Protein AF-0000000074164264 (afdb_homodimer)

Foldseek 3Di:
DPPPVPPVVVPVVPPVVPPLLPLAQPPQQVQQVVVQKHQDDDQQCPFPQCVVVVNDFQDWDQWAWDDDWDWDDFPAGIDIAATDDPVVSVLFFIKGFAKKAACVSPPDPPDDRIGFDWDSSIAHDVQDDAPRRTGALETATQTFFEKEKEWDDDDPVVVVVVVQVVLVQLQWFQQCLSNHDARIWIDTNRDTWGWDWADGPVDPDGRGRTKIWHDDPFKIKIKTKTDFDWRDDDPIIMTMIIMRIFIWGCFRDDPVGTNGIGGDGRVVSVSSSVNSCVNPPVPKHKHWTDGVNFGDDDPDSHHYTNVPCDDPPGTHIYIYDYPVD/DPPPVPPVVVPVVPPVVPPLLPLAPPVQQVQQVVVQKHQDDDAQCPFPQCVVVVNDFQDWDFWAWDDDWDWDDFPAGIDIAATDDPVVSVLFFIKFFAKKAACVSPPDPPDDRIGFDWFRSIAHDPQDDAPRRTGALETAGQTFFEKEKEWDDDDPVVVVVVVQVVLVQLQWFQQCLSNHDARIWMDTNRDTWGWDWADGPNDPDGRGRTKIWHDDPFKIKIKTKTDFDWRDDPPIIMTMIIIRIFIWGCFRDDPVGTNGIGGDGRVVSVSSSVNSCVNPPVPKRKHWTDGVNFGDDDPDSHHYTNVPCDDPPGTHIYIYDYPVD

Secondary structure (DSSP, 8-state):
--GGGSSSHHHHHHHHHHHHHHHHHHHHHHHHHHTT-EE----GGGSHHHHHTT--TT-EE--EE-S--EEEE-SS-EEEEEEPPHHHHHHSPPEESB-EEE-TTS--TT--SEEE-BSSSEEPPTTEEETTEEEPSSEEB-B--EEEEEES-SSHHHHHHHHHHHHHHTT-B-TTGGGS---EEEEETTEEEEBPEE--TT----SEEPEEEEEETTEEEEEEEEEEEEEEETTEEEEEEEEEEEEEEPPEE-SS-EEE--EEESHHHHHHHHHHHHHH-TT-EEEEEE--------SSTT-EE-TT--TTT--EEEEEEETT-/--SGGGSSTTTHHHHHHHHHHHHHHHHHHHHHHHTTEEE----GGGSHHHHHTT--TT-EE--EE-S--EEEE-SS-EEEEEEPPHHHHHHSPPEESB-EEE-TT---TT--SEEE-EE-SEEEPTTEEETTEEEPSSEEE-B--EEEEEES-SSHHHHHHHHHHHHHHTT-B-TTGGGS---EEEEETTEEEEBPEE--TT----SEEPEEEEEETTEEEEEEEEEEEEEEETTEEEEEEEEEEEEEEPPEE-SS-EEE--EEESHHHHHHHHHHHHHH-TT-EEEEEE--------SSTT-EE-TT--TTT--EEEEEEETT-

Nearest PDB structures (foldseek):
  2ns9-assembly1_B  TM=3.929E-01  e=4.648E-01  Aeropyrum pernix
  5ft1-assembly2_G  TM=4.055E-01  e=1.407E+00  Phikzvirus phiKZ
  2pcs-assembly1_A  TM=4.121E-01  e=3.056E+00  Geobacillus kaustophilus HTA426
  2r4l-assembly3_C  TM=2.516E-01  e=5.940E+00  Escherichia coli
  2ns9-assembly1_B  TM=3.927E-01  e=6.292E-01  Aeropyrum pernix

Radius of gyration: 27.33 Å; Cα contacts (8 Å, |Δi|>4): 1507; chains: 2; bounding box: 58×109×59 Å

pLDDT: mean 81.02, std 18.96, range [26.3, 98.81]

Structure (mmCIF, N/CA/C/O backbone):
data_AF-0000000074164264-model_v1
#
loop_
_entity.id
_entity.type
_entity.pdbx_description
1 polymer 'Uncharacterized protein'
#
loop_
_atom_site.group_PDB
_atom_site.id
_atom_site.type_symbol
_atom_site.label_atom_id
_atom_site.label_alt_id
_atom_site.label_comp_id
_atom_site.label_asym_id
_atom_site.label_entity_id
_atom_site.label_seq_id
_atom_site.pdbx_PDB_ins_code
_atom_site.Cartn_x
_atom_site.Cartn_y
_atom_site.Cartn_z
_atom_site.occupancy
_atom_site.B_iso_or_equiv
_atom_site.auth_seq_id
_atom_site.auth_comp_id
_atom_site.auth_asym_id
_atom_site.auth_atom_id
_atom_site.pdbx_PDB_model_num
ATOM 1 N N . MET A 1 1 ? 28.266 49.406 33.188 1 28.42 1 MET A N 1
ATOM 2 C CA . MET A 1 1 ? 28.625 48 33.406 1 28.42 1 MET A CA 1
ATOM 3 C C . MET A 1 1 ? 27.688 47.062 32.688 1 28.42 1 MET A C 1
ATOM 5 O O . MET A 1 1 ? 27.875 45.844 32.688 1 28.42 1 MET A O 1
ATOM 9 N N . GLN A 1 2 ? 26.438 47.5 32.281 1 30.92 2 GLN A N 1
ATOM 10 C CA . GLN A 1 2 ? 25.281 46.781 31.781 1 30.92 2 GLN A CA 1
ATOM 11 C C . GLN A 1 2 ? 25.5 46.312 30.344 1 30.92 2 GLN A C 1
ATOM 13 O O . GLN A 1 2 ? 24.812 45.406 29.859 1 30.92 2 GLN A O 1
ATOM 18 N N . VAL A 1 3 ? 26.344 46.906 29.547 1 40.59 3 VAL A N 1
ATOM 19 C CA . VAL A 1 3 ? 26.484 46.719 28.109 1 40.59 3 VAL A CA 1
ATOM 20 C C . VAL A 1 3 ? 27.234 45.406 27.812 1 40.59 3 VAL A C 1
ATOM 22 O O . VAL A 1 3 ? 27.188 44.906 26.703 1 40.59 3 VAL A O 1
ATOM 25 N N . MET A 1 4 ? 28.062 44.844 28.703 1 35.19 4 MET A N 1
ATOM 26 C CA . MET A 1 4 ? 28.906 43.719 28.312 1 35.19 4 MET A CA 1
ATOM 27 C C . MET A 1 4 ? 28.094 42.438 28.297 1 35.19 4 MET A C 1
ATOM 29 O O . MET A 1 4 ? 28.641 41.344 28.016 1 35.19 4 MET A O 1
ATOM 33 N N . LYS A 1 5 ? 26.984 42.312 29.031 1 35.38 5 LYS A N 1
ATOM 34 C CA . LYS A 1 5 ? 26.281 41.031 29.219 1 35.38 5 LYS A CA 1
ATOM 35 C C . LYS A 1 5 ? 25.594 40.594 27.938 1 35.38 5 LYS A C 1
ATOM 37 O O . LYS A 1 5 ? 25.078 39.469 27.844 1 35.38 5 LYS A O 1
ATOM 42 N N . ILE A 1 6 ? 25.328 41.375 26.891 1 37.62 6 ILE A N 1
ATOM 43 C CA . ILE A 1 6 ? 24.484 40.938 25.781 1 37.62 6 ILE A CA 1
ATOM 44 C C . ILE A 1 6 ? 25.328 40.156 24.766 1 37.62 6 ILE A C 1
ATOM 46 O O . ILE A 1 6 ? 24.797 39.406 23.938 1 37.62 6 ILE A O 1
ATOM 50 N N . ARG A 1 7 ? 26.703 40.25 24.578 1 33.34 7 ARG A N 1
ATOM 51 C CA . ARG A 1 7 ? 27.453 39.656 23.484 1 33.34 7 ARG A CA 1
ATOM 52 C C . ARG A 1 7 ? 27.688 38.188 23.703 1 33.34 7 ARG A C 1
ATOM 54 O O . ARG A 1 7 ? 28.047 37.469 22.766 1 33.34 7 ARG A O 1
ATOM 61 N N . LYS A 1 8 ? 27.859 37.719 24.875 1 34.09 8 LYS A N 1
ATOM 62 C CA . LYS A 1 8 ? 28.266 36.344 25.047 1 34.09 8 LYS A CA 1
ATOM 63 C C . LYS A 1 8 ? 27.109 35.406 24.75 1 34.09 8 LYS A C 1
ATOM 65 O O . LYS A 1 8 ? 27.281 34.156 24.797 1 34.09 8 LYS A O 1
ATOM 70 N N . LEU A 1 9 ? 25.859 35.844 24.906 1 29.52 9 LEU A N 1
ATOM 71 C CA . LEU A 1 9 ? 24.766 34.906 24.672 1 29.52 9 LEU A CA 1
ATOM 72 C C . LEU A 1 9 ? 24.641 34.562 23.203 1 29.52 9 LEU A C 1
ATOM 74 O O . LEU A 1 9 ? 24 33.562 22.844 1 29.52 9 LEU A O 1
ATOM 78 N N . SER A 1 10 ? 25.203 35.344 22.234 1 32.59 10 SER A N 1
ATOM 79 C CA . SER A 1 10 ? 25.062 35 20.828 1 32.59 10 SER A CA 1
ATOM 80 C C . SER A 1 10 ? 25.984 33.844 20.438 1 32.59 10 SER A C 1
ATOM 82 O O . SER A 1 10 ? 25.781 33.219 19.391 1 32.59 10 SER A O 1
ATOM 84 N N . LEU A 1 11 ? 27.109 33.594 21.109 1 33.81 11 LEU A N 1
ATOM 85 C CA . LEU A 1 11 ? 28.078 32.625 20.594 1 33.81 11 LEU A CA 1
ATOM 86 C C . LEU A 1 11 ? 27.641 31.203 20.891 1 33.81 11 LEU A C 1
ATOM 88 O O . LEU A 1 11 ? 27.875 30.297 20.094 1 33.81 11 LEU A O 1
ATOM 92 N N . ILE A 1 12 ? 27.047 30.938 22.062 1 31.36 12 ILE A N 1
ATOM 93 C CA . ILE A 1 12 ? 26.766 29.547 22.406 1 31.36 12 ILE A CA 1
ATOM 94 C C . ILE A 1 12 ? 25.625 29.016 21.531 1 31.36 12 ILE A C 1
ATOM 96 O O . ILE A 1 12 ? 25.453 27.812 21.391 1 31.36 12 ILE A O 1
ATOM 100 N N . MET A 1 13 ? 24.781 29.812 20.906 1 31.08 13 MET A N 1
ATOM 101 C CA . MET A 1 13 ? 23.688 29.281 20.109 1 31.08 13 MET A CA 1
ATOM 102 C C . MET A 1 13 ? 24.203 28.688 18.797 1 31.08 13 MET A C 1
ATOM 104 O O . MET A 1 13 ? 23.5 27.906 18.141 1 31.08 13 MET A O 1
ATOM 108 N N . SER A 1 14 ? 25.375 29.062 18.25 1 32.44 14 SER A N 1
ATOM 109 C CA . SER A 1 14 ? 25.828 28.594 16.938 1 32.44 14 SER A CA 1
ATOM 110 C C . SER A 1 14 ? 26.391 27.172 17.016 1 32.44 14 SER A C 1
ATOM 112 O O . SER A 1 14 ? 26.359 26.438 16.031 1 32.44 14 SER A O 1
ATOM 114 N N . VAL A 1 15 ? 26.984 26.781 18.109 1 31.06 15 VAL A N 1
ATOM 115 C CA . VAL A 1 15 ? 27.703 25.5 18.094 1 31.06 15 VAL A CA 1
ATOM 116 C C . VAL A 1 15 ? 26.703 24.344 18.188 1 31.06 15 VAL A C 1
ATOM 118 O O . VAL A 1 15 ? 26.906 23.312 17.547 1 31.06 15 VAL A O 1
ATOM 121 N N . LEU A 1 16 ? 25.641 24.375 18.906 1 30.77 16 LEU A N 1
ATOM 122 C CA . LEU A 1 16 ? 24.766 23.234 19.078 1 30.77 16 LEU A CA 1
ATOM 123 C C . LEU A 1 16 ? 23.953 22.969 17.812 1 30.77 16 LEU A C 1
ATOM 125 O O . LEU A 1 16 ? 23.438 21.875 17.609 1 30.77 16 LEU A O 1
ATOM 129 N N . LEU A 1 17 ? 23.812 23.906 16.922 1 33.22 17 LEU A N 1
ATOM 130 C CA . LEU A 1 17 ? 23.125 23.688 15.648 1 33.22 17 LEU A CA 1
ATOM 131 C C . LEU A 1 17 ? 23.953 22.781 14.734 1 33.22 17 LEU A C 1
ATOM 133 O O . LEU A 1 17 ? 23.391 22.125 13.852 1 33.22 17 LEU A O 1
ATOM 137 N N . PHE A 1 18 ? 25.281 22.641 14.969 1 33.47 18 PHE A N 1
ATOM 138 C CA . PHE A 1 18 ? 26.125 21.891 14.047 1 33.47 18 PHE A CA 1
ATOM 139 C C . PHE A 1 18 ? 25.984 20.406 14.281 1 33.47 18 PHE A C 1
ATOM 141 O O . PHE A 1 18 ? 26.047 19.609 13.336 1 33.47 18 PHE A O 1
ATOM 148 N N . ALA A 1 19 ? 25.922 19.953 15.523 1 32.38 19 ALA A N 1
ATOM 149 C CA . ALA A 1 19 ? 26.047 18.516 15.766 1 32.38 19 ALA A CA 1
ATOM 150 C C . ALA A 1 19 ? 24.781 17.781 15.328 1 32.38 19 ALA A C 1
ATOM 152 O O . ALA A 1 19 ? 24.844 16.656 14.836 1 32.38 19 ALA A O 1
ATOM 153 N N . THR A 1 20 ? 23.656 18.266 15.453 1 34.53 20 THR A N 1
ATOM 154 C CA . THR A 1 20 ? 22.422 17.531 15.164 1 34.53 20 THR A CA 1
ATOM 155 C C . THR A 1 20 ? 22.172 17.453 13.664 1 34.53 20 THR A C 1
ATOM 157 O O . THR A 1 20 ? 21.516 16.531 13.188 1 34.53 20 THR A O 1
ATOM 160 N N . ALA A 1 21 ? 22.75 18.359 12.891 1 35.53 21 ALA A N 1
ATOM 161 C CA . ALA A 1 21 ? 22.641 18.328 11.438 1 35.53 21 ALA A CA 1
ATOM 162 C C . ALA A 1 21 ? 23.391 17.125 10.859 1 35.53 21 ALA A C 1
ATOM 164 O O . ALA A 1 21 ? 22.969 16.547 9.859 1 35.53 21 ALA A O 1
ATOM 165 N N . ILE A 1 22 ? 24.422 16.609 11.578 1 36 22 ILE A N 1
ATOM 166 C CA . ILE A 1 22 ? 25.281 15.547 11.062 1 36 22 ILE A CA 1
ATOM 167 C C . ILE A 1 22 ? 24.547 14.211 11.102 1 36 22 ILE A C 1
ATOM 169 O O . ILE A 1 22 ? 24.719 13.375 10.219 1 36 22 ILE A O 1
ATOM 173 N N . TYR A 1 23 ? 23.875 14.016 12.102 1 35.16 23 TYR A N 1
ATOM 174 C CA . TYR A 1 23 ? 23.297 12.68 12.203 1 35.16 23 TYR A CA 1
ATOM 175 C C . TYR A 1 23 ? 22.344 12.398 11.047 1 35.16 23 TYR A C 1
ATOM 177 O O . TYR A 1 23 ? 22.156 11.25 10.656 1 35.16 23 TYR A O 1
ATOM 185 N N . ALA A 1 24 ? 21.625 13.367 10.727 1 38.53 24 ALA A N 1
ATOM 186 C CA . ALA A 1 24 ? 20.594 13.078 9.727 1 38.53 24 ALA A CA 1
ATOM 187 C C . ALA A 1 24 ? 21.219 12.508 8.453 1 38.53 24 ALA A C 1
ATOM 189 O O . ALA A 1 24 ? 20.688 11.555 7.875 1 38.53 24 ALA A O 1
ATOM 190 N N . ASN A 1 25 ? 22.297 13.133 7.898 1 39.12 25 ASN A N 1
ATOM 191 C CA . ASN A 1 25 ? 22.812 12.914 6.551 1 39.12 25 ASN A CA 1
ATOM 192 C C . ASN A 1 25 ? 23.688 11.672 6.477 1 39.12 25 ASN A C 1
ATOM 194 O O . ASN A 1 25 ? 23.672 10.953 5.48 1 39.12 25 ASN A O 1
ATOM 198 N N . ASN A 1 26 ? 24.547 11.523 7.418 1 38.28 26 ASN A N 1
ATOM 199 C CA . ASN A 1 26 ? 25.641 10.586 7.238 1 38.28 26 ASN A CA 1
ATOM 200 C C . ASN A 1 26 ? 25.234 9.156 7.594 1 38.28 26 ASN A C 1
ATOM 202 O O . ASN A 1 26 ? 25.891 8.195 7.191 1 38.28 26 ASN A O 1
ATOM 206 N N . HIS A 1 27 ? 24.438 9.023 8.547 1 40.69 27 HIS A N 1
ATOM 207 C CA . HIS A 1 27 ? 24.234 7.664 9.023 1 40.69 27 HIS A CA 1
ATOM 208 C C . HIS A 1 27 ? 23.688 6.77 7.922 1 40.69 27 HIS A C 1
ATOM 210 O O . HIS A 1 27 ? 24.016 5.586 7.852 1 40.69 27 HIS A O 1
ATOM 216 N N . PHE A 1 28 ? 22.922 7.387 7.07 1 47.22 28 PHE A N 1
ATOM 217 C CA . PHE A 1 28 ? 22.219 6.531 6.125 1 47.22 28 PHE A CA 1
ATOM 218 C C . PHE A 1 28 ? 22.969 6.457 4.797 1 47.22 28 PHE A C 1
ATOM 220 O O . PHE A 1 28 ? 22.859 5.469 4.07 1 47.22 28 PHE A O 1
ATOM 227 N N . GLY A 1 29 ? 23.891 7.492 4.605 1 48.53 29 GLY A N 1
ATOM 228 C CA . GLY A 1 29 ? 24.5 7.555 3.289 1 48.53 29 GLY A CA 1
ATOM 229 C C . GLY A 1 29 ? 25.344 6.336 2.963 1 48.53 29 GLY A C 1
ATOM 230 O O . GLY A 1 29 ? 25.203 5.758 1.882 1 48.53 29 GLY A O 1
ATOM 231 N N . ASN A 1 30 ? 26.203 6.102 3.877 1 50.44 30 ASN A N 1
ATOM 232 C CA . ASN A 1 30 ? 27.078 4.973 3.588 1 50.44 30 ASN A CA 1
ATOM 233 C C . ASN A 1 30 ? 26.312 3.656 3.564 1 50.44 30 ASN A C 1
ATOM 235 O O . ASN A 1 30 ? 26.609 2.775 2.756 1 50.44 30 ASN A O 1
ATOM 239 N N . ASN A 1 31 ? 25.297 3.684 4.293 1 57.06 31 ASN A N 1
ATOM 240 C CA . ASN A 1 31 ? 24.531 2.453 4.43 1 57.06 31 ASN A CA 1
ATOM 241 C C . ASN A 1 31 ? 23.547 2.2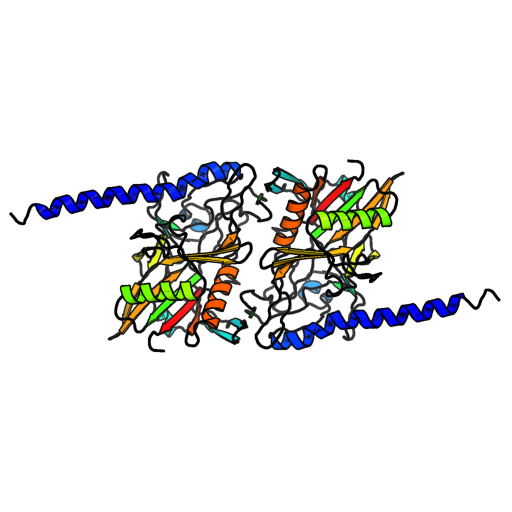81 3.277 1 57.06 31 ASN A C 1
ATOM 243 O O . ASN A 1 31 ? 23.281 1.159 2.844 1 57.06 31 ASN A O 1
ATOM 247 N N . LEU A 1 32 ? 23.422 3.34 2.572 1 65.56 32 LEU A N 1
ATOM 248 C CA . LEU A 1 32 ? 22.438 3.254 1.508 1 65.56 32 LEU A CA 1
ATOM 249 C C . LEU A 1 32 ? 23.047 2.652 0.245 1 65.56 32 LEU A C 1
ATOM 251 O O . LEU A 1 32 ? 22.375 1.908 -0.477 1 65.56 32 LEU A O 1
ATOM 255 N N . ALA A 1 33 ? 24.312 3.012 0.114 1 64.56 33 ALA A N 1
ATOM 256 C CA . ALA A 1 33 ? 24.984 2.416 -1.041 1 64.56 33 ALA A CA 1
ATOM 257 C C . ALA A 1 33 ? 25.016 0.895 -0.926 1 64.56 33 ALA A C 1
ATOM 259 O O . ALA A 1 33 ? 24.844 0.186 -1.922 1 64.56 33 ALA A O 1
ATOM 260 N N . GLY A 1 34 ? 25.219 0.534 0.271 1 67.94 34 GLY A N 1
ATOM 261 C CA . GLY A 1 34 ? 25.219 -0.899 0.518 1 67.94 34 GLY A CA 1
ATOM 262 C C . GLY A 1 34 ? 23.859 -1.537 0.28 1 67.94 34 GLY A C 1
ATOM 263 O O . GLY A 1 34 ? 23.766 -2.74 0.026 1 67.94 34 GLY A O 1
ATOM 264 N N . CYS A 1 35 ? 22.953 -0.683 0.269 1 72.75 35 CYS A N 1
ATOM 265 C CA . CYS A 1 35 ? 21.594 -1.163 0.014 1 72.75 35 CYS A CA 1
ATOM 266 C C . CYS A 1 35 ? 21.219 -0.99 -1.453 1 72.75 35 CYS A C 1
ATOM 268 O O . CYS A 1 35 ? 20.094 -1.302 -1.853 1 72.75 35 CYS A O 1
ATOM 270 N N . GLY A 1 36 ? 22.203 -0.489 -2.15 1 70.62 36 GLY A N 1
ATOM 271 C CA . GLY A 1 36 ? 21.922 -0.226 -3.555 1 70.62 36 GLY A CA 1
ATOM 272 C C . GLY A 1 36 ? 21.125 1.042 -3.781 1 70.62 36 GLY A C 1
ATOM 273 O O . GLY A 1 36 ? 20.484 1.202 -4.824 1 70.62 36 GLY A O 1
ATOM 274 N N . LEU A 1 37 ? 21.078 1.838 -2.816 1 70.94 37 LEU A N 1
ATOM 275 C CA . LEU A 1 37 ? 20.359 3.105 -2.916 1 70.94 37 LEU A CA 1
ATOM 276 C C . LEU A 1 37 ? 21.344 4.273 -3.025 1 70.94 37 LEU A C 1
ATOM 278 O O . LEU A 1 37 ? 22.5 4.168 -2.598 1 70.94 37 LEU A O 1
ATOM 282 N N . ASN A 1 38 ? 20.906 5.289 -3.824 1 67.06 38 ASN A N 1
ATOM 283 C CA . ASN A 1 38 ? 21.656 6.539 -3.9 1 67.06 38 ASN A CA 1
ATOM 284 C C . ASN A 1 38 ? 20.938 7.672 -3.178 1 67.06 38 ASN A C 1
ATOM 286 O O . ASN A 1 38 ? 19.703 7.738 -3.191 1 67.06 38 ASN A O 1
ATOM 290 N N . PHE A 1 39 ? 21.75 8.398 -2.33 1 64.75 39 PHE A N 1
ATOM 291 C CA . PHE A 1 39 ? 21.25 9.609 -1.689 1 64.75 39 PHE A CA 1
ATOM 292 C C . PHE A 1 39 ? 21.734 10.852 -2.422 1 64.75 39 PHE A C 1
ATOM 294 O O . PHE A 1 39 ? 22.938 11.094 -2.518 1 64.75 39 PHE A O 1
ATOM 301 N N . ASP A 1 40 ? 20.906 11.516 -3.15 1 64.19 40 ASP A N 1
ATOM 302 C CA . ASP A 1 40 ? 21.25 12.805 -3.744 1 64.19 40 ASP A CA 1
ATOM 303 C C . ASP A 1 40 ? 20.156 13.844 -3.486 1 64.19 40 ASP A C 1
ATOM 305 O O . ASP A 1 40 ? 19.062 13.742 -4.027 1 64.19 40 ASP A O 1
ATOM 309 N N . PRO A 1 41 ? 20.547 14.703 -2.41 1 63.38 41 PRO A N 1
ATOM 310 C CA . PRO A 1 41 ? 19.594 15.812 -2.361 1 63.38 41 PRO A CA 1
ATOM 311 C C . PRO A 1 41 ? 19.578 16.625 -3.648 1 63.38 41 PRO A C 1
ATOM 313 O O . PRO A 1 41 ? 20.641 16.922 -4.207 1 63.38 41 PRO A O 1
ATOM 316 N N . ILE A 1 42 ? 18.484 16.672 -4.324 1 63.38 42 ILE A N 1
ATOM 317 C CA . ILE A 1 42 ? 18.438 17.422 -5.57 1 63.38 42 ILE A CA 1
ATOM 318 C C . ILE A 1 42 ? 17.438 18.562 -5.445 1 63.38 42 ILE A C 1
ATOM 320 O O . ILE A 1 42 ? 16.469 18.469 -4.688 1 63.38 42 ILE A O 1
ATOM 324 N N . ASN A 1 43 ? 17.969 19.641 -6.023 1 67.44 43 ASN A N 1
ATOM 325 C CA . ASN A 1 43 ? 16.984 20.703 -6.234 1 67.44 43 ASN A CA 1
ATOM 326 C C . ASN A 1 43 ? 15.883 20.281 -7.195 1 67.44 43 ASN A C 1
ATOM 328 O O . ASN A 1 43 ? 16.109 20.188 -8.406 1 67.44 43 ASN A O 1
ATOM 332 N N . LEU A 1 44 ? 14.789 20 -6.602 1 67 44 LEU A N 1
ATOM 333 C CA . LEU A 1 44 ? 13.688 19.484 -7.406 1 67 44 LEU A CA 1
ATOM 334 C C . LEU A 1 44 ? 13.305 20.453 -8.508 1 67 44 LEU A C 1
ATOM 336 O O . LEU A 1 44 ? 12.773 20.062 -9.547 1 67 44 LEU A O 1
ATOM 340 N N . GLN A 1 45 ? 13.602 21.719 -8.219 1 65.19 45 GLN A N 1
ATOM 341 C CA . GLN A 1 45 ? 13.219 22.719 -9.219 1 65.19 45 GLN A CA 1
ATOM 342 C C . GLN A 1 45 ? 14.023 22.562 -10.5 1 65.19 45 GLN A C 1
ATOM 344 O O . GLN A 1 45 ? 13.625 23.062 -11.555 1 65.19 45 GLN A O 1
ATOM 349 N N . ASP A 1 46 ? 15.078 21.812 -10.258 1 64.44 46 ASP A N 1
ATOM 350 C CA . ASP A 1 46 ? 15.93 21.609 -11.43 1 64.44 46 ASP A CA 1
ATOM 351 C C . ASP A 1 46 ? 15.555 20.328 -12.172 1 64.44 46 ASP A C 1
ATOM 353 O O . ASP A 1 46 ? 16.125 20.016 -13.211 1 64.44 46 ASP A O 1
ATOM 357 N N . THR A 1 47 ? 14.609 19.734 -11.523 1 64.44 47 THR A N 1
ATOM 358 C CA . THR A 1 47 ? 14.188 18.516 -12.195 1 64.44 47 THR A CA 1
ATOM 359 C C . THR A 1 47 ? 13.164 18.812 -13.281 1 64.44 47 THR A C 1
ATOM 361 O O . THR A 1 47 ? 12.398 19.781 -13.172 1 64.44 47 THR A O 1
ATOM 364 N N . ALA A 1 48 ? 13.281 18.172 -14.398 1 57.28 48 ALA A N 1
ATOM 365 C CA . ALA A 1 48 ? 12.461 18.422 -15.586 1 57.28 48 ALA A CA 1
ATOM 366 C C . ALA A 1 48 ? 10.984 18.516 -15.219 1 57.28 48 ALA A C 1
ATOM 368 O O . ALA A 1 48 ? 10.258 19.375 -15.727 1 57.28 48 ALA A O 1
ATOM 369 N N . ASN A 1 49 ? 10.609 17.781 -14.305 1 60.84 49 ASN A N 1
ATOM 370 C CA . ASN A 1 49 ? 9.18 17.766 -14.016 1 60.84 49 ASN A CA 1
ATOM 371 C C . ASN A 1 49 ? 8.75 19.031 -13.273 1 60.84 49 ASN A C 1
ATOM 373 O O . ASN A 1 49 ? 7.672 19.578 -13.547 1 60.84 49 ASN A O 1
ATOM 377 N N . TRP A 1 50 ? 9.547 19.562 -12.461 1 71.38 50 TRP A N 1
ATOM 378 C CA . TRP A 1 50 ? 9.156 20.719 -11.68 1 71.38 50 TRP A CA 1
ATOM 379 C C . TRP A 1 50 ? 9.172 21.984 -12.531 1 71.38 50 TRP A C 1
ATOM 381 O O . TRP A 1 50 ? 8.25 22.797 -12.469 1 71.38 50 TRP A O 1
ATOM 391 N N . LYS A 1 51 ? 10.18 21.969 -13.344 1 67.5 51 LYS A N 1
ATOM 392 C CA . LYS A 1 51 ? 10.289 23.156 -14.18 1 67.5 51 LYS A CA 1
ATOM 393 C C . LYS A 1 51 ? 9.172 23.203 -15.219 1 67.5 51 LYS A C 1
ATOM 395 O O . LYS A 1 51 ? 8.516 24.234 -15.383 1 67.5 51 LYS A O 1
ATOM 400 N N . ASP A 1 52 ? 8.922 22.047 -15.797 1 68.75 52 ASP A N 1
ATOM 401 C CA . ASP A 1 52 ? 7.922 21.969 -16.859 1 68.75 52 ASP A CA 1
ATOM 402 C C . ASP A 1 52 ? 6.516 22.156 -16.281 1 68.75 52 ASP A C 1
ATOM 404 O O . ASP A 1 52 ? 5.629 22.672 -16.969 1 68.75 52 ASP A O 1
ATOM 408 N N . LYS A 1 53 ? 6.504 21.812 -15.086 1 69.88 53 LYS A N 1
ATOM 409 C CA . LYS A 1 53 ? 5.176 21.875 -14.484 1 69.88 53 LYS A CA 1
ATOM 410 C C . LYS A 1 53 ? 5.02 23.109 -13.609 1 69.88 53 LYS A C 1
ATOM 412 O O . LYS A 1 53 ? 3.994 23.281 -12.945 1 69.88 53 LYS A O 1
ATOM 417 N N . LEU A 1 54 ? 6.012 23.906 -13.625 1 71.06 54 LEU A N 1
ATOM 418 C CA . LEU A 1 54 ? 6.02 25.188 -12.906 1 71.06 54 LEU A CA 1
ATOM 419 C C . LEU A 1 54 ? 5.809 24.969 -11.414 1 71.06 54 LEU A C 1
ATOM 421 O O . LEU A 1 54 ? 5.098 25.75 -10.766 1 71.06 54 LEU A O 1
ATOM 425 N N . ILE A 1 55 ? 6.328 23.891 -10.992 1 76.38 55 ILE A N 1
ATOM 426 C CA . ILE A 1 55 ? 6.27 23.594 -9.562 1 76.38 55 ILE A CA 1
ATOM 427 C C . ILE A 1 55 ? 7.473 24.203 -8.859 1 76.38 55 ILE A C 1
ATOM 429 O O . ILE A 1 55 ? 8.609 24.047 -9.305 1 76.38 55 ILE A O 1
ATOM 433 N N . LYS A 1 56 ? 7.152 24.984 -7.801 1 81.81 56 LYS A N 1
ATOM 434 C CA . LYS A 1 56 ? 8.195 25.625 -7.004 1 81.81 56 LYS A CA 1
ATOM 435 C C . LYS A 1 56 ? 8.195 25.078 -5.574 1 81.81 56 LYS A C 1
ATOM 437 O O . LYS A 1 56 ? 7.164 24.641 -5.07 1 81.81 56 LYS A O 1
ATOM 442 N N . ASN A 1 57 ? 9.375 25.25 -4.973 1 83.31 57 ASN A N 1
ATOM 443 C CA . ASN A 1 57 ? 9.508 24.828 -3.582 1 83.31 57 ASN A CA 1
ATOM 444 C C . ASN A 1 57 ? 8.555 25.594 -2.666 1 83.31 57 ASN A C 1
ATOM 446 O O . ASN A 1 57 ? 7.984 25.016 -1.737 1 83.31 57 ASN A O 1
ATOM 450 N N . ASP A 1 58 ? 8.391 26.812 -2.939 1 86.06 58 ASP A N 1
ATOM 451 C CA . ASP A 1 58 ? 7.602 27.641 -2.033 1 86.06 58 ASP A CA 1
ATOM 452 C C . ASP A 1 58 ? 6.172 27.797 -2.549 1 86.06 58 ASP A C 1
ATOM 454 O O . ASP A 1 58 ? 5.465 28.719 -2.143 1 86.06 58 ASP A O 1
ATOM 458 N N . ASP A 1 59 ? 5.773 26.859 -3.465 1 91.88 59 ASP A N 1
ATOM 459 C CA . ASP A 1 59 ? 4.398 26.906 -3.949 1 91.88 59 ASP A CA 1
ATOM 460 C C . ASP A 1 59 ? 3.404 26.781 -2.795 1 91.88 59 ASP A C 1
ATOM 462 O O . ASP A 1 59 ? 3.57 25.953 -1.907 1 91.88 59 ASP A O 1
ATOM 466 N N . GLN A 1 60 ? 2.404 27.766 -2.848 1 94.81 60 GLN A N 1
ATOM 467 C CA . GLN A 1 60 ? 1.345 27.797 -1.844 1 94.81 60 GLN A CA 1
ATOM 468 C C . GLN A 1 60 ? -0.006 28.109 -2.48 1 94.81 60 GLN A C 1
ATOM 470 O O . GLN A 1 60 ? -0.066 28.656 -3.586 1 94.81 60 GLN A O 1
ATOM 475 N N . SER A 1 61 ? -0.976 27.703 -1.798 1 96.38 61 SER A N 1
ATOM 476 C CA . SER A 1 61 ? -2.33 28.062 -2.211 1 96.38 61 SER A CA 1
ATOM 477 C C . SER A 1 61 ? -3.299 28.016 -1.033 1 96.38 61 SER A C 1
ATOM 479 O O . SER A 1 61 ? -2.996 27.406 -0.001 1 96.38 61 SER A O 1
ATOM 481 N N . LYS A 1 62 ? -4.422 28.719 -1.287 1 97.62 62 LYS A N 1
ATOM 482 C CA . LYS A 1 62 ? -5.551 28.469 -0.394 1 97.62 62 LYS A CA 1
ATOM 483 C C . LYS A 1 62 ? -6.047 27.031 -0.537 1 97.62 62 LYS A C 1
ATOM 485 O O . LYS A 1 62 ? -5.934 26.438 -1.608 1 97.62 62 LYS A O 1
ATOM 490 N N . LEU A 1 63 ? -6.547 26.516 0.609 1 97.94 63 LEU A N 1
ATOM 491 C CA . LEU A 1 63 ? -7.262 25.25 0.504 1 97.94 63 LEU A CA 1
ATOM 492 C C . LEU A 1 63 ? -8.461 25.375 -0.425 1 97.94 63 LEU A C 1
ATOM 494 O O . LEU A 1 63 ? -9.219 26.359 -0.341 1 97.94 63 LEU A O 1
ATOM 498 N N . LYS A 1 64 ? -8.609 24.406 -1.271 1 96.38 64 LYS A N 1
ATOM 499 C CA . LYS A 1 64 ? -9.711 24.422 -2.232 1 96.38 64 LYS A CA 1
ATOM 500 C C . LYS A 1 64 ? -10.75 23.359 -1.883 1 96.38 64 LYS A C 1
ATOM 502 O O . LYS A 1 64 ? -10.406 22.266 -1.431 1 96.38 64 LYS A O 1
ATOM 507 N N . THR A 1 65 ? -11.984 23.734 -2.17 1 94.31 65 THR A N 1
ATOM 508 C CA . THR A 1 65 ? -13.07 22.781 -1.971 1 94.31 65 THR A CA 1
ATOM 509 C C . THR A 1 65 ? -13.008 21.656 -3 1 94.31 65 THR A C 1
ATOM 511 O O . THR A 1 65 ? -12.727 21.906 -4.176 1 94.31 65 THR A O 1
ATOM 514 N N . ILE A 1 66 ? -13.25 20.469 -2.42 1 89.44 66 ILE A N 1
ATOM 515 C CA . ILE A 1 66 ? -13.398 19.344 -3.33 1 89.44 66 ILE A CA 1
ATOM 516 C C . ILE A 1 66 ? -14.875 18.969 -3.453 1 89.44 66 ILE A C 1
ATOM 518 O O . ILE A 1 66 ? -15.727 19.547 -2.777 1 89.44 66 ILE A O 1
ATOM 522 N N . HIS A 1 67 ? -15.234 18.062 -4.305 1 78.69 67 HIS A N 1
ATOM 523 C CA . HIS A 1 67 ? -16.641 17.891 -4.629 1 78.69 67 HIS A CA 1
ATOM 524 C C . HIS A 1 67 ? -17.203 16.609 -4.043 1 78.69 67 HIS A C 1
ATOM 526 O O . HIS A 1 67 ? -18.391 16.328 -4.152 1 78.69 67 HIS A O 1
ATOM 532 N N . LYS A 1 68 ? -16.422 15.961 -3.271 1 82.06 68 LYS A N 1
ATOM 533 C CA . LYS A 1 68 ? -16.922 14.664 -2.836 1 82.06 68 LYS A CA 1
ATOM 534 C C . LYS A 1 68 ? -16.75 14.484 -1.331 1 82.06 68 LYS A C 1
ATOM 536 O O . LYS A 1 68 ? -15.773 14.945 -0.751 1 82.06 68 LYS A O 1
ATOM 541 N N . SER A 1 69 ? -17.828 13.836 -0.735 1 89.75 69 SER A N 1
ATOM 542 C CA . SER A 1 69 ? -17.719 13.398 0.652 1 89.75 69 SER A CA 1
ATOM 543 C C . SER A 1 69 ? -17.031 12.039 0.75 1 89.75 69 SER A C 1
ATOM 545 O O . SER A 1 69 ? -17.109 11.234 -0.182 1 89.75 69 SER A O 1
ATOM 547 N N . ILE A 1 70 ? -16.406 11.82 1.902 1 90.81 70 ILE A N 1
ATOM 548 C CA . ILE A 1 70 ? -15.703 10.562 2.137 1 90.81 70 ILE A CA 1
ATOM 549 C C . ILE A 1 70 ? -16.25 9.891 3.393 1 90.81 70 ILE A C 1
ATOM 551 O O . ILE A 1 70 ? -16.281 10.5 4.465 1 90.81 70 ILE A O 1
ATOM 555 N N . GLN A 1 71 ? -16.609 8.656 3.295 1 88.38 71 GLN A N 1
ATOM 556 C CA . GLN A 1 71 ? -17.188 7.934 4.43 1 88.38 71 GLN A CA 1
ATOM 557 C C . GLN A 1 71 ? -16.125 7.102 5.141 1 88.38 71 GLN A C 1
ATOM 559 O O . GLN A 1 71 ? -15.383 6.355 4.5 1 88.38 71 GLN A O 1
ATOM 564 N N . PHE A 1 72 ? -16.047 7.238 6.418 1 87.94 72 PHE A N 1
ATOM 565 C CA . PHE A 1 72 ? -15.195 6.449 7.289 1 87.94 72 PHE A CA 1
ATOM 566 C C . PHE A 1 72 ? -16.016 5.582 8.227 1 87.94 72 PHE A C 1
ATOM 568 O O . PHE A 1 72 ? -16.812 6.098 9.031 1 87.94 72 PHE A O 1
ATOM 575 N N . ASN A 1 73 ? -15.891 4.387 8.109 1 82.31 73 ASN A N 1
ATOM 576 C CA . ASN A 1 73 ? -16.422 3.461 9.102 1 82.31 73 ASN A CA 1
ATOM 577 C C . ASN A 1 73 ? -15.328 2.947 10.031 1 82.31 73 ASN A C 1
ATOM 579 O O . ASN A 1 73 ? -14.492 2.133 9.625 1 82.31 73 ASN A O 1
ATOM 583 N N . THR A 1 74 ? -15.359 3.424 11.219 1 83.94 74 THR A N 1
ATOM 584 C CA . THR A 1 74 ? -14.328 3.059 12.188 1 83.94 74 THR A CA 1
ATOM 585 C C . THR A 1 74 ? -14.883 2.094 13.227 1 83.94 74 THR A C 1
ATOM 587 O O . THR A 1 74 ? -16.062 1.718 13.172 1 83.94 74 THR A O 1
ATOM 590 N N . THR A 1 75 ? -14.078 1.642 14.156 1 76.62 75 THR A N 1
ATOM 591 C CA . THR A 1 75 ? -14.469 0.704 15.195 1 76.62 75 THR A CA 1
ATOM 592 C C . THR A 1 75 ? -15.461 1.35 16.156 1 76.62 75 THR A C 1
ATOM 594 O O . THR A 1 75 ? -16.266 0.658 16.781 1 76.62 75 THR A O 1
ATOM 597 N N . LYS A 1 76 ? -15.422 2.709 16.203 1 81.44 76 LYS A N 1
ATOM 598 C CA . LYS A 1 76 ? -16.234 3.369 17.219 1 81.44 76 LYS A CA 1
ATOM 599 C C . LYS A 1 76 ? -17.469 4.02 16.594 1 81.44 76 LYS A C 1
ATOM 601 O O . LYS A 1 76 ? -18.531 4.086 17.219 1 81.44 76 LYS A O 1
ATOM 606 N N . ARG A 1 77 ? -17.312 4.523 15.344 1 83.81 77 ARG A N 1
ATOM 607 C CA . ARG A 1 77 ? -18.453 5.18 14.727 1 83.81 77 ARG A CA 1
ATOM 608 C C . ARG A 1 77 ? -18.219 5.402 13.234 1 83.81 77 ARG A C 1
ATOM 610 O O . ARG A 1 77 ? -17.078 5.352 12.766 1 83.81 77 ARG A O 1
ATOM 617 N N . ASN A 1 78 ? -19.359 5.676 12.602 1 84.75 78 ASN A N 1
ATOM 618 C CA . ASN A 1 78 ? -19.312 6.168 11.227 1 84.75 78 ASN A CA 1
ATOM 619 C C . ASN A 1 78 ? -19.156 7.684 11.188 1 84.75 78 ASN A C 1
ATOM 621 O O . ASN A 1 78 ? -19.703 8.391 12.031 1 84.75 78 ASN A O 1
ATOM 625 N N . TYR A 1 79 ? -18.406 8.047 10.266 1 92.88 79 TYR A N 1
ATOM 626 C CA . TYR A 1 79 ? -18.156 9.477 10.109 1 92.88 79 TYR A CA 1
ATOM 627 C C . TYR A 1 79 ? -18.094 9.859 8.633 1 92.88 79 TYR A C 1
ATOM 629 O O . TYR A 1 79 ? -17.516 9.141 7.82 1 92.88 79 TYR A O 1
ATOM 637 N N . VAL A 1 80 ? -18.734 10.961 8.312 1 94.06 80 VAL A N 1
ATOM 638 C CA . VAL A 1 80 ? -18.672 11.484 6.957 1 94.06 80 VAL A CA 1
ATOM 639 C C . VAL A 1 80 ? -17.828 12.766 6.938 1 94.06 80 VAL A C 1
ATOM 641 O O . VAL A 1 80 ? -18.172 13.75 7.594 1 94.06 80 VAL A O 1
ATOM 644 N N . ILE A 1 81 ? -16.766 12.656 6.227 1 96.19 81 ILE A N 1
ATOM 645 C CA . ILE A 1 81 ? -15.961 13.844 5.984 1 96.19 81 ILE A CA 1
ATOM 646 C C . ILE A 1 81 ? -16.547 14.641 4.824 1 96.19 81 ILE A C 1
ATOM 648 O O . ILE A 1 81 ? -16.625 14.148 3.695 1 96.19 81 ILE A O 1
ATOM 652 N N . SER A 1 82 ? -16.922 15.875 5.129 1 95.62 82 SER A N 1
ATOM 653 C CA . SER A 1 82 ? -17.469 16.75 4.102 1 95.62 82 SER A CA 1
ATOM 654 C C . SER A 1 82 ? -16.375 17.641 3.498 1 95.62 82 SER A C 1
ATOM 656 O O . SER A 1 82 ? -15.367 17.922 4.145 1 95.62 82 SER A O 1
ATOM 658 N N . PRO A 1 83 ? -16.641 18.094 2.293 1 96.25 83 PRO A N 1
ATOM 659 C CA . PRO A 1 83 ? -15.695 19.062 1.726 1 96.25 83 PRO A CA 1
ATOM 660 C C . PRO A 1 83 ? -15.641 20.359 2.529 1 96.25 83 PRO A C 1
ATOM 662 O O . PRO A 1 83 ? -16.656 20.812 3.043 1 96.25 83 PRO A O 1
ATOM 665 N N . LEU A 1 84 ? -14.422 20.875 2.529 1 97.38 84 LEU A N 1
ATOM 666 C CA . LEU A 1 84 ? -14.242 22.188 3.168 1 97.38 84 LEU A CA 1
ATOM 667 C C . LEU A 1 84 ? -15.016 23.266 2.424 1 97.38 84 LEU A C 1
ATOM 669 O O . LEU A 1 84 ? -14.898 23.391 1.204 1 97.38 84 LEU A O 1
ATOM 673 N N . ASP A 1 85 ? -15.836 23.938 3.123 1 94.31 85 ASP A N 1
ATOM 674 C CA . ASP A 1 85 ? -16.594 24.969 2.439 1 94.31 85 ASP A CA 1
ATOM 675 C C . ASP A 1 85 ? -15.711 26.156 2.08 1 94.31 85 ASP A C 1
ATOM 677 O O . ASP A 1 85 ? -14.672 26.375 2.701 1 94.31 85 ASP A O 1
ATOM 681 N N . ILE A 1 86 ? -16.219 26.953 1.206 1 94.81 86 ILE A N 1
ATOM 682 C CA . ILE A 1 86 ? -15.438 28.031 0.609 1 94.81 86 ILE A CA 1
ATOM 683 C C . ILE A 1 86 ? -15.188 29.125 1.647 1 94.81 86 ILE A C 1
ATOM 685 O O . ILE A 1 86 ? -14.117 29.734 1.668 1 94.81 86 ILE A O 1
ATOM 689 N N . GLN A 1 87 ? -16.125 29.406 2.449 1 95 87 GLN A N 1
ATOM 690 C CA . GLN A 1 87 ? -15.969 30.453 3.447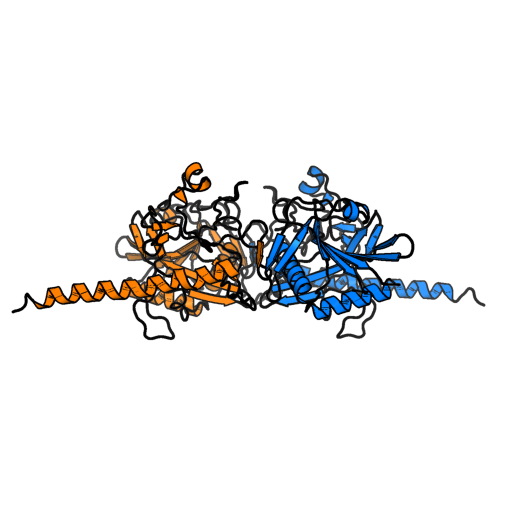 1 95 87 GLN A CA 1
ATOM 691 C C . GLN A 1 87 ? -14.875 30.109 4.453 1 95 87 GLN A C 1
ATOM 693 O O . GLN A 1 87 ? -14.023 30.953 4.773 1 95 87 GLN A O 1
ATOM 698 N N . LEU A 1 88 ? -14.906 28.922 4.898 1 94.69 88 LEU A N 1
ATOM 699 C CA . LEU A 1 88 ? -13.875 28.484 5.832 1 94.69 88 LEU A CA 1
ATOM 700 C C . LEU A 1 88 ? -12.508 28.422 5.148 1 94.69 88 LEU A C 1
ATOM 702 O O . LEU A 1 88 ? -11.5 28.812 5.734 1 94.69 88 LEU A O 1
ATOM 706 N N . ALA A 1 89 ? -12.461 27.938 3.961 1 96.69 89 ALA A N 1
ATOM 707 C CA . ALA A 1 89 ? -11.219 27.891 3.197 1 96.69 89 ALA A CA 1
ATOM 708 C C . ALA A 1 89 ? -10.609 29.281 3.061 1 96.69 89 ALA A C 1
ATOM 710 O O . ALA A 1 89 ? -9.398 29.453 3.252 1 96.69 89 ALA A O 1
ATOM 711 N N . ASP A 1 90 ? -11.438 30.219 2.809 1 95.56 90 ASP A N 1
ATOM 712 C CA . ASP A 1 90 ? -10.984 31.594 2.604 1 95.56 90 ASP A CA 1
ATOM 713 C C . ASP A 1 90 ? -10.484 32.219 3.908 1 95.56 90 ASP A C 1
ATOM 715 O O . ASP A 1 90 ? -9.609 33.094 3.893 1 95.56 90 ASP A O 1
ATOM 719 N N . SER A 1 91 ? -11.008 31.75 4.984 1 95.25 91 SER A N 1
ATOM 720 C CA . SER A 1 91 ? -10.633 32.312 6.273 1 95.25 91 SER A CA 1
ATOM 721 C C . SER A 1 91 ? -9.273 31.797 6.73 1 95.25 91 SER A C 1
ATOM 723 O O . SER A 1 91 ? -8.648 32.375 7.629 1 95.25 91 SER A O 1
ATOM 725 N N . LEU A 1 92 ? -8.797 30.766 6.16 1 97.81 92 LEU A N 1
ATOM 726 C CA . LEU A 1 92 ? -7.52 30.172 6.535 1 97.81 92 LEU A CA 1
ATOM 727 C C . LEU A 1 92 ? -6.387 30.703 5.668 1 97.81 92 LEU A C 1
ATOM 729 O O . LEU A 1 92 ? -6.629 31.266 4.594 1 97.81 92 LEU A O 1
ATOM 733 N N . PRO A 1 93 ? -5.156 30.672 6.172 1 98.19 93 PRO A N 1
ATOM 734 C CA . PRO A 1 93 ? -4.035 31.156 5.363 1 98.19 93 PRO A CA 1
ATOM 735 C C . PRO A 1 93 ? -3.762 30.266 4.148 1 98.19 93 PRO A C 1
ATOM 737 O O . PRO A 1 93 ? -4.203 29.109 4.109 1 98.19 93 PRO A O 1
ATOM 740 N N . ALA A 1 94 ? -3.074 30.875 3.201 1 98.44 94 ALA A N 1
ATOM 741 C CA . ALA A 1 94 ? -2.475 30 2.197 1 98.44 94 ALA A CA 1
ATOM 742 C C . ALA A 1 94 ? -1.491 29.031 2.838 1 98.44 94 ALA A C 1
ATOM 744 O O . ALA A 1 94 ? -0.772 29.391 3.773 1 98.44 94 ALA A O 1
ATOM 745 N N . VAL A 1 95 ? -1.487 27.797 2.33 1 98.56 95 VAL A N 1
ATOM 746 C CA . VAL A 1 95 ? -0.647 26.75 2.883 1 98.56 95 VAL A CA 1
ATOM 747 C C . VAL A 1 95 ? 0.359 26.281 1.831 1 98.56 95 VAL A C 1
ATOM 749 O O . VAL A 1 95 ? 0.015 26.141 0.656 1 98.56 95 VAL A O 1
ATOM 752 N N . GLY A 1 96 ? 1.57 26.062 2.258 1 97.94 96 GLY A N 1
ATOM 753 C CA . GLY A 1 96 ? 2.561 25.453 1.378 1 97.94 96 GLY A CA 1
ATOM 754 C C . GLY A 1 96 ? 2.178 24.062 0.917 1 97.94 96 GLY A C 1
ATOM 755 O O . GLY A 1 96 ? 1.628 23.281 1.691 1 97.94 96 GLY A O 1
ATOM 756 N N . LYS A 1 97 ? 2.547 23.75 -0.268 1 95.94 97 LYS A N 1
ATOM 757 C CA . LYS A 1 97 ? 2.17 22.484 -0.879 1 95.94 97 LYS A CA 1
ATOM 758 C C . LYS A 1 97 ? 3.055 21.344 -0.375 1 95.94 97 LYS A C 1
ATOM 760 O O . LYS A 1 97 ? 2.641 20.188 -0.37 1 95.94 97 LYS A O 1
ATOM 765 N N . TRP A 1 98 ? 4.227 21.75 0.053 1 94.75 98 TRP A N 1
ATOM 766 C CA . TRP A 1 98 ? 5.242 20.766 0.38 1 94.75 98 TRP A CA 1
ATOM 767 C C . TRP A 1 98 ? 5.789 20.984 1.786 1 94.75 98 TRP A C 1
ATOM 769 O O . TRP A 1 98 ? 5.863 22.125 2.258 1 94.75 98 TRP A O 1
ATOM 779 N N . MET A 1 99 ? 6.152 19.812 2.404 1 95.25 99 MET A N 1
ATOM 780 C CA . MET A 1 99 ? 7.07 19.938 3.531 1 95.25 99 MET A CA 1
ATOM 781 C C . MET A 1 99 ? 8.461 20.359 3.059 1 95.25 99 MET A C 1
ATOM 783 O O . MET A 1 99 ? 8.984 19.797 2.1 1 95.25 99 MET A O 1
ATOM 787 N N . MET A 1 100 ? 8.977 21.328 3.754 1 92.56 100 MET A N 1
ATOM 788 C CA . MET A 1 100 ? 10.266 21.891 3.373 1 92.56 100 MET A CA 1
ATOM 789 C C . MET A 1 100 ? 11.383 21.359 4.258 1 92.56 100 MET A C 1
ATOM 791 O O . MET A 1 100 ? 11.141 20.953 5.398 1 92.56 100 MET A O 1
ATOM 795 N N . VAL A 1 101 ? 12.547 21.359 3.637 1 88.75 101 VAL A N 1
ATOM 796 C CA . VAL A 1 101 ? 13.719 21 4.43 1 88.75 101 VAL A CA 1
ATOM 797 C C . VAL A 1 101 ? 14.836 22.016 4.18 1 88.75 101 VAL A C 1
ATOM 799 O O . VAL A 1 101 ? 15.016 22.484 3.051 1 88.75 101 VAL A O 1
ATOM 802 N N . ASN A 1 102 ? 15.398 22.312 5.328 1 83.44 102 ASN A N 1
ATOM 803 C CA . ASN A 1 102 ? 16.578 23.172 5.23 1 83.44 102 ASN A CA 1
ATOM 804 C C . ASN A 1 102 ? 17.766 22.438 4.617 1 83.44 102 ASN A C 1
ATOM 806 O O . ASN A 1 102 ? 18.016 21.281 4.953 1 83.44 102 ASN A O 1
ATOM 810 N N . THR A 1 103 ? 18.578 23.109 3.699 1 78.81 103 THR A N 1
ATOM 811 C CA . THR A 1 103 ? 19.609 22.406 2.939 1 78.81 103 THR A CA 1
ATOM 812 C C . THR A 1 103 ? 21 22.703 3.514 1 78.81 103 THR A C 1
ATOM 814 O O . THR A 1 103 ? 22.016 22.25 2.973 1 78.81 103 THR A O 1
ATOM 817 N N . SER A 1 104 ? 21.062 23.406 4.59 1 75.44 104 SER A N 1
ATOM 818 C CA . SER A 1 104 ? 22.344 23.828 5.121 1 75.44 104 SER A CA 1
ATOM 819 C C . SER A 1 104 ? 23.219 22.625 5.473 1 75.44 104 SER A C 1
ATOM 821 O O . SER A 1 104 ? 24.453 22.719 5.418 1 75.44 104 SER A O 1
ATOM 823 N N . SER A 1 105 ? 22.484 21.547 5.719 1 67.56 105 SER A N 1
ATOM 824 C CA . SER A 1 105 ? 23.25 20.375 6.125 1 67.56 105 SER A CA 1
ATOM 825 C C . SER A 1 105 ? 23.734 19.578 4.914 1 67.56 105 SER A C 1
ATOM 827 O O . SER A 1 105 ? 24.547 18.672 5.043 1 67.56 105 SER A O 1
ATOM 829 N N . TYR A 1 106 ? 23.234 20.062 3.83 1 69.25 106 TYR A N 1
ATOM 830 C CA . TYR A 1 106 ? 23.641 19.344 2.625 1 69.25 106 TYR A CA 1
ATOM 831 C C . TYR A 1 106 ? 24.875 20 1.993 1 69.25 106 TYR A C 1
ATOM 833 O O . TYR A 1 106 ? 24.969 21.219 1.923 1 69.25 106 TYR A O 1
ATOM 841 N N . ASN A 1 107 ? 25.984 19.344 2.01 1 67.5 107 ASN A N 1
ATOM 842 C CA . ASN A 1 107 ? 27.203 19.859 1.398 1 67.5 107 ASN A CA 1
ATOM 843 C C . ASN A 1 107 ? 27.125 19.844 -0.125 1 67.5 107 ASN A C 1
ATOM 845 O O . ASN A 1 107 ? 27.922 19.172 -0.788 1 67.5 107 ASN A O 1
ATOM 849 N N . LYS A 1 108 ? 26.156 20.391 -0.651 1 72 108 LYS A N 1
ATOM 850 C CA . LYS A 1 108 ? 26 20.5 -2.098 1 72 108 LYS A CA 1
ATOM 851 C C . LYS A 1 108 ? 25.922 21.969 -2.531 1 72 108 LYS A C 1
ATOM 853 O O . LYS A 1 108 ? 25.109 22.734 -1.999 1 72 108 LYS A O 1
ATOM 858 N N . PRO A 1 109 ? 26.797 22.156 -3.48 1 70.81 109 PRO A N 1
ATOM 859 C CA . PRO A 1 109 ? 26.797 23.547 -3.924 1 70.81 109 PRO A CA 1
ATOM 860 C C . PRO A 1 109 ? 25.516 23.922 -4.668 1 70.81 109 PRO A C 1
ATOM 862 O O . PRO A 1 109 ? 24.875 23.062 -5.277 1 70.81 109 PRO A O 1
ATOM 865 N N . ASN A 1 110 ? 25.016 25.109 -4.539 1 72.75 110 ASN A N 1
ATOM 866 C CA . ASN A 1 110 ? 23.969 25.766 -5.332 1 72.75 110 ASN A CA 1
ATOM 867 C C . ASN A 1 110 ? 22.578 25.281 -4.953 1 72.75 110 ASN A C 1
ATOM 869 O O . ASN A 1 110 ? 21.641 25.422 -5.727 1 72.75 110 ASN A O 1
ATOM 873 N N . LEU A 1 111 ? 22.562 24.609 -3.832 1 76.94 111 LEU A N 1
ATOM 874 C CA . LEU A 1 111 ? 21.203 24.312 -3.359 1 76.94 111 LEU A CA 1
ATOM 875 C C . LEU A 1 111 ? 20.578 25.547 -2.732 1 76.94 111 LEU A C 1
ATOM 877 O O . LEU A 1 111 ? 21.234 26.297 -2.012 1 76.94 111 LEU A O 1
ATOM 881 N N . PRO A 1 112 ? 19.281 25.719 -3.109 1 79.25 112 PRO A N 1
ATOM 882 C CA . PRO A 1 112 ? 18.594 26.75 -2.334 1 79.25 112 PRO A CA 1
ATOM 883 C C . PRO A 1 112 ? 18.578 26.453 -0.835 1 79.25 112 PRO A C 1
ATOM 885 O O . PRO A 1 112 ? 18.797 25.312 -0.426 1 79.25 112 PRO A O 1
ATOM 888 N N . GLN A 1 113 ? 18.328 27.484 -0.062 1 80.5 113 GLN A N 1
ATOM 889 C CA . GLN A 1 113 ? 18.344 27.344 1.391 1 80.5 113 GLN A CA 1
ATOM 890 C C . GLN A 1 113 ? 17.281 26.359 1.86 1 80.5 113 GLN A C 1
ATOM 892 O O . GLN A 1 113 ? 17.469 25.672 2.863 1 80.5 113 GLN A O 1
ATOM 897 N N . GLU A 1 114 ? 16.156 26.406 1.146 1 85.69 114 GLU A N 1
ATOM 898 C CA . GLU A 1 114 ? 15.07 25.469 1.436 1 85.69 114 GLU A CA 1
ATOM 899 C C . GLU A 1 114 ? 14.578 24.797 0.162 1 85.69 114 GLU A C 1
ATOM 901 O O . GLU A 1 114 ? 14.414 25.438 -0.871 1 85.69 114 GLU A O 1
ATOM 906 N N . ILE A 1 115 ? 14.375 23.516 0.34 1 85.12 115 ILE A N 1
ATOM 907 C CA . ILE A 1 115 ? 13.797 22.75 -0.763 1 85.12 115 ILE A CA 1
ATOM 908 C C . ILE A 1 115 ? 12.672 21.844 -0.24 1 85.12 115 ILE A C 1
ATOM 910 O O . ILE A 1 115 ? 12.562 21.625 0.968 1 85.12 115 ILE A O 1
ATOM 914 N N . ALA A 1 116 ? 11.844 21.406 -1.206 1 88.25 116 ALA A N 1
ATOM 915 C CA . ALA A 1 116 ? 10.844 20.422 -0.816 1 88.25 116 ALA A CA 1
ATOM 916 C C . ALA A 1 116 ? 11.508 19.125 -0.336 1 88.25 116 ALA A C 1
ATOM 918 O O . ALA A 1 116 ? 12.445 18.641 -0.963 1 88.25 116 ALA A O 1
ATOM 919 N N . ALA A 1 117 ? 11.047 18.688 0.759 1 87.38 117 ALA A N 1
ATOM 920 C CA . ALA A 1 117 ? 11.57 17.438 1.304 1 87.38 117 ALA A CA 1
ATOM 921 C C . ALA A 1 117 ? 11.148 16.25 0.448 1 87.38 117 ALA A C 1
ATOM 923 O O . ALA A 1 117 ? 10.062 16.234 -0.127 1 87.38 117 ALA A O 1
ATOM 924 N N . THR A 1 118 ? 12 15.289 0.396 1 84.31 118 THR A N 1
ATOM 925 C CA . THR A 1 118 ? 11.719 14.031 -0.288 1 84.31 118 THR A CA 1
ATOM 926 C C . THR A 1 118 ? 12.047 12.844 0.613 1 84.31 118 THR A C 1
ATOM 928 O O . THR A 1 118 ? 12.922 12.93 1.474 1 84.31 118 THR A O 1
ATOM 931 N N . TRP A 1 119 ? 11.117 11.906 0.475 1 77.69 119 TRP A N 1
ATOM 932 C CA . TRP A 1 119 ? 11.523 10.656 1.113 1 77.69 119 TRP A CA 1
ATOM 933 C C . TRP A 1 119 ? 12.953 10.297 0.747 1 77.69 119 TRP A C 1
ATOM 935 O O . TRP A 1 119 ? 13.414 10.586 -0.36 1 77.69 119 TRP A O 1
ATOM 945 N N . VAL A 1 120 ? 13.805 9.891 1.831 1 57.75 120 VAL A N 1
ATOM 946 C CA . VAL A 1 120 ? 15.25 9.766 2.041 1 57.75 120 VAL A CA 1
ATOM 947 C C . VAL A 1 120 ? 15.984 9.953 0.716 1 57.75 120 VAL A C 1
ATOM 949 O O . VAL A 1 120 ? 17.203 9.766 0.638 1 57.75 120 VAL A O 1
ATOM 952 N N . TYR A 1 121 ? 15.359 10.781 0.009 1 57.12 121 TYR A N 1
ATOM 953 C CA . TYR A 1 121 ? 16.047 11.109 -1.238 1 57.12 121 TYR A CA 1
ATOM 954 C C . TYR A 1 121 ? 16.703 9.875 -1.84 1 57.12 121 TYR A C 1
ATOM 956 O O . TYR A 1 121 ? 17.719 9.977 -2.533 1 57.12 121 TYR A O 1
ATOM 964 N N . TRP A 1 122 ? 16.25 8.789 -1.406 1 61.03 122 TRP A N 1
ATOM 965 C CA . TRP A 1 122 ? 16.844 7.562 -1.936 1 61.03 122 TRP A CA 1
ATOM 966 C C . TRP A 1 122 ? 16.031 7.023 -3.105 1 61.03 122 TRP A C 1
ATOM 968 O O . TRP A 1 122 ? 14.789 7.094 -3.098 1 61.03 122 TRP A O 1
ATOM 978 N N . ARG A 1 123 ? 16.781 6.871 -4.035 1 65.81 123 ARG A N 1
ATOM 979 C CA . ARG A 1 123 ? 16.203 6.246 -5.219 1 65.81 123 ARG A CA 1
ATOM 980 C C . ARG A 1 123 ? 16.891 4.922 -5.531 1 65.81 123 ARG A C 1
ATOM 982 O O . ARG A 1 123 ? 18.109 4.801 -5.383 1 65.81 123 ARG A O 1
ATOM 989 N N . GLY A 1 124 ? 15.992 4.051 -5.68 1 64.94 124 GLY A N 1
ATOM 990 C CA . GLY A 1 124 ? 16.516 2.816 -6.238 1 64.94 124 GLY A CA 1
ATOM 991 C C . GLY A 1 124 ? 16.641 2.848 -7.75 1 64.94 124 GLY A C 1
ATOM 992 O O . GLY A 1 124 ? 16.156 3.781 -8.398 1 64.94 124 GLY A O 1
ATOM 993 N N . ALA A 1 125 ? 17.469 2.02 -8.102 1 65.88 125 ALA A N 1
ATOM 994 C CA . ALA A 1 125 ? 17.438 1.805 -9.547 1 65.88 125 ALA A CA 1
ATOM 995 C C . ALA A 1 125 ? 16.031 1.441 -10.008 1 65.88 125 ALA A C 1
ATOM 997 O O . ALA A 1 125 ? 15.148 1.161 -9.195 1 65.88 125 ALA A O 1
ATOM 998 N N . LYS A 1 126 ? 15.703 1.702 -11.258 1 64 126 LYS A N 1
ATOM 999 C CA . LYS A 1 126 ? 14.438 1.228 -11.805 1 64 126 LYS A CA 1
ATOM 1000 C C . LYS A 1 126 ? 14.227 -0.253 -11.5 1 64 126 LYS A C 1
ATOM 1002 O O . LYS A 1 126 ? 15.156 -1.053 -11.609 1 64 126 LYS A O 1
ATOM 1007 N N . ASP A 1 127 ? 13.055 -0.57 -11.062 1 71.56 127 ASP A N 1
ATOM 1008 C CA . ASP A 1 127 ? 12.719 -1.959 -10.758 1 71.56 127 ASP A CA 1
ATOM 1009 C C . ASP A 1 127 ? 13.617 -2.508 -9.648 1 71.56 127 ASP A C 1
ATOM 1011 O O . ASP A 1 127 ? 14.219 -3.57 -9.805 1 71.56 127 ASP A O 1
ATOM 1015 N N . PHE A 1 128 ? 13.656 -1.787 -8.617 1 79.38 128 PHE A N 1
ATOM 1016 C CA . PHE A 1 128 ? 14.484 -2.119 -7.465 1 79.38 128 PHE A CA 1
ATOM 1017 C C . PHE A 1 128 ? 13.617 -2.402 -6.242 1 79.38 128 PHE A C 1
ATOM 1019 O O . PHE A 1 128 ? 12.719 -1.621 -5.918 1 79.38 128 PHE A O 1
ATOM 1026 N N . VAL A 1 129 ? 13.812 -3.615 -5.594 1 81 129 VAL A N 1
ATOM 1027 C CA . VAL A 1 129 ? 13.039 -4.039 -4.434 1 81 129 VAL A CA 1
ATOM 1028 C C . VAL A 1 129 ? 13.977 -4.359 -3.273 1 81 129 VAL A C 1
ATOM 1030 O O . VAL A 1 129 ? 14.984 -5.047 -3.453 1 81 129 VAL A O 1
ATOM 1033 N N . ILE A 1 130 ? 13.602 -3.814 -2.117 1 79.81 130 ILE A N 1
ATOM 1034 C CA . ILE A 1 130 ? 14.344 -4.145 -0.904 1 79.81 130 ILE A CA 1
ATOM 1035 C C . ILE A 1 130 ? 13.422 -4.844 0.092 1 79.81 130 ILE A C 1
ATOM 1037 O O . ILE A 1 130 ? 12.422 -4.266 0.531 1 79.81 130 ILE A O 1
ATOM 1041 N N . ASN A 1 131 ? 13.758 -6.035 0.405 1 77.31 131 ASN A N 1
ATOM 1042 C CA . ASN A 1 131 ? 13.016 -6.836 1.371 1 77.31 131 ASN A CA 1
ATOM 1043 C C . ASN A 1 131 ? 11.516 -6.773 1.111 1 77.31 131 ASN A C 1
ATOM 1045 O O . ASN A 1 131 ? 10.727 -6.516 2.027 1 77.31 131 ASN A O 1
ATOM 1049 N N . GLY A 1 132 ? 11.172 -6.855 -0.151 1 77.38 132 GLY A N 1
ATOM 1050 C CA . GLY A 1 132 ? 9.773 -6.953 -0.543 1 77.38 132 GLY A CA 1
ATOM 1051 C C . GLY A 1 132 ? 9.117 -5.602 -0.732 1 77.38 132 GLY A C 1
ATOM 1052 O O . GLY A 1 132 ? 7.945 -5.523 -1.113 1 77.38 132 GLY A O 1
ATOM 1053 N N . VAL A 1 133 ? 9.836 -4.574 -0.477 1 76.69 133 VAL A N 1
ATOM 1054 C CA . VAL A 1 133 ? 9.289 -3.234 -0.683 1 76.69 133 VAL A CA 1
ATOM 1055 C C . VAL A 1 133 ? 9.867 -2.635 -1.963 1 76.69 133 VAL A C 1
ATOM 1057 O O . VAL A 1 133 ? 11.078 -2.461 -2.084 1 76.69 133 VAL A O 1
ATOM 1060 N N . ALA A 1 134 ? 8.93 -2.371 -2.893 1 76.62 134 ALA A N 1
ATOM 1061 C CA . ALA A 1 134 ? 9.367 -1.709 -4.117 1 76.62 134 ALA A CA 1
ATOM 1062 C C . ALA A 1 134 ? 9.867 -0.295 -3.834 1 76.62 134 ALA A C 1
ATOM 1064 O O . ALA A 1 134 ? 9.242 0.445 -3.066 1 76.62 134 ALA A O 1
ATOM 1065 N N . GLN A 1 135 ? 11.031 0.057 -4.43 1 75.75 135 GLN A N 1
ATOM 1066 C CA . GLN A 1 135 ? 11.602 1.383 -4.215 1 75.75 135 GLN A CA 1
ATOM 1067 C C . GLN A 1 135 ? 11.312 2.303 -5.398 1 75.75 135 GLN A C 1
ATOM 1069 O O . GLN A 1 135 ? 11.352 1.87 -6.555 1 75.75 135 GLN A O 1
ATOM 1074 N N . PRO A 1 136 ? 11.008 3.541 -5.012 1 69.94 136 PRO A N 1
ATOM 1075 C CA . PRO A 1 136 ? 10.727 4.473 -6.105 1 69.94 136 PRO A CA 1
ATOM 1076 C C . PRO A 1 136 ? 11.953 4.77 -6.961 1 69.94 136 PRO A C 1
ATOM 1078 O O . PRO A 1 136 ? 13.07 4.84 -6.438 1 69.94 136 PRO A O 1
ATOM 1081 N N . GLN A 1 137 ? 11.688 4.871 -8.25 1 69.81 137 GLN A N 1
ATOM 1082 C CA . GLN A 1 137 ? 12.734 5.27 -9.188 1 69.81 137 GLN A CA 1
ATOM 1083 C C . GLN A 1 137 ? 12.945 6.781 -9.164 1 69.81 137 GLN A C 1
ATOM 1085 O O . GLN A 1 137 ? 13.992 7.273 -9.586 1 69.81 137 GLN A O 1
ATOM 1090 N N . SER A 1 138 ? 11.828 7.379 -8.734 1 71.94 138 SER A N 1
ATOM 1091 C CA . SER A 1 138 ? 11.82 8.836 -8.656 1 71.94 138 SER A CA 1
ATOM 1092 C C . SER A 1 138 ? 11.766 9.312 -7.211 1 71.94 138 SER A C 1
ATOM 1094 O O . SER A 1 138 ? 11.383 8.562 -6.312 1 71.94 138 SER A O 1
ATOM 1096 N N . TYR A 1 139 ? 12.18 10.539 -7.062 1 77.19 139 TYR A N 1
ATOM 1097 C CA . TYR A 1 139 ? 12.055 11.148 -5.742 1 77.19 139 TYR A CA 1
ATOM 1098 C C . TYR A 1 139 ? 10.594 11.289 -5.344 1 77.19 139 TYR A C 1
ATOM 1100 O O . TYR A 1 139 ? 9.758 11.68 -6.16 1 77.19 139 TYR A O 1
ATOM 1108 N N . THR A 1 140 ? 10.414 10.891 -4.133 1 84.56 140 THR A N 1
ATOM 1109 C CA . THR A 1 140 ? 9.055 11.039 -3.621 1 84.56 140 THR A CA 1
ATOM 1110 C C . THR A 1 140 ? 8.945 12.281 -2.74 1 84.56 140 THR A C 1
ATOM 1112 O O . THR A 1 140 ? 9.359 12.266 -1.578 1 84.56 140 THR A O 1
ATOM 1115 N N . VAL A 1 141 ? 8.344 13.305 -3.33 1 88.25 141 VAL A N 1
ATOM 1116 C CA . VAL A 1 141 ? 8.164 14.57 -2.625 1 88.25 141 VAL A CA 1
ATOM 1117 C C . VAL A 1 141 ? 7.102 14.414 -1.538 1 88.25 141 VAL A C 1
ATOM 1119 O O . VAL A 1 141 ? 6.07 13.773 -1.758 1 88.25 141 VAL A O 1
ATOM 1122 N N . GLU A 1 142 ? 7.379 15.047 -0.431 1 92.56 142 GLU A N 1
ATOM 1123 C CA . GLU A 1 142 ? 6.477 14.93 0.708 1 92.56 142 GLU A CA 1
ATOM 1124 C C . GLU A 1 142 ? 5.426 16.031 0.703 1 92.56 142 GLU A C 1
ATOM 1126 O O . GLU A 1 142 ? 5.711 17.172 1.104 1 92.56 142 GLU A O 1
ATOM 1131 N N . PRO A 1 143 ? 4.199 15.688 0.315 1 95.75 143 PRO A N 1
ATOM 1132 C CA . PRO A 1 143 ? 3.139 16.703 0.284 1 95.75 143 PRO A CA 1
ATOM 1133 C C . PRO A 1 143 ? 2.561 16.984 1.667 1 95.75 143 PRO A C 1
ATOM 1135 O O . PRO A 1 143 ? 2.535 16.109 2.527 1 95.75 143 PRO A O 1
ATOM 1138 N N . ILE A 1 144 ? 2.129 18.219 1.833 1 97.94 144 ILE A N 1
ATOM 1139 C CA . ILE A 1 144 ? 1.251 18.469 2.973 1 97.94 144 ILE A CA 1
ATOM 1140 C C . ILE A 1 144 ? -0.074 17.734 2.77 1 97.94 144 ILE A C 1
ATOM 1142 O O . ILE A 1 144 ? -0.729 17.906 1.738 1 97.94 144 ILE A O 1
ATOM 1146 N N . ASN A 1 145 ? -0.408 16.906 3.775 1 98.12 145 ASN A N 1
ATOM 1147 C CA . ASN A 1 145 ? -1.629 16.141 3.557 1 98.12 145 ASN A CA 1
ATOM 1148 C C . ASN A 1 145 ? -2.562 16.203 4.762 1 98.12 145 ASN A C 1
ATOM 1150 O O . ASN A 1 145 ? -3.627 15.586 4.766 1 98.12 145 ASN A O 1
ATOM 1154 N N . ALA A 1 146 ? -2.281 17.062 5.75 1 98.62 146 ALA A N 1
ATOM 1155 C CA . ALA A 1 146 ? -3.203 17.328 6.852 1 98.62 146 ALA A CA 1
ATOM 1156 C C . ALA A 1 146 ? -2.959 18.703 7.449 1 98.62 146 ALA A C 1
ATOM 1158 O O . ALA A 1 146 ? -1.818 19.172 7.516 1 98.62 146 ALA A O 1
ATOM 1159 N N . VAL A 1 147 ? -4.02 19.328 7.938 1 98.75 147 VAL A N 1
ATOM 1160 C CA . VAL A 1 147 ? -3.994 20.625 8.609 1 98.75 147 VAL A CA 1
ATOM 1161 C C . VAL A 1 147 ? -4.832 20.562 9.891 1 98.75 147 VAL A C 1
ATOM 1163 O O . VAL A 1 147 ? -5.949 20.031 9.875 1 98.75 147 VAL A O 1
ATOM 1166 N N . PHE A 1 148 ? -4.316 21.062 10.961 1 98.69 148 PHE A N 1
ATOM 1167 C CA . PHE A 1 148 ? -5.047 21.203 12.219 1 98.69 148 PHE A CA 1
ATOM 1168 C C . PHE A 1 148 ? -5.348 22.672 12.508 1 98.69 148 PHE A C 1
ATOM 1170 O O . PHE A 1 148 ? -4.457 23.531 12.414 1 98.69 148 PHE A O 1
ATOM 1177 N N . VAL A 1 149 ? -6.527 22.938 12.812 1 98.44 149 VAL A N 1
ATOM 1178 C CA . VAL A 1 149 ? -6.977 24.25 13.258 1 98.44 149 VAL A CA 1
ATOM 1179 C C . VAL A 1 149 ? -7.484 24.156 14.695 1 98.44 149 VAL A C 1
ATOM 1181 O O . VAL A 1 149 ? -8.547 23.594 14.953 1 98.44 149 VAL A O 1
ATOM 1184 N N . LEU A 1 150 ? -6.754 24.781 15.586 1 98.06 150 LEU A N 1
ATOM 1185 C CA . LEU A 1 150 ? -7.117 24.766 17 1 98.06 150 LEU A CA 1
ATOM 1186 C C . LEU A 1 150 ? -7.754 26.094 17.422 1 98.06 150 LEU A C 1
ATOM 1188 O O . LEU A 1 150 ? -7.184 27.156 17.203 1 98.06 150 LEU A O 1
ATOM 1192 N N . GLU A 1 151 ? -8.875 25.922 18.062 1 96.56 151 GLU A N 1
ATOM 1193 C CA . GLU A 1 151 ? -9.633 27.078 18.531 1 96.56 151 GLU A CA 1
ATOM 1194 C C . GLU A 1 151 ? -9.836 27.016 20.047 1 96.56 151 GLU A C 1
ATOM 1196 O O . GLU A 1 151 ? -9.891 25.938 20.625 1 96.56 151 GLU A O 1
ATOM 1201 N N . GLY A 1 152 ? -9.969 28.188 20.672 1 95 152 GLY A N 1
ATOM 1202 C CA . GLY A 1 152 ? -10.273 28.25 22.094 1 95 152 GLY A CA 1
ATOM 1203 C C . GLY A 1 152 ? -9.039 28.266 22.969 1 95 152 GLY A C 1
ATOM 1204 O O . GLY A 1 152 ? -9.141 28.203 24.188 1 95 152 GLY A O 1
ATOM 1205 N N . PHE A 1 153 ? -7.945 28.328 22.344 1 95.94 153 PHE A N 1
ATOM 1206 C CA . PHE A 1 153 ? -6.691 28.391 23.078 1 95.94 153 PHE A CA 1
ATOM 1207 C C . PHE A 1 153 ? -6.203 29.844 23.188 1 95.94 153 PHE A C 1
ATOM 1209 O O . PHE A 1 153 ? -6.461 30.641 22.297 1 95.94 153 PHE A O 1
ATOM 1216 N N . LEU A 1 154 ? -5.43 30.125 24.219 1 93.94 154 LEU A N 1
ATOM 1217 C CA . LEU A 1 154 ? -4.992 31.5 24.453 1 93.94 154 LEU A CA 1
ATOM 1218 C C . LEU A 1 154 ? -3.578 31.719 23.922 1 93.94 154 LEU A C 1
ATOM 1220 O O . LEU A 1 154 ? -3.238 32.812 23.469 1 93.94 154 LEU A O 1
ATOM 1224 N N . THR A 1 155 ? -2.754 30.688 24.047 1 96.06 155 THR A N 1
ATOM 1225 C CA . THR A 1 155 ? -1.358 30.844 23.656 1 96.06 155 THR A CA 1
ATOM 1226 C C . THR A 1 155 ? -0.913 29.688 22.766 1 96.06 155 THR A C 1
ATOM 1228 O O . THR A 1 155 ? -1.5 28.609 22.797 1 96.06 155 THR A O 1
ATOM 1231 N N . ALA A 1 156 ? 0.122 29.969 22 1 97.12 156 ALA A N 1
ATOM 1232 C CA . ALA A 1 156 ? 0.726 28.922 21.172 1 97.12 156 ALA A CA 1
ATOM 1233 C C . ALA A 1 156 ? 1.237 27.766 22.031 1 97.12 156 ALA A C 1
ATOM 1235 O O . ALA A 1 156 ? 1.146 26.609 21.625 1 97.12 156 ALA A O 1
ATOM 1236 N N . LYS A 1 157 ? 1.78 28.094 23.188 1 96.56 157 LYS A N 1
ATOM 1237 C CA . LYS A 1 157 ? 2.295 27.062 24.078 1 96.56 157 LYS A CA 1
ATOM 1238 C C . LYS A 1 157 ? 1.193 26.094 24.484 1 96.56 157 LYS A C 1
ATOM 1240 O O . LYS A 1 157 ? 1.399 24.875 24.484 1 96.56 157 LYS A O 1
ATOM 1245 N N . GLU A 1 158 ? 0.046 26.656 24.828 1 96.81 158 GLU A N 1
ATOM 1246 C CA . GLU A 1 158 ? -1.095 25.812 25.188 1 96.81 158 GLU A CA 1
ATOM 1247 C C . GLU A 1 158 ? -1.539 24.938 24.016 1 96.81 158 GLU A C 1
ATOM 1249 O O . GLU A 1 158 ? -1.817 23.75 24.203 1 96.81 158 GLU A O 1
ATOM 1254 N N . ALA A 1 159 ? -1.615 25.531 22.875 1 97.81 159 ALA A N 1
ATOM 1255 C CA . ALA A 1 159 ? -2.033 24.812 21.672 1 97.81 159 ALA A CA 1
ATOM 1256 C C . ALA A 1 159 ? -1.042 23.703 21.328 1 97.81 159 ALA A C 1
ATOM 1258 O O . ALA A 1 159 ? -1.442 22.578 21.016 1 97.81 159 ALA A O 1
ATOM 1259 N N . ASN A 1 160 ? 0.257 24 21.391 1 97.38 160 ASN A N 1
ATOM 1260 C CA . ASN A 1 160 ? 1.302 23.016 21.172 1 97.38 160 ASN A CA 1
ATOM 1261 C C . ASN A 1 160 ? 1.147 21.812 22.109 1 97.38 160 ASN A C 1
ATOM 1263 O O . ASN A 1 160 ? 1.178 20.672 21.672 1 97.38 160 ASN A O 1
ATOM 1267 N N . ASN A 1 161 ? 1.011 22.109 23.359 1 95.88 161 ASN A N 1
ATOM 1268 C CA . ASN A 1 161 ? 0.895 21.047 24.359 1 95.88 161 ASN A CA 1
ATOM 1269 C C . ASN A 1 161 ? -0.34 20.188 24.109 1 95.88 161 ASN A C 1
ATOM 1271 O O . ASN A 1 161 ? -0.297 18.969 24.297 1 95.88 161 ASN A O 1
ATOM 1275 N N . TYR A 1 162 ? -1.347 20.844 23.75 1 96.88 162 TYR A N 1
ATOM 1276 C CA . TYR A 1 162 ? -2.566 20.094 23.453 1 96.88 162 TYR A CA 1
ATOM 1277 C C . TYR A 1 162 ? -2.34 19.094 22.328 1 96.88 162 TYR A C 1
ATOM 1279 O O . TYR A 1 162 ? -2.717 17.922 22.453 1 96.88 162 TYR A O 1
ATOM 1287 N N . LEU A 1 163 ? -1.753 19.516 21.219 1 97.31 163 LEU A N 1
ATOM 1288 C CA . LEU A 1 163 ? -1.549 18.641 20.078 1 97.31 163 LEU A CA 1
ATOM 1289 C C . LEU A 1 163 ? -0.582 17.516 20.422 1 97.31 163 LEU A C 1
ATOM 1291 O O . LEU A 1 163 ? -0.783 16.359 20.016 1 97.31 163 LEU A O 1
ATOM 1295 N N . ILE A 1 164 ? 0.441 17.844 21.172 1 96.38 164 ILE A N 1
ATOM 1296 C CA . ILE A 1 164 ? 1.395 16.828 21.594 1 96.38 164 ILE A CA 1
ATOM 1297 C C . ILE A 1 164 ? 0.675 15.742 22.391 1 96.38 164 ILE A C 1
ATOM 1299 O O . ILE A 1 164 ? 0.854 14.547 22.141 1 96.38 164 ILE A O 1
ATOM 1303 N N . ASN A 1 165 ? -0.158 16.141 23.281 1 95.56 165 ASN A N 1
ATOM 1304 C CA . ASN A 1 165 ? -0.916 15.203 24.109 1 95.56 165 ASN A CA 1
ATOM 1305 C C . ASN A 1 165 ? -1.939 14.438 23.266 1 95.56 165 ASN A C 1
ATOM 1307 O O . ASN A 1 165 ? -2.164 13.242 23.5 1 95.56 165 ASN A O 1
ATOM 1311 N N . LEU A 1 166 ? -2.555 15.164 22.438 1 96.38 166 LEU A N 1
ATOM 1312 C CA . LEU A 1 166 ? -3.523 14.508 21.562 1 96.38 166 LEU A CA 1
ATOM 1313 C C . LEU A 1 166 ? -2.865 13.383 20.766 1 96.38 166 LEU A C 1
ATOM 1315 O O . LEU A 1 166 ? -3.406 12.273 20.688 1 96.38 166 LEU A O 1
ATOM 1319 N N . PHE A 1 167 ? -1.729 13.641 20.141 1 97.38 167 PHE A N 1
ATOM 1320 C CA . PHE A 1 167 ? -1.058 12.633 19.344 1 97.38 167 PHE A CA 1
ATOM 1321 C C . PHE A 1 167 ? -0.661 11.43 20.188 1 97.38 167 PHE A C 1
ATOM 1323 O O . PHE A 1 167 ? -0.747 10.289 19.734 1 97.38 167 PHE A O 1
ATOM 1330 N N . ALA A 1 168 ? -0.291 11.711 21.406 1 95.44 168 ALA A N 1
ATOM 1331 C CA . ALA A 1 168 ? -0.03 10.609 22.328 1 95.44 168 ALA A CA 1
ATOM 1332 C C . ALA A 1 168 ? -1.284 9.766 22.547 1 95.44 168 ALA A C 1
ATOM 1334 O O . ALA A 1 168 ? -1.222 8.531 22.531 1 95.44 168 ALA A O 1
ATOM 1335 N N . GLN A 1 169 ? -2.373 10.445 22.703 1 95.31 169 GLN A N 1
ATOM 1336 C CA . GLN A 1 169 ? -3.646 9.758 22.891 1 95.31 169 GLN A CA 1
ATOM 1337 C C . GLN A 1 169 ? -4.027 8.945 21.656 1 95.31 169 GLN A C 1
ATOM 1339 O O . GLN A 1 169 ? -4.672 7.902 21.766 1 95.31 169 GLN A O 1
ATOM 1344 N N . LEU A 1 170 ? -3.643 9.445 20.547 1 96 170 LEU A N 1
ATOM 1345 C CA . LEU A 1 170 ? -3.947 8.773 19.297 1 96 170 LEU A CA 1
ATOM 1346 C C . LEU A 1 170 ? -2.986 7.613 19.047 1 96 170 LEU A C 1
ATOM 1348 O O . LEU A 1 170 ? -3.115 6.891 18.047 1 96 170 LEU A O 1
ATOM 1352 N N . GLY A 1 171 ? -1.998 7.473 19.875 1 94.31 171 GLY A N 1
ATOM 1353 C CA . GLY A 1 171 ? -1.073 6.352 19.781 1 94.31 171 GLY A CA 1
ATOM 1354 C C . GLY A 1 171 ? 0.246 6.715 19.125 1 94.31 171 GLY A C 1
ATOM 1355 O O . GLY A 1 171 ? 1.074 5.844 18.859 1 94.31 171 GLY A O 1
ATOM 1356 N N . TYR A 1 172 ? 0.466 7.969 18.812 1 96.31 172 TYR A N 1
ATOM 1357 C CA . TYR A 1 172 ? 1.735 8.414 18.25 1 96.31 172 TYR A CA 1
ATOM 1358 C C . TYR A 1 172 ? 2.709 8.82 19.344 1 96.31 172 TYR A C 1
ATOM 1360 O O . TYR A 1 172 ? 2.373 9.633 20.219 1 96.31 172 TYR A O 1
ATOM 1368 N N . SER A 1 173 ? 3.863 8.25 19.234 1 95.69 173 SER A N 1
ATOM 1369 C CA . SER A 1 173 ? 4.906 8.555 20.203 1 95.69 173 SER A CA 1
ATOM 1370 C C . SER A 1 173 ? 5.953 9.492 19.609 1 95.69 173 SER A C 1
ATOM 1372 O O . SER A 1 173 ? 6.207 9.469 18.406 1 95.69 173 SER A O 1
ATOM 1374 N N . ASN A 1 174 ? 6.547 10.336 20.484 1 95.81 174 ASN A N 1
ATOM 1375 C CA . ASN A 1 174 ? 7.645 11.195 20.062 1 95.81 174 ASN A CA 1
ATOM 1376 C C . ASN A 1 174 ? 8.961 10.789 20.703 1 95.81 174 ASN A C 1
ATOM 1378 O O . ASN A 1 174 ? 9.945 11.531 20.656 1 95.81 174 ASN A O 1
ATOM 1382 N N . THR A 1 175 ? 9.047 9.609 21.234 1 91.75 175 THR A N 1
ATOM 1383 C CA . THR A 1 175 ? 10.188 9.117 22 1 91.75 175 THR A CA 1
ATOM 1384 C C . THR A 1 175 ? 11.43 9.008 21.125 1 91.75 175 THR A C 1
ATOM 1386 O O . THR A 1 175 ? 12.547 9.219 21.594 1 91.75 175 THR A O 1
ATOM 1389 N N . ASP A 1 176 ? 11.227 8.75 19.891 1 88.5 176 ASP A N 1
ATOM 1390 C CA . ASP A 1 176 ? 12.367 8.477 19.016 1 88.5 176 ASP A CA 1
ATOM 1391 C C . ASP A 1 176 ? 12.742 9.719 18.203 1 88.5 176 ASP A C 1
ATOM 1393 O O . ASP A 1 176 ? 13.461 9.617 17.203 1 88.5 176 ASP A O 1
ATOM 1397 N N . SER A 1 177 ? 12.305 10.852 18.625 1 91.81 177 SER A N 1
ATOM 1398 C CA . SER A 1 177 ? 12.531 12.086 17.891 1 91.81 177 SER A CA 1
ATOM 1399 C C . SER A 1 177 ? 14.023 12.367 17.719 1 91.81 177 SER A C 1
ATOM 1401 O O . SER A 1 177 ? 14.438 12.898 16.688 1 91.81 177 SER A O 1
ATOM 1403 N N . ILE A 1 178 ? 14.805 11.938 18.625 1 85.44 178 ILE A N 1
ATOM 1404 C CA . ILE A 1 178 ? 16.234 12.242 18.578 1 85.44 178 ILE A CA 1
ATOM 1405 C C . ILE A 1 178 ? 16.906 11.438 17.469 1 85.44 178 ILE A C 1
ATOM 1407 O O . ILE A 1 178 ? 17.969 11.805 16.984 1 85.44 178 ILE A O 1
ATOM 1411 N N . ASN A 1 179 ? 16.25 10.398 17.062 1 79.62 179 ASN A N 1
ATOM 1412 C CA . ASN A 1 179 ? 16.812 9.523 16.047 1 79.62 179 ASN A CA 1
ATOM 1413 C C . ASN A 1 179 ? 16.234 9.828 14.664 1 79.62 179 ASN A C 1
ATOM 1415 O O . ASN A 1 179 ? 16.406 9.055 13.727 1 79.62 179 ASN A O 1
ATOM 1419 N N . HIS A 1 180 ? 15.539 10.922 14.531 1 85.12 180 HIS A N 1
ATOM 1420 C CA . HIS A 1 180 ? 14.93 11.312 13.266 1 85.12 180 HIS A CA 1
ATOM 1421 C C . HIS A 1 180 ? 15.508 12.633 12.758 1 85.12 180 HIS A C 1
ATOM 1423 O O . HIS A 1 180 ? 15.992 13.445 13.555 1 85.12 180 HIS A O 1
ATOM 1429 N N . SER A 1 181 ? 15.445 12.758 11.43 1 80.62 181 SER A N 1
ATOM 1430 C CA . SER A 1 181 ? 15.852 14.039 10.844 1 80.62 181 SER A CA 1
ATOM 1431 C C . SER A 1 181 ? 14.898 15.156 11.258 1 80.62 181 SER A C 1
ATOM 1433 O O . SER A 1 181 ? 13.711 14.922 11.477 1 80.62 181 SER A O 1
ATOM 1435 N N . GLY A 1 182 ? 15.523 16.359 11.422 1 85.12 182 GLY A N 1
ATOM 1436 C CA . GLY A 1 182 ? 14.789 17.578 11.758 1 85.12 182 GLY A CA 1
ATOM 1437 C C . GLY A 1 182 ? 15.047 18.719 10.789 1 85.12 182 GLY A C 1
ATOM 1438 O O . GLY A 1 182 ? 15.57 18.5 9.695 1 85.12 182 GLY A O 1
ATOM 1439 N N . GLY A 1 183 ? 14.492 19.891 11.195 1 88.25 183 GLY A N 1
ATOM 1440 C CA . GLY A 1 183 ? 14.734 21.078 10.391 1 88.25 183 GLY A CA 1
ATOM 1441 C C . GLY A 1 183 ? 13.734 21.266 9.273 1 88.25 183 GLY A C 1
ATOM 1442 O O . GLY A 1 183 ? 14.031 21.906 8.258 1 88.25 183 GLY A O 1
ATOM 1443 N N . TYR A 1 184 ? 12.602 20.703 9.445 1 94.06 184 TYR A N 1
ATOM 1444 C CA . TYR A 1 184 ? 11.555 20.812 8.438 1 94.06 184 TYR A CA 1
ATOM 1445 C C . TYR A 1 184 ? 10.688 22.031 8.688 1 94.06 184 TYR A C 1
ATOM 1447 O O . TYR A 1 184 ? 10.828 22.703 9.719 1 94.06 184 TYR A O 1
ATOM 1455 N N . GLY A 1 185 ? 9.898 22.359 7.668 1 95.81 185 GLY A N 1
ATOM 1456 C CA . GLY A 1 185 ? 9 23.5 7.781 1 95.81 185 GLY A CA 1
ATOM 1457 C C . GLY A 1 185 ? 7.887 23.484 6.746 1 95.81 185 GLY A C 1
ATOM 1458 O O . GLY A 1 185 ? 7.809 22.562 5.922 1 95.81 185 GLY A O 1
ATOM 1459 N N . VAL A 1 186 ? 7.055 24.484 6.895 1 97.94 186 VAL A N 1
ATOM 1460 C CA . VAL A 1 186 ? 5.965 24.672 5.945 1 97.94 186 VAL A CA 1
ATOM 1461 C C . VAL A 1 186 ? 5.707 26.172 5.746 1 97.94 186 VAL A C 1
ATOM 1463 O O . VAL A 1 186 ? 5.879 26.969 6.672 1 97.94 186 VAL A O 1
ATOM 1466 N N . TYR A 1 187 ? 5.285 26.531 4.57 1 97.38 187 TYR A N 1
ATOM 1467 C CA . TYR A 1 187 ? 4.91 27.906 4.309 1 97.38 187 TYR A CA 1
ATOM 1468 C C . TYR A 1 187 ? 3.455 28.156 4.684 1 97.38 187 TYR A C 1
ATOM 1470 O O . TYR A 1 187 ? 2.578 27.359 4.363 1 97.38 187 TYR A O 1
ATOM 1478 N N . PHE A 1 188 ? 3.232 29.234 5.449 1 98.25 188 PHE A N 1
ATOM 1479 C CA . PHE A 1 188 ? 1.93 29.875 5.605 1 98.25 188 PHE A CA 1
ATOM 1480 C C . PHE A 1 188 ? 1.987 31.344 5.18 1 98.25 188 PHE A C 1
ATOM 1482 O O . PHE A 1 188 ? 2.785 32.125 5.711 1 98.25 188 PHE A O 1
ATOM 1489 N N . ASP A 1 189 ? 1.128 31.703 4.234 1 97.69 189 ASP A N 1
ATOM 1490 C CA . ASP A 1 189 ? 1.037 33.094 3.758 1 97.69 189 ASP A CA 1
ATOM 1491 C C . ASP A 1 189 ? 2.424 33.656 3.514 1 97.69 189 ASP A C 1
ATOM 1493 O O . ASP A 1 189 ? 2.73 34.781 3.986 1 97.69 189 ASP A O 1
ATOM 1497 N N . GLY A 1 190 ? 3.258 32.906 2.939 1 96.19 190 GLY A N 1
ATOM 1498 C CA . GLY A 1 190 ? 4.527 33.406 2.441 1 96.19 190 GLY A CA 1
ATOM 1499 C C . GLY A 1 190 ? 5.645 33.312 3.461 1 96.19 190 GLY A C 1
ATOM 1500 O O . GLY A 1 190 ? 6.797 33.625 3.16 1 96.19 190 GLY A O 1
ATOM 1501 N N . LYS A 1 191 ? 5.359 32.875 4.605 1 96.81 191 LYS A N 1
ATOM 1502 C CA . LYS A 1 191 ? 6.375 32.75 5.652 1 96.81 191 LYS A CA 1
ATOM 1503 C C . LYS A 1 191 ? 6.594 31.281 6.027 1 96.81 191 LYS A C 1
ATOM 1505 O O . LYS A 1 191 ? 5.637 30.5 6.125 1 96.81 191 LYS A O 1
ATOM 1510 N N . LEU A 1 192 ? 7.875 30.906 6.219 1 96.62 192 LEU A N 1
ATOM 1511 C CA . LEU A 1 192 ? 8.227 29.547 6.602 1 96.62 192 LEU A CA 1
ATOM 1512 C C . LEU A 1 192 ? 8.102 29.359 8.109 1 96.62 192 LEU A C 1
ATOM 1514 O O . LEU A 1 192 ? 8.688 30.109 8.891 1 96.62 192 LEU A O 1
ATOM 1518 N N . TYR A 1 193 ? 7.277 28.406 8.508 1 97.69 193 TYR A N 1
ATOM 1519 C CA . TYR A 1 193 ? 7.121 28.031 9.906 1 97.69 193 TYR A CA 1
ATOM 1520 C C . TYR A 1 193 ? 7.832 26.719 10.195 1 97.69 193 TYR A C 1
ATOM 1522 O O . TYR A 1 193 ? 7.738 25.766 9.414 1 97.69 193 TYR A O 1
ATOM 1530 N N . PRO A 1 194 ? 8.469 26.625 11.273 1 96.44 194 PRO A N 1
ATOM 1531 C CA . PRO A 1 194 ? 9.336 25.469 11.539 1 96.44 194 PRO A CA 1
ATOM 1532 C C . PRO A 1 194 ? 8.57 24.281 12.125 1 96.44 194 PRO A C 1
ATOM 1534 O O . PRO A 1 194 ? 7.449 24.453 12.617 1 96.44 194 PRO A O 1
ATOM 1537 N N . GLN A 1 195 ? 9.242 23.188 12.047 1 97.31 195 GLN A N 1
ATOM 1538 C CA . GLN A 1 195 ? 8.883 22 12.82 1 97.31 195 GLN A CA 1
ATOM 1539 C C . GLN A 1 195 ? 8.852 22.312 14.312 1 97.31 195 GLN A C 1
ATOM 1541 O O . GLN A 1 195 ? 9.711 23.031 14.82 1 97.31 195 GLN A O 1
ATOM 1546 N N . LEU A 1 196 ? 7.852 21.734 14.961 1 97.25 196 LEU A N 1
ATOM 1547 C CA . LEU A 1 196 ? 7.719 21.969 16.391 1 97.25 196 LEU A CA 1
ATOM 1548 C C . LEU A 1 196 ? 8.898 21.359 17.156 1 97.25 196 LEU A C 1
ATOM 1550 O O . LEU A 1 196 ? 9.297 20.219 16.891 1 97.25 196 LEU A O 1
ATOM 1554 N N . LEU A 1 197 ? 9.391 22.172 18.062 1 95 197 LEU A N 1
ATOM 1555 C CA . LEU A 1 197 ? 10.43 21.719 18.969 1 95 197 LEU A CA 1
ATOM 1556 C C . LEU A 1 197 ? 9.852 21.438 20.359 1 95 197 LEU A C 1
ATOM 1558 O O . LEU A 1 197 ? 8.859 22.047 20.75 1 95 197 LEU A O 1
ATOM 1562 N N . GLY A 1 198 ? 10.477 20.453 21 1 93.75 198 GLY A N 1
ATOM 1563 C CA . GLY A 1 198 ? 10.047 20.125 22.344 1 93.75 198 GLY A CA 1
ATOM 1564 C C . GLY A 1 198 ? 10.945 19.125 23.031 1 93.75 198 GLY A C 1
ATOM 1565 O O . GLY A 1 198 ? 12.133 19.016 22.703 1 93.75 198 GLY A O 1
ATOM 1566 N N . THR A 1 199 ? 10.406 18.641 24.125 1 92.19 199 THR A N 1
ATOM 1567 C CA . THR A 1 199 ? 11.086 17.594 24.875 1 92.19 199 THR A CA 1
ATOM 1568 C C . THR A 1 199 ? 10.422 16.25 24.625 1 92.19 199 THR A C 1
ATOM 1570 O O . THR A 1 199 ? 9.289 16.016 25.062 1 92.19 199 THR A O 1
ATOM 1573 N N . PRO A 1 200 ? 11.172 15.359 24.016 1 92.19 200 PRO A N 1
ATOM 1574 C CA . PRO A 1 200 ? 10.602 14.016 23.844 1 92.19 200 PRO A CA 1
ATOM 1575 C C . PRO A 1 200 ? 10.25 13.359 25.188 1 92.19 200 PRO A C 1
ATOM 1577 O O . PRO A 1 200 ? 10.922 13.594 26.188 1 92.19 200 PRO A O 1
ATOM 1580 N N . THR A 1 201 ? 9.25 12.539 25.25 1 87.69 201 THR A N 1
ATOM 1581 C CA . THR A 1 201 ? 8.695 11.969 26.469 1 87.69 201 THR A CA 1
ATOM 1582 C C . THR A 1 201 ? 9.734 11.117 27.188 1 87.69 201 THR A C 1
ATOM 1584 O O . THR A 1 201 ? 9.719 11 28.422 1 87.69 201 THR A O 1
ATOM 1587 N N . ASN A 1 202 ? 10.727 10.578 26.625 1 85.38 202 ASN A N 1
ATOM 1588 C CA . ASN A 1 202 ? 11.641 9.648 27.266 1 85.38 202 ASN A CA 1
ATOM 1589 C C . ASN A 1 202 ? 13 10.289 27.516 1 85.38 202 ASN A C 1
ATOM 1591 O O . ASN A 1 202 ? 13.961 9.594 27.875 1 85.38 202 ASN A O 1
ATOM 1595 N N . THR A 1 203 ? 13.055 11.516 27.344 1 87.5 203 THR A N 1
ATOM 1596 C CA . THR A 1 203 ? 14.336 12.18 27.531 1 87.5 203 THR A CA 1
ATOM 1597 C C . THR A 1 203 ? 14.148 13.523 28.234 1 87.5 203 THR A C 1
ATOM 1599 O O . THR A 1 203 ? 13.016 13.977 28.422 1 87.5 203 THR A O 1
ATOM 1602 N N . ASN A 1 204 ? 15.336 14.141 28.625 1 88.25 204 ASN A N 1
ATOM 1603 C CA . ASN A 1 204 ? 15.328 15.492 29.172 1 88.25 204 ASN A CA 1
ATOM 1604 C C . ASN A 1 204 ? 15.898 16.5 28.172 1 88.25 204 ASN A C 1
ATOM 1606 O O . ASN A 1 204 ? 16.125 17.672 28.516 1 88.25 204 ASN A O 1
ATOM 1610 N N . ASP A 1 205 ? 16.016 15.984 27.016 1 89.44 205 ASP A N 1
ATOM 1611 C CA . ASP A 1 205 ? 16.531 16.891 26 1 89.44 205 ASP A CA 1
ATOM 1612 C C . ASP A 1 205 ? 15.492 17.922 25.578 1 89.44 205 ASP A C 1
ATOM 1614 O O . ASP A 1 205 ? 14.352 17.562 25.281 1 89.44 205 ASP A O 1
ATOM 1618 N N . VAL A 1 206 ? 15.969 19.156 25.609 1 89.31 206 VAL A N 1
ATOM 1619 C CA . VAL A 1 206 ? 15.047 20.219 25.266 1 89.31 206 VAL A CA 1
ATOM 1620 C C . VAL A 1 206 ? 15.32 20.719 23.844 1 89.31 206 VAL A C 1
ATOM 1622 O O . VAL A 1 206 ? 16.406 20.469 23.297 1 89.31 206 VAL A O 1
ATOM 1625 N N . ASN A 1 207 ? 14.336 21.281 23.234 1 91.69 207 ASN A N 1
ATOM 1626 C CA . ASN A 1 207 ? 14.445 21.891 21.922 1 91.69 207 ASN A CA 1
ATOM 1627 C C . ASN A 1 207 ? 14.797 20.859 20.844 1 91.69 207 ASN A C 1
ATOM 1629 O O . ASN A 1 207 ? 15.633 21.125 19.984 1 91.69 207 ASN A O 1
ATOM 1633 N N . VAL A 1 208 ? 14.227 19.688 20.984 1 92.62 208 VAL A N 1
ATOM 1634 C CA . VAL A 1 208 ? 14.359 18.625 19.984 1 92.62 208 VAL A CA 1
ATOM 1635 C C . VAL A 1 208 ? 13.242 18.75 18.953 1 92.62 208 VAL A C 1
ATOM 1637 O O . VAL A 1 208 ? 12.094 19 19.297 1 92.62 208 VAL A O 1
ATOM 1640 N N . ALA A 1 209 ? 13.633 18.625 17.672 1 93.56 209 ALA A N 1
ATOM 1641 C CA . ALA A 1 209 ? 12.602 18.547 16.625 1 93.56 209 ALA A CA 1
ATOM 1642 C C . ALA A 1 209 ? 11.734 17.312 16.812 1 93.56 209 ALA A C 1
ATOM 1644 O O . ALA A 1 209 ? 12.219 16.188 16.688 1 93.56 209 ALA A O 1
ATOM 1645 N N . LEU A 1 210 ? 10.484 17.531 16.984 1 95.62 210 LEU A N 1
ATOM 1646 C CA . LEU A 1 210 ? 9.617 16.422 17.359 1 95.62 210 LEU A CA 1
ATOM 1647 C C . LEU A 1 210 ? 9.148 15.664 16.109 1 95.62 210 LEU A C 1
ATOM 1649 O O . LEU A 1 210 ? 8.664 16.281 15.156 1 95.62 210 LEU A O 1
ATOM 1653 N N . THR A 1 211 ? 9.375 14.398 16.141 1 95.56 211 THR A N 1
ATOM 1654 C CA . THR A 1 211 ? 8.773 13.445 15.219 1 95.56 211 THR A CA 1
ATOM 1655 C C . THR A 1 211 ? 7.785 12.539 15.938 1 95.56 211 THR A C 1
ATOM 1657 O O . THR A 1 211 ? 8.07 12.055 17.031 1 95.56 211 THR A O 1
ATOM 1660 N N . PHE A 1 212 ? 6.637 12.406 15.312 1 97.12 212 PHE A N 1
ATOM 1661 C CA . PHE A 1 212 ? 5.621 11.523 15.883 1 97.12 212 PHE A CA 1
ATOM 1662 C C . PHE A 1 212 ? 5.516 10.234 15.07 1 97.12 212 PHE A C 1
ATOM 1664 O O . PHE A 1 212 ? 5.438 10.273 13.836 1 97.12 212 PHE A O 1
ATOM 1671 N N . GLU A 1 213 ? 5.531 9.172 15.812 1 94.94 213 GLU A N 1
ATOM 1672 C CA . GLU A 1 213 ? 5.539 7.875 15.148 1 94.94 213 GLU A CA 1
ATOM 1673 C C . GLU A 1 213 ? 4.578 6.902 15.828 1 94.94 213 GLU A C 1
ATOM 1675 O O . GLU A 1 213 ? 4.438 6.914 17.047 1 94.94 213 GLU A O 1
ATOM 1680 N N . LYS A 1 214 ? 3.953 6.148 15.023 1 92.44 214 LYS A N 1
ATOM 1681 C CA . LYS A 1 214 ? 3.094 5.051 15.461 1 92.44 214 LYS A CA 1
ATOM 1682 C C . LYS A 1 214 ? 3.48 3.744 14.766 1 92.44 214 LYS A C 1
ATOM 1684 O O . LYS A 1 214 ? 3.365 3.623 13.547 1 92.44 214 LYS A O 1
ATOM 1689 N N . ASP A 1 215 ? 3.936 2.859 15.656 1 82.56 215 ASP A N 1
ATOM 1690 C CA . ASP A 1 215 ? 4.262 1.535 15.141 1 82.56 215 ASP A CA 1
ATOM 1691 C C . ASP A 1 215 ? 3.004 0.685 14.977 1 82.56 215 ASP A C 1
ATOM 1693 O O . ASP A 1 215 ? 2.191 0.585 15.898 1 82.56 215 ASP A O 1
ATOM 1697 N N . ILE A 1 216 ? 2.867 0.293 13.812 1 73.5 216 ILE A N 1
ATOM 1698 C CA . ILE A 1 216 ? 1.742 -0.577 13.484 1 73.5 216 ILE A CA 1
ATOM 1699 C C . ILE A 1 216 ? 2.254 -1.862 12.844 1 73.5 216 ILE A C 1
ATOM 1701 O O . ILE A 1 216 ? 2.529 -1.894 11.641 1 73.5 216 ILE A O 1
ATOM 1705 N N . ALA A 1 217 ? 2.379 -2.836 13.625 1 62.47 217 ALA A N 1
ATOM 1706 C CA . ALA A 1 217 ? 2.832 -4.133 13.133 1 62.47 217 ALA A CA 1
ATOM 1707 C C . ALA A 1 217 ? 4.117 -3.994 12.32 1 62.47 217 ALA A C 1
ATOM 1709 O O . ALA A 1 217 ? 5.164 -3.621 12.859 1 62.47 217 ALA A O 1
ATOM 1710 N N . ASP A 1 218 ? 4.062 -4.105 10.812 1 61.66 218 ASP A N 1
ATOM 1711 C CA . ASP A 1 218 ? 5.246 -4.164 9.961 1 61.66 218 ASP A CA 1
ATOM 1712 C C . ASP A 1 218 ? 5.508 -2.818 9.289 1 61.66 218 ASP A C 1
ATOM 1714 O O . ASP A 1 218 ? 6.254 -2.738 8.312 1 61.66 218 ASP A O 1
ATOM 1718 N N . PHE A 1 219 ? 4.781 -1.886 9.773 1 77.19 219 PHE A N 1
ATOM 1719 C CA . PHE A 1 219 ? 5.051 -0.546 9.266 1 77.19 219 PHE A CA 1
ATOM 1720 C C . PHE A 1 219 ? 4.895 0.494 10.367 1 77.19 219 PHE A C 1
ATOM 1722 O O . PHE A 1 219 ? 4.488 0.168 11.484 1 77.19 219 PHE A O 1
ATOM 1729 N N . ALA A 1 220 ? 5.363 1.6 10.055 1 86.94 220 ALA A N 1
ATOM 1730 C CA . ALA A 1 220 ? 5.18 2.736 10.953 1 86.94 220 ALA A CA 1
ATOM 1731 C C . ALA A 1 220 ? 4.641 3.949 10.203 1 86.94 220 ALA A C 1
ATOM 1733 O O . ALA A 1 220 ? 5.016 4.191 9.055 1 86.94 220 ALA A O 1
ATOM 1734 N N . ASP A 1 221 ? 3.701 4.582 10.844 1 92.62 221 ASP A N 1
ATOM 1735 C CA . ASP A 1 221 ? 3.305 5.91 10.383 1 92.62 221 ASP A CA 1
ATOM 1736 C C . ASP A 1 221 ? 4.066 7 11.133 1 92.62 221 ASP A C 1
ATOM 1738 O O . ASP A 1 221 ? 4.27 6.906 12.344 1 92.62 221 ASP A O 1
ATOM 1742 N N . HIS A 1 222 ? 4.566 7.98 10.398 1 94.75 222 HIS A N 1
ATOM 1743 C CA . HIS A 1 222 ? 5.297 9.039 11.086 1 94.75 222 HIS A CA 1
ATOM 1744 C C . HIS A 1 222 ? 5.051 10.391 10.438 1 94.75 222 HIS A C 1
ATOM 1746 O O . HIS A 1 222 ? 4.676 10.469 9.258 1 94.75 222 HIS A O 1
ATOM 1752 N N . PHE A 1 223 ? 5.195 11.406 11.164 1 96.94 223 PHE A N 1
ATOM 1753 C CA . PHE A 1 223 ? 5.039 12.75 10.625 1 96.94 223 PHE A CA 1
ATOM 1754 C C . PHE A 1 223 ? 5.746 13.773 11.516 1 96.94 223 PHE A C 1
ATOM 1756 O O . PHE A 1 223 ? 6.16 13.453 12.625 1 96.94 223 PHE A O 1
ATOM 1763 N N . ARG A 1 224 ? 5.941 14.938 10.922 1 95.5 224 ARG A N 1
ATOM 1764 C CA . ARG A 1 224 ? 6.352 16.156 11.617 1 95.5 224 ARG A CA 1
ATOM 1765 C C . ARG A 1 224 ? 5.199 17.141 11.703 1 95.5 224 ARG A C 1
ATOM 1767 O O . ARG A 1 224 ? 4.359 17.219 10.805 1 95.5 224 ARG A O 1
ATOM 1774 N N . LEU A 1 225 ? 5.258 17.812 12.773 1 97.25 225 LEU A N 1
ATOM 1775 C CA . LEU A 1 225 ? 4.293 18.891 12.977 1 97.25 225 LEU A CA 1
ATOM 1776 C C . LEU A 1 225 ? 4.938 20.25 12.758 1 97.25 225 LEU A C 1
ATOM 1778 O O . LEU A 1 225 ? 5.922 20.594 13.414 1 97.25 225 LEU A O 1
ATOM 1782 N N . MET A 1 226 ? 4.336 21.047 11.836 1 98.25 226 MET A N 1
ATOM 1783 C CA . MET A 1 226 ? 4.871 22.375 11.539 1 98.25 226 MET A CA 1
ATOM 1784 C C . MET A 1 226 ? 3.867 23.453 11.922 1 98.25 226 MET A C 1
ATOM 1786 O O . MET A 1 226 ? 2.662 23.297 11.727 1 98.25 226 MET A O 1
ATOM 1790 N N . GLY A 1 227 ? 4.316 24.609 12.336 1 98 227 GLY A N 1
ATOM 1791 C CA . GLY A 1 227 ? 3.463 25.672 12.836 1 98 227 GLY A CA 1
ATOM 1792 C C . GLY A 1 227 ? 3.768 26.062 14.273 1 98 227 GLY A C 1
ATOM 1793 O O . GLY A 1 227 ? 4.836 25.734 14.797 1 98 227 GLY A O 1
ATOM 1794 N N . PRO A 1 228 ? 2.939 26.938 14.891 1 98.38 228 PRO A N 1
ATOM 1795 C CA . PRO A 1 228 ? 1.637 27.344 14.367 1 98.38 228 PRO A CA 1
ATOM 1796 C C . PRO A 1 228 ? 1.691 28.672 13.617 1 98.38 228 PRO A C 1
ATOM 1798 O O . PRO A 1 228 ? 2.512 29.547 13.945 1 98.38 228 PRO A O 1
ATOM 1801 N N . TYR A 1 229 ? 0.859 28.797 12.648 1 98.56 229 TYR A N 1
ATOM 1802 C CA . TYR A 1 229 ? 0.368 30.078 12.188 1 98.56 229 TYR A CA 1
ATOM 1803 C C . TYR A 1 229 ? -0.761 30.594 13.078 1 98.56 229 TYR A C 1
ATOM 1805 O O . TYR A 1 229 ? -1.732 29.875 13.328 1 98.56 229 TYR A O 1
ATOM 1813 N N . ILE A 1 230 ? -0.647 31.844 13.562 1 98.06 230 ILE A N 1
ATOM 1814 C CA . ILE A 1 230 ? -1.67 32.406 14.445 1 98.06 230 ILE A CA 1
ATOM 1815 C C . ILE A 1 230 ? -2.58 33.344 13.664 1 98.06 230 ILE A C 1
ATOM 1817 O O . ILE A 1 230 ? -2.129 34.375 13.156 1 98.06 230 ILE A O 1
ATOM 1821 N N . LEU A 1 231 ? -3.803 32.938 13.586 1 97.25 231 LEU A N 1
ATOM 1822 C CA . LEU A 1 231 ? -4.828 33.75 12.938 1 97.25 231 LEU A CA 1
ATOM 1823 C C . LEU A 1 231 ? -5.66 34.5 13.969 1 97.25 231 LEU A C 1
ATOM 1825 O O . LEU A 1 231 ? -6.316 33.875 14.812 1 97.25 231 LEU A O 1
ATOM 1829 N N . HIS A 1 232 ? -5.613 35.781 13.836 1 94.38 232 HIS A N 1
ATOM 1830 C CA . HIS A 1 232 ? -6.414 36.625 14.711 1 94.38 232 HIS A CA 1
ATOM 1831 C C . HIS A 1 232 ? -7.75 36.969 14.07 1 94.38 232 HIS A C 1
ATOM 1833 O O . HIS A 1 232 ? -7.789 37.5 12.945 1 94.38 232 HIS A O 1
ATOM 1839 N N . GLN A 1 233 ? -8.773 36.531 14.703 1 88.38 233 GLN A N 1
ATOM 1840 C CA . GLN A 1 233 ? -10.117 36.875 14.242 1 88.38 233 GLN A CA 1
ATOM 1841 C C . GLN A 1 233 ? -10.961 37.438 15.375 1 88.38 233 GLN A C 1
ATOM 1843 O O . GLN A 1 233 ? -11.391 36.688 16.266 1 88.38 233 GLN A O 1
ATOM 1848 N N . ASN A 1 234 ? -11.242 38.719 15.18 1 83 234 ASN A N 1
ATOM 1849 C CA . ASN A 1 234 ? -11.922 39.469 16.234 1 83 234 ASN A CA 1
ATOM 1850 C C . ASN A 1 234 ? -11.242 39.281 17.594 1 83 234 ASN A C 1
ATOM 1852 O O . ASN A 1 234 ? -10.039 39.5 17.719 1 83 234 ASN A O 1
ATOM 1856 N N . ASP A 1 235 ? -11.906 38.562 18.594 1 86.38 235 ASP A N 1
ATOM 1857 C CA . ASP A 1 235 ? -11.344 38.406 19.938 1 86.38 235 ASP A CA 1
ATOM 1858 C C . ASP A 1 235 ? -10.898 36.969 20.188 1 86.38 235 ASP A C 1
ATOM 1860 O O . ASP A 1 235 ? -10.711 36.562 21.328 1 86.38 235 ASP A O 1
ATOM 1864 N N . THR A 1 236 ? -10.758 36.344 19.031 1 90.62 236 THR A N 1
ATOM 1865 C CA . THR A 1 236 ? -10.32 34.969 19.203 1 90.62 236 THR A CA 1
ATOM 1866 C C . THR A 1 236 ? -9.102 34.656 18.344 1 90.62 236 THR A C 1
ATOM 1868 O O . THR A 1 236 ? -8.758 35.438 17.453 1 90.62 236 THR A O 1
ATOM 1871 N N . LYS A 1 237 ? -8.352 33.625 18.797 1 95.44 237 LYS A N 1
ATOM 1872 C CA . LYS A 1 237 ? -7.184 33.156 18.062 1 95.44 237 LYS A CA 1
ATOM 1873 C C . LYS A 1 237 ? -7.391 31.719 17.578 1 95.44 237 LYS A C 1
ATOM 1875 O O . LYS A 1 237 ? -8.047 30.922 18.234 1 95.44 237 LYS A O 1
ATOM 1880 N N . LYS A 1 238 ? -6.887 31.547 16.359 1 97.38 238 LYS A N 1
ATOM 1881 C CA . LYS A 1 238 ? -6.742 30.172 15.859 1 97.38 238 LYS A CA 1
ATOM 1882 C C . LYS A 1 238 ? -5.273 29.828 15.656 1 97.38 238 LYS A C 1
ATOM 1884 O O . LYS A 1 238 ? -4.48 30.656 15.211 1 97.38 238 LYS A O 1
ATOM 1889 N N . PHE A 1 239 ? -4.934 28.672 16.047 1 98.5 239 PHE A N 1
ATOM 1890 C CA . PHE A 1 239 ? -3.594 28.141 15.828 1 98.5 239 PHE A CA 1
ATOM 1891 C C . PHE A 1 239 ? -3.605 27.062 14.75 1 98.5 239 PHE A C 1
ATOM 1893 O O . PHE A 1 239 ? -4.238 26.016 14.922 1 98.5 239 PHE A O 1
ATOM 1900 N N . ILE A 1 240 ? -2.9 27.312 13.641 1 98.81 240 ILE A N 1
ATOM 1901 C CA . ILE A 1 240 ? -2.975 26.453 12.461 1 98.81 240 ILE A CA 1
ATOM 1902 C C . ILE A 1 240 ? -1.651 25.719 12.273 1 98.81 240 ILE A C 1
ATOM 1904 O O . ILE A 1 240 ? -0.582 26.328 12.305 1 98.81 240 ILE A O 1
ATOM 1908 N N . TYR A 1 241 ? -1.733 24.391 12.148 1 98.81 241 TYR A N 1
ATOM 1909 C CA . TYR A 1 241 ? -0.589 23.516 11.945 1 98.81 241 TYR A CA 1
ATOM 1910 C C . TYR A 1 241 ? -0.735 22.703 10.656 1 98.81 241 TYR A C 1
ATOM 1912 O O . TYR A 1 241 ? -1.852 22.469 10.195 1 98.81 241 TYR A O 1
ATOM 1920 N N . ALA A 1 242 ? 0.383 22.328 10.078 1 98.69 242 ALA A N 1
ATOM 1921 C CA . ALA A 1 242 ? 0.378 21.453 8.914 1 98.69 242 ALA A CA 1
ATOM 1922 C C . ALA A 1 242 ? 1.272 20.234 9.141 1 98.69 242 ALA A C 1
ATOM 1924 O O . ALA A 1 242 ? 2.252 20.312 9.891 1 98.69 242 ALA A O 1
ATOM 1925 N N . ILE A 1 243 ? 0.896 19.094 8.484 1 97.69 243 ILE A N 1
ATOM 1926 C CA . ILE A 1 243 ? 1.637 17.844 8.625 1 97.69 243 ILE A CA 1
ATOM 1927 C C . ILE A 1 243 ? 1.807 17.188 7.254 1 97.69 243 ILE A C 1
ATOM 1929 O O . ILE A 1 243 ? 0.985 17.391 6.355 1 97.69 243 ILE A O 1
ATOM 1933 N N . SER A 1 244 ? 2.914 16.578 7.074 1 97 244 SER A N 1
ATOM 1934 C CA . SER A 1 244 ? 3.104 15.539 6.062 1 97 244 SER A CA 1
ATOM 1935 C C . SER A 1 244 ? 3.264 14.164 6.699 1 97 244 SER A C 1
ATOM 1937 O O . SER A 1 244 ? 4.312 13.852 7.27 1 97 244 SER A O 1
ATOM 1939 N N . ILE A 1 245 ? 2.225 13.359 6.598 1 97.31 245 ILE A N 1
ATOM 1940 C CA . ILE A 1 245 ? 2.277 12.047 7.23 1 97.31 245 ILE A CA 1
ATOM 1941 C C . ILE A 1 245 ? 2.486 10.969 6.168 1 97.31 245 ILE A C 1
ATOM 1943 O O . ILE A 1 245 ? 1.93 11.055 5.07 1 97.31 245 ILE A O 1
ATOM 1947 N N . SER A 1 246 ? 3.34 10.008 6.48 1 94.38 246 SER A N 1
ATOM 1948 C CA . SER A 1 246 ? 3.633 8.906 5.57 1 94.38 246 SER A CA 1
ATOM 1949 C C . SER A 1 246 ? 3.822 7.598 6.332 1 94.38 246 SER A C 1
ATOM 1951 O O . SER A 1 246 ? 4.172 7.609 7.516 1 94.38 246 SER A O 1
ATOM 1953 N N . ARG A 1 247 ? 3.482 6.531 5.633 1 91.75 247 ARG A N 1
ATOM 1954 C CA . ARG A 1 247 ? 3.758 5.18 6.109 1 91.75 247 ARG A CA 1
ATOM 1955 C C . ARG A 1 247 ? 5.105 4.684 5.598 1 91.75 247 ARG A C 1
ATOM 1957 O O . ARG A 1 247 ? 5.441 4.875 4.426 1 91.75 247 ARG A O 1
ATOM 1964 N N . GLU A 1 248 ? 5.922 4.035 6.516 1 86.81 248 GLU A N 1
ATOM 1965 C CA . GLU A 1 248 ? 7.234 3.508 6.152 1 86.81 248 GLU A CA 1
ATOM 1966 C C . GLU A 1 248 ? 7.387 2.057 6.598 1 86.81 248 GLU A C 1
ATOM 1968 O O . GLU A 1 248 ? 6.691 1.605 7.512 1 86.81 248 GLU A O 1
ATOM 1973 N N . SER A 1 249 ? 8.266 1.417 5.957 1 79.38 249 SER A N 1
ATOM 1974 C CA . SER A 1 249 ? 8.617 0.057 6.359 1 79.38 249 SER A CA 1
ATOM 1975 C C . SER A 1 249 ? 9.352 0.047 7.695 1 79.38 249 SER A C 1
ATOM 1977 O O . SER A 1 249 ? 9.859 1.078 8.141 1 79.38 249 SER A O 1
ATOM 1979 N N . LEU A 1 250 ? 9.281 -1.153 8.273 1 72.69 250 LEU A N 1
ATOM 1980 C CA . LEU A 1 250 ? 10.203 -1.318 9.391 1 72.69 250 LEU A CA 1
ATOM 1981 C C . LEU A 1 250 ? 11.648 -1.256 8.906 1 72.69 250 LEU A C 1
ATOM 1983 O O . LEU A 1 250 ? 11.914 -1.326 7.699 1 72.69 250 LEU A O 1
ATOM 1987 N N . TRP A 1 251 ? 12.445 -1.033 9.898 1 71.12 251 TRP A N 1
ATOM 1988 C CA . TRP A 1 251 ? 13.875 -0.964 9.586 1 71.12 251 TRP A CA 1
ATOM 1989 C C . TRP A 1 251 ? 14.336 -2.234 8.883 1 71.12 251 TRP A C 1
ATOM 1991 O O . TRP A 1 251 ? 14.062 -3.344 9.344 1 71.12 251 TRP A O 1
ATOM 2001 N N . PHE A 1 252 ? 14.891 -2.004 7.68 1 66.62 252 PHE A N 1
ATOM 2002 C CA . PHE A 1 252 ? 15.414 -3.098 6.871 1 66.62 252 PHE A CA 1
ATOM 2003 C C . PHE A 1 252 ? 16.891 -3.334 7.168 1 66.62 252 PHE A C 1
ATOM 2005 O O . PHE A 1 252 ? 17.703 -2.4 7.125 1 66.62 252 PHE A O 1
ATOM 2012 N N . LYS A 1 253 ? 17.141 -4.461 7.879 1 59.94 253 LYS A N 1
ATOM 2013 C CA . LYS A 1 253 ? 18.531 -4.84 8.125 1 59.94 253 LYS A CA 1
ATOM 2014 C C . LYS A 1 253 ? 18.984 -5.934 7.156 1 59.94 253 LYS A C 1
ATOM 2016 O O . LYS A 1 253 ? 18.344 -6.98 7.047 1 59.94 253 LYS A O 1
ATOM 2021 N N . SER A 1 254 ? 19.625 -5.547 6.145 1 52.53 254 SER A N 1
ATOM 2022 C CA . SER A 1 254 ? 20.328 -6.613 5.434 1 52.53 254 SER A CA 1
ATOM 2023 C C . SER A 1 254 ? 21.5 -7.145 6.238 1 52.53 254 SER A C 1
ATOM 2025 O O . SER A 1 254 ? 21.906 -6.543 7.238 1 52.53 254 SER A O 1
ATOM 2027 N N . SER A 1 255 ? 21.922 -8.453 6.102 1 53.97 255 SER A N 1
ATOM 2028 C CA . SER A 1 255 ? 23.062 -9.055 6.793 1 53.97 255 SER A CA 1
ATOM 2029 C C . SER A 1 255 ? 24.234 -8.086 6.867 1 53.97 255 SER A C 1
ATOM 2031 O O . SER A 1 255 ? 25.062 -8.18 7.777 1 53.97 255 SER A O 1
ATOM 2033 N N . LYS A 1 256 ? 24.391 -7.133 5.949 1 54.5 256 LYS A N 1
ATOM 2034 C CA . LYS A 1 256 ? 25.625 -6.359 5.891 1 54.5 256 LYS A CA 1
ATOM 2035 C C . LYS A 1 256 ? 25.344 -4.867 6.062 1 54.5 256 LYS A C 1
ATOM 2037 O O . LYS A 1 256 ? 26.25 -4.094 6.371 1 54.5 256 LYS A O 1
ATOM 2042 N N . VAL A 1 257 ? 24.031 -4.52 5.812 1 59.16 257 VAL A N 1
ATOM 2043 C CA . VAL A 1 257 ? 23.875 -3.07 5.77 1 59.16 257 VAL A CA 1
ATOM 2044 C C . VAL A 1 257 ? 22.484 -2.697 6.277 1 59.16 257 VAL A C 1
ATOM 2046 O O . VAL A 1 257 ? 21.5 -3.408 6.02 1 59.16 257 VAL A O 1
ATOM 2049 N N . ASN A 1 258 ? 22.438 -1.775 7.164 1 66.94 258 ASN A N 1
ATOM 2050 C CA . ASN A 1 258 ? 21.188 -1.148 7.602 1 66.94 258 ASN A CA 1
ATOM 2051 C C . ASN A 1 258 ? 20.625 -0.206 6.539 1 66.94 258 ASN A C 1
ATOM 2053 O O . ASN A 1 258 ? 21.281 0.769 6.164 1 66.94 258 ASN A O 1
ATOM 2057 N N . CYS A 1 259 ? 19.438 -0.589 6.012 1 70.69 259 CYS A N 1
ATOM 2058 C CA . CYS A 1 259 ? 18.891 0.186 4.898 1 70.69 259 CYS A CA 1
ATOM 2059 C C . CYS A 1 259 ? 17.828 1.161 5.383 1 70.69 259 CYS A C 1
ATOM 2061 O O . CYS A 1 259 ? 17.219 1.863 4.574 1 70.69 259 CYS A O 1
ATOM 2063 N N . GLY A 1 260 ? 17.594 1.198 6.559 1 76.56 260 GLY A N 1
ATOM 2064 C CA . GLY A 1 260 ? 16.656 2.16 7.105 1 76.56 260 GLY A CA 1
ATOM 2065 C C . GLY A 1 260 ? 15.211 1.844 6.762 1 76.56 260 GLY A C 1
ATOM 2066 O O . GLY A 1 260 ? 14.859 0.68 6.57 1 76.56 260 GLY A O 1
ATOM 2067 N N . ASN A 1 261 ? 14.383 2.898 6.801 1 80.75 261 ASN A N 1
ATOM 2068 C CA . ASN A 1 261 ? 12.969 2.764 6.461 1 80.75 261 ASN A CA 1
ATOM 2069 C C . ASN A 1 261 ? 12.703 3.137 5.004 1 80.75 261 ASN A C 1
ATOM 2071 O O . ASN A 1 261 ? 13.352 4.027 4.461 1 80.75 261 ASN A O 1
ATOM 2075 N N . LEU A 1 262 ? 11.82 2.473 4.457 1 81 262 LEU A N 1
ATOM 2076 C CA . LEU A 1 262 ? 11.438 2.742 3.072 1 81 262 LEU A CA 1
ATOM 2077 C C . LEU A 1 262 ? 10.008 3.268 2.994 1 81 262 LEU A C 1
ATOM 2079 O O . LEU A 1 262 ? 9.164 2.889 3.803 1 81 262 LEU A O 1
ATOM 2083 N N . TYR A 1 263 ? 9.828 4.082 1.937 1 83.69 263 TYR A N 1
ATOM 2084 C CA . TYR A 1 263 ? 8.5 4.641 1.706 1 83.69 263 TYR A CA 1
ATOM 2085 C C . TYR A 1 263 ? 7.5 3.551 1.339 1 83.69 263 TYR A C 1
ATOM 2087 O O . TYR A 1 263 ? 7.816 2.646 0.562 1 83.69 263 TYR A O 1
ATOM 2095 N N . ILE A 1 264 ? 6.215 3.752 1.929 1 82.81 264 ILE A N 1
ATOM 2096 C CA . ILE A 1 264 ? 5.148 2.82 1.58 1 82.81 264 ILE A CA 1
ATOM 2097 C C . ILE A 1 264 ? 3.943 3.592 1.047 1 82.81 264 ILE A C 1
ATOM 2099 O O . ILE A 1 264 ? 3.441 3.297 -0.04 1 82.81 264 ILE A O 1
ATOM 2103 N N . SER A 1 265 ? 3.428 4.66 1.801 1 87.44 265 SER A N 1
ATOM 2104 C CA . SER A 1 265 ? 2.17 5.277 1.39 1 87.44 265 SER A CA 1
ATOM 2105 C C . SER A 1 265 ? 1.917 6.574 2.146 1 87.44 265 SER A C 1
ATOM 2107 O O . SER A 1 265 ? 2.131 6.645 3.359 1 87.44 265 SER A O 1
ATOM 2109 N N . PHE A 1 266 ? 1.418 7.566 1.472 1 92.69 266 PHE A N 1
ATOM 2110 C CA . PHE A 1 266 ? 0.882 8.758 2.117 1 92.69 266 PHE A CA 1
ATOM 2111 C C . PHE A 1 266 ? -0.577 8.555 2.51 1 92.69 266 PHE A C 1
ATOM 2113 O O . PHE A 1 266 ? -0.981 8.898 3.621 1 92.69 266 PHE A O 1
ATOM 2120 N N . ARG A 1 267 ? -1.29 7.949 1.685 1 90.38 267 ARG A N 1
ATOM 2121 C CA . ARG A 1 267 ? -2.736 7.828 1.828 1 90.38 267 ARG A CA 1
ATOM 2122 C C . ARG A 1 267 ? -3.096 6.914 2.996 1 90.38 267 ARG A C 1
ATOM 2124 O O . ARG A 1 267 ? -4.008 7.215 3.768 1 90.38 267 ARG A O 1
ATOM 2131 N N . GLN A 1 268 ? -2.438 5.844 3.08 1 87.12 268 GLN A N 1
ATOM 2132 C CA . GLN A 1 268 ? -2.742 4.918 4.164 1 87.12 268 GLN A CA 1
ATOM 2133 C C . GLN A 1 268 ? -2.428 5.539 5.523 1 87.12 268 GLN A C 1
ATOM 2135 O O . GLN A 1 268 ? -3.168 5.34 6.488 1 87.12 268 GLN A O 1
ATOM 2140 N N . ALA A 1 269 ? -1.366 6.246 5.559 1 93.94 269 ALA A N 1
ATOM 2141 C CA . ALA A 1 269 ? -1.007 6.914 6.805 1 93.94 269 ALA A CA 1
ATOM 2142 C C . ALA A 1 269 ? -2.039 7.977 7.176 1 93.94 269 ALA A C 1
ATOM 2144 O O . ALA A 1 269 ? -2.445 8.078 8.336 1 93.94 269 ALA A O 1
ATOM 2145 N N . GLU A 1 270 ? -2.424 8.727 6.215 1 96.38 270 GLU A N 1
ATOM 2146 C CA . GLU A 1 270 ? -3.449 9.75 6.426 1 96.38 270 GLU A CA 1
ATOM 2147 C C . GLU A 1 270 ? -4.754 9.125 6.918 1 96.38 270 GLU A C 1
ATOM 2149 O O . GLU A 1 270 ? -5.363 9.617 7.867 1 96.38 270 GLU A O 1
ATOM 2154 N N . ASN A 1 271 ? -5.195 8.07 6.309 1 92.44 271 ASN A N 1
ATOM 2155 C CA . ASN A 1 271 ? -6.422 7.387 6.703 1 92.44 271 ASN A CA 1
ATOM 2156 C C . ASN A 1 271 ? -6.34 6.863 8.133 1 92.44 271 ASN A C 1
ATOM 2158 O O . ASN A 1 271 ? -7.328 6.891 8.867 1 92.44 271 ASN A O 1
ATOM 2162 N N . THR A 1 272 ? -5.207 6.398 8.484 1 91.88 272 THR A N 1
ATOM 2163 C CA . THR A 1 272 ? -5.016 5.918 9.844 1 91.88 272 THR A CA 1
ATOM 2164 C C . THR A 1 272 ? -5.16 7.059 10.844 1 91.88 272 THR A C 1
ATOM 2166 O O . THR A 1 272 ? -5.812 6.906 11.883 1 91.88 272 THR A O 1
ATOM 2169 N N . LEU A 1 273 ? -4.562 8.164 10.508 1 96.56 273 LEU A N 1
ATOM 2170 C CA . LEU A 1 273 ? -4.684 9.336 11.367 1 96.56 273 LEU A CA 1
ATOM 2171 C C . LEU A 1 273 ? -6.145 9.758 11.508 1 96.56 273 LEU A C 1
ATOM 2173 O O . LEU A 1 273 ? -6.633 9.969 12.617 1 96.56 273 LEU A O 1
ATOM 2177 N N . ILE A 1 274 ? -6.824 9.852 10.414 1 96.75 274 ILE A N 1
ATOM 2178 C CA . ILE A 1 274 ? -8.227 10.242 10.398 1 96.75 274 ILE A CA 1
ATOM 2179 C C . ILE A 1 274 ? -9.039 9.281 11.258 1 96.75 274 ILE A C 1
ATOM 2181 O O . ILE A 1 274 ? -9.836 9.703 12.102 1 96.75 274 ILE A O 1
ATOM 2185 N N . THR A 1 275 ? -8.82 8.055 11.078 1 92.69 275 THR A N 1
ATOM 2186 C CA . THR A 1 275 ? -9.547 7.031 11.82 1 92.69 275 THR A CA 1
ATOM 2187 C C . THR A 1 275 ? -9.305 7.176 13.32 1 92.69 275 THR A C 1
ATOM 2189 O O . THR A 1 275 ? -10.242 7.098 14.117 1 92.69 275 THR A O 1
ATOM 2192 N N . SER A 1 276 ? -8.078 7.387 13.672 1 94.38 276 SER A N 1
ATOM 2193 C CA . SER A 1 276 ? -7.73 7.551 15.078 1 94.38 276 SER A CA 1
ATOM 2194 C C . SER A 1 276 ? -8.406 8.781 15.672 1 94.38 276 SER A C 1
ATOM 2196 O O . SER A 1 276 ? -8.914 8.734 16.797 1 94.38 276 SER A O 1
ATOM 2198 N N . VAL A 1 277 ? -8.43 9.844 14.938 1 96.88 277 VAL A N 1
ATOM 2199 C CA . VAL A 1 277 ? -9.039 11.078 15.414 1 96.88 277 VAL A CA 1
ATOM 2200 C C . VAL A 1 277 ? -10.539 10.883 15.586 1 96.88 277 VAL A C 1
ATOM 2202 O O . VAL A 1 277 ? -11.117 11.281 16.609 1 96.88 277 VAL A O 1
ATOM 2205 N N . ILE A 1 278 ? -11.148 10.281 14.625 1 94.88 278 ILE A N 1
ATOM 2206 C CA . ILE A 1 278 ? -12.586 10.016 14.695 1 94.88 278 ILE A CA 1
ATOM 2207 C C . ILE A 1 278 ? -12.898 9.203 15.953 1 94.88 278 ILE A C 1
ATOM 2209 O O . ILE A 1 278 ? -13.867 9.484 16.656 1 94.88 278 ILE A O 1
ATOM 2213 N N . ASN A 1 279 ? -12.117 8.281 16.25 1 91.56 279 ASN A N 1
ATOM 2214 C CA . ASN A 1 279 ? -12.367 7.387 17.359 1 91.56 279 ASN A CA 1
ATOM 2215 C C . ASN A 1 279 ? -12.148 8.094 18.703 1 91.56 279 ASN A C 1
ATOM 2217 O O . ASN A 1 279 ? -12.859 7.816 19.672 1 91.56 279 ASN A O 1
ATOM 2221 N N . GLU A 1 280 ? -11.234 9.031 18.766 1 94.31 280 GLU A N 1
ATOM 2222 C CA . GLU A 1 280 ? -10.797 9.539 20.062 1 94.31 280 GLU A CA 1
ATOM 2223 C C . GLU A 1 280 ? -11.398 10.906 20.359 1 94.31 280 GLU A C 1
ATOM 2225 O O . GLU A 1 280 ? -11.477 11.328 21.516 1 94.31 280 GLU A O 1
ATOM 2230 N N . LEU A 1 281 ? -11.773 11.664 19.297 1 95.31 281 LEU A N 1
ATOM 2231 C CA . LEU A 1 281 ? -12.297 13.008 19.484 1 95.31 281 LEU A CA 1
ATOM 2232 C C . LEU A 1 281 ? -13.742 13.102 19.016 1 95.31 281 LEU A C 1
ATOM 2234 O O . LEU A 1 281 ? -14 13.453 17.859 1 95.31 281 LEU A O 1
ATOM 2238 N N . PRO A 1 282 ? -14.641 13.031 19.875 1 91.69 282 PRO A N 1
ATOM 2239 C CA . PRO A 1 282 ? -16.062 12.984 19.484 1 91.69 282 PRO A CA 1
ATOM 2240 C C . PRO A 1 282 ? -16.547 14.297 18.875 1 91.69 282 PRO A C 1
ATOM 2242 O O . PRO A 1 282 ? -17.469 14.289 18.047 1 91.69 282 PRO A O 1
ATOM 2245 N N . THR A 1 283 ? -15.938 15.414 19.188 1 93.62 283 THR A N 1
ATOM 2246 C CA . THR A 1 283 ? -16.484 16.688 18.766 1 93.62 283 THR A CA 1
ATOM 2247 C C . THR A 1 283 ? -15.672 17.266 17.609 1 93.62 283 THR A C 1
ATOM 2249 O O . THR A 1 283 ? -15.922 18.391 17.172 1 93.62 283 THR A O 1
ATOM 2252 N N . VAL A 1 284 ? -14.719 16.562 17.141 1 95.94 284 VAL A N 1
ATOM 2253 C CA . VAL A 1 284 ? -13.867 17.062 16.062 1 95.94 284 VAL A CA 1
ATOM 2254 C C . VAL A 1 284 ? -14.695 17.25 14.797 1 95.94 284 VAL A C 1
ATOM 2256 O O . VAL A 1 284 ? -15.617 16.484 14.523 1 95.94 284 VAL A O 1
ATOM 2259 N N . LYS A 1 285 ? -14.367 18.312 14.078 1 97.25 285 LYS A N 1
ATOM 2260 C CA . LYS A 1 285 ? -14.844 18.438 12.703 1 97.25 285 LYS A CA 1
ATOM 2261 C C . LYS A 1 285 ? -13.727 18.188 11.703 1 97.25 285 LYS A C 1
ATOM 2263 O O . LYS A 1 285 ? -12.648 18.781 11.805 1 97.25 285 LYS A O 1
ATOM 2268 N N . ILE A 1 286 ? -14.031 17.281 10.797 1 98 286 ILE A N 1
ATOM 2269 C CA . ILE A 1 286 ? -13.039 16.938 9.789 1 98 286 ILE A CA 1
ATOM 2270 C C . ILE A 1 286 ? -13.578 17.281 8.398 1 98 286 ILE A C 1
ATOM 2272 O O . ILE A 1 286 ? -14.711 16.938 8.062 1 98 286 ILE A O 1
ATOM 2276 N N . TYR A 1 287 ? -12.734 18 7.637 1 98.06 287 TYR A N 1
ATOM 2277 C CA . TYR A 1 287 ? -13.07 18.344 6.262 1 98.06 287 TYR A CA 1
ATOM 2278 C C . TYR A 1 287 ? -12.016 17.828 5.293 1 98.06 287 TYR A C 1
ATOM 2280 O O . TYR A 1 287 ? -10.875 17.578 5.684 1 98.06 287 TYR A O 1
ATOM 2288 N N . SER A 1 288 ? -12.43 17.594 4.051 1 96.88 288 SER A N 1
ATOM 2289 C CA . SER A 1 288 ? -11.5 17.312 2.959 1 96.88 288 SER A CA 1
ATOM 2290 C C . SER A 1 288 ? -11.289 18.547 2.09 1 96.88 288 SER A C 1
ATOM 2292 O O . SER A 1 288 ? -12.227 19.312 1.847 1 96.88 288 SER A O 1
ATOM 2294 N N . ALA A 1 289 ? -10.094 18.766 1.683 1 97.62 289 ALA A N 1
ATOM 2295 C CA . ALA A 1 289 ? -9.727 19.875 0.808 1 97.62 289 ALA A CA 1
ATOM 2296 C C . ALA A 1 289 ? -8.609 19.469 -0.149 1 97.62 289 ALA A C 1
ATOM 2298 O O . ALA A 1 289 ? -8.156 18.328 -0.139 1 97.62 289 ALA A O 1
ATOM 2299 N N . SER A 1 290 ? -8.281 20.422 -1.059 1 96.12 290 SER A N 1
ATOM 2300 C CA . SER A 1 290 ? -7.18 20.203 -1.986 1 96.12 290 SER A CA 1
ATOM 2301 C C . SER A 1 290 ? -6.203 21.375 -1.982 1 96.12 290 SER A C 1
ATOM 2303 O O . SER A 1 290 ? -6.609 22.516 -1.809 1 96.12 290 SER A O 1
ATOM 2305 N N . LEU A 1 291 ? -4.938 21.016 -2.146 1 96.62 291 LEU A N 1
ATOM 2306 C CA . LEU A 1 291 ? -3.908 22 -2.422 1 96.62 291 LEU A CA 1
ATOM 2307 C C . LEU A 1 291 ? -3.346 21.828 -3.828 1 96.62 291 LEU A C 1
ATOM 2309 O O . LEU A 1 291 ? -2.375 22.5 -4.199 1 96.62 291 LEU A O 1
ATOM 2313 N N . ASP A 1 292 ? -3.914 20.922 -4.535 1 92.38 292 ASP A N 1
ATOM 2314 C CA . ASP A 1 292 ? -3.369 20.547 -5.836 1 92.38 292 ASP A CA 1
ATOM 2315 C C . ASP A 1 292 ? -1.879 20.234 -5.738 1 92.38 292 ASP A C 1
ATOM 2317 O O . ASP A 1 292 ? -1.086 20.688 -6.562 1 92.38 292 ASP A O 1
ATOM 2321 N N . ASN A 1 293 ? -1.526 19.578 -4.73 1 93.38 293 ASN A N 1
ATOM 2322 C CA . ASN A 1 293 ? -0.118 19.312 -4.461 1 93.38 293 ASN A CA 1
ATOM 2323 C C . ASN A 1 293 ? 0.241 17.859 -4.762 1 93.38 293 ASN A C 1
ATOM 2325 O O . ASN A 1 293 ? 0.638 17.109 -3.861 1 93.38 293 ASN A O 1
ATOM 2329 N N . TYR A 1 294 ? 0.179 17.531 -6.023 1 89 294 TYR A N 1
ATOM 2330 C CA . TYR A 1 294 ? 0.57 16.234 -6.535 1 89 294 TYR A CA 1
ATOM 2331 C C . TYR A 1 294 ? 1.514 16.359 -7.723 1 89 294 TYR A C 1
ATOM 2333 O O . TYR A 1 294 ? 1.47 17.359 -8.445 1 89 294 TYR A O 1
ATOM 2341 N N . ILE A 1 295 ? 2.426 15.344 -7.695 1 83 295 ILE A N 1
ATOM 2342 C CA . ILE A 1 295 ? 3.326 15.234 -8.836 1 83 295 ILE A CA 1
ATOM 2343 C C . ILE A 1 295 ? 3.203 13.844 -9.453 1 83 295 ILE A C 1
ATOM 2345 O O . ILE A 1 295 ? 3.438 12.836 -8.781 1 83 295 ILE A O 1
ATOM 2349 N N . GLU A 1 296 ? 2.77 13.781 -10.68 1 74.62 296 GLU A N 1
ATOM 2350 C CA . GLU A 1 296 ? 2.619 12.516 -11.375 1 74.62 296 GLU A CA 1
ATOM 2351 C C . GLU A 1 296 ? 3.91 12.117 -12.086 1 74.62 296 GLU A C 1
ATOM 2353 O O . GLU A 1 296 ? 4.621 12.977 -12.617 1 74.62 296 GLU A O 1
ATOM 2358 N N . ALA A 1 297 ? 4.086 10.734 -11.992 1 65.44 297 ALA A N 1
ATOM 2359 C CA . ALA A 1 297 ? 5.297 10.227 -12.633 1 65.44 297 ALA A CA 1
ATOM 2360 C C . ALA A 1 297 ? 5.254 10.438 -14.141 1 65.44 297 ALA A C 1
ATOM 2362 O O . ALA A 1 297 ? 4.176 10.422 -14.75 1 65.44 297 ALA A O 1
ATOM 2363 N N . ASP A 1 298 ? 6.355 10.867 -14.625 1 62.34 298 ASP A N 1
ATOM 2364 C CA . ASP A 1 298 ? 6.523 10.859 -16.078 1 62.34 298 ASP A CA 1
ATOM 2365 C C . ASP A 1 298 ? 7.473 9.742 -16.516 1 62.34 298 ASP A C 1
ATOM 2367 O O . ASP A 1 298 ? 8.031 9.031 -15.672 1 62.34 298 ASP A O 1
ATOM 2371 N N . SER A 1 299 ? 7.332 9.344 -17.75 1 55.28 299 SER A N 1
ATOM 2372 C CA . SER A 1 299 ? 8.117 8.242 -18.312 1 55.28 299 SER A CA 1
ATOM 2373 C C . SER A 1 299 ? 9.609 8.453 -18.062 1 55.28 299 SER A C 1
ATOM 2375 O O . SER A 1 299 ? 10.398 7.52 -18.219 1 55.28 299 SER A O 1
ATOM 2377 N N . ASN A 1 300 ? 9.891 9.625 -17.516 1 57.12 300 ASN A N 1
ATOM 2378 C CA . ASN A 1 300 ? 11.32 9.875 -17.344 1 57.12 300 ASN A CA 1
ATOM 2379 C C . ASN A 1 300 ? 11.773 9.586 -15.914 1 57.12 300 ASN A C 1
ATOM 2381 O O . ASN A 1 300 ? 11.047 9.875 -14.961 1 57.12 300 ASN A O 1
ATOM 2385 N N . PHE A 1 301 ? 12.82 8.789 -15.594 1 55.22 301 PHE A N 1
ATOM 2386 C CA . PHE A 1 301 ? 13.375 8.328 -14.328 1 55.22 301 PHE A CA 1
ATOM 2387 C C . PHE A 1 301 ? 13.727 9.508 -13.43 1 55.22 301 PHE A C 1
ATOM 2389 O O . PHE A 1 301 ? 13.641 9.406 -12.203 1 55.22 301 PHE A O 1
ATOM 2396 N N . ASP A 1 302 ? 14.125 10.523 -13.961 1 56.28 302 ASP A N 1
ATOM 2397 C CA . ASP A 1 302 ? 14.625 11.617 -13.141 1 56.28 302 ASP A CA 1
ATOM 2398 C C . ASP A 1 302 ? 13.5 12.578 -12.766 1 56.28 302 ASP A C 1
ATOM 2400 O O . ASP A 1 302 ? 13.727 13.781 -12.609 1 56.28 302 ASP A O 1
ATOM 2404 N N . THR A 1 303 ? 12.453 11.773 -12.539 1 67.44 303 THR A N 1
ATOM 2405 C CA . THR A 1 303 ? 11.328 12.633 -12.195 1 67.44 303 THR A CA 1
ATOM 2406 C C . THR A 1 303 ? 10.891 12.406 -10.75 1 67.44 303 THR A C 1
ATOM 2408 O O . THR A 1 303 ? 11.523 11.633 -10.016 1 67.44 303 THR A O 1
ATOM 2411 N N . SER A 1 304 ? 10.266 13.43 -10.211 1 72.56 304 SER A N 1
ATOM 2412 C CA . SER A 1 304 ? 9.656 13.375 -8.883 1 72.56 304 SER A CA 1
ATOM 2413 C C . SER A 1 304 ? 8.188 12.992 -8.961 1 72.56 304 SER A C 1
ATOM 2415 O O . SER A 1 304 ? 7.535 13.211 -9.984 1 72.56 304 SER A O 1
ATOM 2417 N N . THR A 1 305 ? 7.789 12.336 -7.887 1 81.19 305 THR A N 1
ATOM 2418 C CA . THR A 1 305 ? 6.371 12.047 -7.711 1 81.19 305 THR A CA 1
ATOM 2419 C C . THR A 1 305 ? 5.934 12.328 -6.277 1 81.19 305 THR A C 1
ATOM 2421 O O . THR A 1 305 ? 6.754 12.695 -5.434 1 81.19 305 THR A O 1
ATOM 2424 N N . THR A 1 306 ? 4.656 12.227 -6.121 1 88.19 306 THR A N 1
ATOM 2425 C CA . THR A 1 306 ? 4.125 12.266 -4.762 1 88.19 306 THR A CA 1
ATOM 2426 C C . THR A 1 306 ? 3.543 10.914 -4.371 1 88.19 306 THR A C 1
ATOM 2428 O O . THR A 1 306 ? 2.549 10.844 -3.645 1 88.19 306 THR A O 1
ATOM 2431 N N . GLY A 1 307 ? 4.215 9.883 -4.926 1 81.69 307 GLY A N 1
ATOM 2432 C CA . GLY A 1 307 ? 3.777 8.547 -4.566 1 81.69 307 GLY A CA 1
ATOM 2433 C C . GLY A 1 307 ? 2.305 8.305 -4.836 1 81.69 307 GLY A C 1
ATOM 2434 O O . GLY A 1 307 ? 1.824 8.555 -5.945 1 81.69 307 GLY A O 1
ATOM 2435 N N . ASP A 1 308 ? 1.521 7.914 -3.812 1 80.25 308 ASP A N 1
ATOM 2436 C CA . ASP A 1 308 ? 0.106 7.613 -4 1 80.25 308 ASP A CA 1
ATOM 2437 C C . ASP A 1 308 ? -0.765 8.82 -3.666 1 80.25 308 ASP A C 1
ATOM 2439 O O . ASP A 1 308 ? -1.992 8.719 -3.625 1 80.25 308 ASP A O 1
ATOM 2443 N N . HIS A 1 309 ? -0.087 9.898 -3.336 1 90.56 309 HIS A N 1
ATOM 2444 C CA . HIS A 1 309 ? -0.796 11.172 -3.283 1 90.56 309 HIS A CA 1
ATOM 2445 C C . HIS A 1 309 ? -0.98 11.758 -4.68 1 90.56 309 HIS A C 1
ATOM 2447 O O . HIS A 1 309 ? -0.144 12.531 -5.145 1 90.56 309 HIS A O 1
ATOM 2453 N N . THR A 1 310 ? -2.131 11.445 -5.242 1 84.31 310 THR A N 1
ATOM 2454 C CA . THR A 1 310 ? -2.357 11.742 -6.648 1 84.31 310 THR A CA 1
ATOM 2455 C C . THR A 1 310 ? -3.566 12.656 -6.82 1 84.31 310 THR A C 1
ATOM 2457 O O . THR A 1 310 ? -4.312 12.898 -5.867 1 84.31 310 THR A O 1
ATOM 2460 N N . ARG A 1 311 ? -3.693 13.047 -7.977 1 80.5 311 ARG A N 1
ATOM 2461 C CA . ARG A 1 311 ? -4.785 13.953 -8.32 1 80.5 311 ARG A CA 1
ATOM 2462 C C . ARG A 1 311 ? -6.137 13.32 -8.008 1 80.5 311 ARG A C 1
ATOM 2464 O O . ARG A 1 311 ? -7.031 14 -7.488 1 80.5 311 ARG A O 1
ATOM 2471 N N . ASP A 1 312 ? -6.266 12.055 -8.227 1 71.44 312 ASP A N 1
ATOM 2472 C CA . ASP A 1 312 ? -7.582 11.43 -8.219 1 71.44 312 ASP A CA 1
ATOM 2473 C C . ASP A 1 312 ? -7.898 10.844 -6.848 1 71.44 312 ASP A C 1
ATOM 2475 O O . ASP A 1 312 ? -9.062 10.594 -6.523 1 71.44 312 ASP A O 1
ATOM 2479 N N . SER A 1 313 ? -6.914 10.664 -6.07 1 71.19 313 SER A N 1
ATOM 2480 C CA . SER A 1 313 ? -7.184 9.859 -4.887 1 71.19 313 SER A CA 1
ATOM 2481 C C . SER A 1 313 ? -6.789 10.594 -3.611 1 71.19 313 SER A C 1
ATOM 2483 O O . SER A 1 313 ? -6.992 10.094 -2.508 1 71.19 313 SER A O 1
ATOM 2485 N N . SER A 1 314 ? -6.297 11.781 -3.758 1 82.12 314 SER A N 1
ATOM 2486 C CA . SER A 1 314 ? -5.734 12.367 -2.547 1 82.12 314 SER A CA 1
ATOM 2487 C C . SER A 1 314 ? -6.469 13.648 -2.158 1 82.12 314 SER A C 1
ATOM 2489 O O . SER A 1 314 ? -7.145 14.258 -2.99 1 82.12 314 SER A O 1
ATOM 2491 N N . PHE A 1 315 ? -6.461 13.914 -0.923 1 91.31 315 PHE A N 1
ATOM 2492 C CA . PHE A 1 315 ? -6.988 15.133 -0.323 1 91.31 315 PHE A CA 1
ATOM 2493 C C . PHE A 1 315 ? -6.176 15.531 0.901 1 91.31 315 PHE A C 1
ATOM 2495 O O . PHE A 1 315 ? -5.285 14.797 1.329 1 91.31 315 PHE A O 1
ATOM 2502 N N . VAL A 1 316 ? -6.402 16.75 1.296 1 97.44 316 VAL A N 1
ATOM 2503 C CA . VAL A 1 316 ? -5.871 17.25 2.559 1 97.44 316 VAL A CA 1
ATOM 2504 C C . VAL A 1 316 ? -6.957 17.203 3.633 1 97.44 316 VAL A C 1
ATOM 2506 O O . VAL A 1 316 ? -8.055 17.734 3.439 1 97.44 316 VAL A O 1
ATOM 2509 N N . SER A 1 317 ? -6.652 16.547 4.699 1 97.88 317 SER A N 1
ATOM 2510 C CA . SER A 1 317 ? -7.586 16.531 5.816 1 97.88 317 SER A CA 1
ATOM 2511 C C . SER A 1 317 ? -7.43 17.781 6.676 1 97.88 317 SER A C 1
ATOM 2513 O O . SER A 1 317 ? -6.312 18.141 7.055 1 97.88 317 SER A O 1
ATOM 2515 N N . VAL A 1 318 ? -8.555 18.391 6.941 1 98.62 318 VAL A N 1
ATOM 2516 C CA . VAL A 1 318 ? -8.57 19.547 7.82 1 98.62 318 VAL A CA 1
ATOM 2517 C C . VAL A 1 318 ? -9.32 19.219 9.102 1 98.62 318 VAL A C 1
ATOM 2519 O O . VAL A 1 318 ? -10.531 18.969 9.078 1 98.62 318 VAL A O 1
ATOM 2522 N N . PHE A 1 319 ? -8.594 19.266 10.188 1 98.5 319 PHE A N 1
ATOM 2523 C CA . PHE A 1 319 ? -9.164 18.969 11.5 1 98.5 319 PHE A CA 1
ATOM 2524 C C . PHE A 1 319 ? -9.422 20.25 12.281 1 98.5 319 PHE A C 1
ATOM 2526 O O . PHE A 1 319 ? -8.492 21.016 12.547 1 98.5 319 PHE A O 1
ATOM 2533 N N . ILE A 1 320 ? -10.633 20.484 12.648 1 98.06 320 ILE A N 1
ATOM 2534 C CA . ILE A 1 320 ? -10.977 21.609 13.508 1 98.06 320 ILE A CA 1
ATOM 2535 C C . ILE A 1 320 ? -11.266 21.109 14.922 1 98.06 320 ILE A C 1
ATOM 2537 O O . ILE A 1 320 ? -12.195 20.312 15.125 1 98.06 320 ILE A O 1
ATOM 2541 N N . VAL A 1 321 ? -10.445 21.578 15.789 1 96.81 321 VAL A N 1
ATOM 2542 C CA . VAL A 1 321 ? -10.586 21.172 17.188 1 96.81 321 VAL A CA 1
ATOM 2543 C C . VAL A 1 321 ? -10.852 22.406 18.047 1 96.81 321 VAL A C 1
ATOM 2545 O O . VAL A 1 321 ? -10.094 23.375 18 1 96.81 321 VAL A O 1
ATOM 2548 N N . ASN A 1 322 ? -11.891 22.328 18.781 1 93.62 322 ASN A N 1
ATOM 2549 C CA . ASN A 1 322 ? -12.227 23.391 19.719 1 93.62 322 ASN A CA 1
ATOM 2550 C C . ASN A 1 322 ? -12.07 22.922 21.172 1 93.62 322 ASN A C 1
ATOM 2552 O O . ASN A 1 322 ? -12.711 21.953 21.578 1 93.62 322 ASN A O 1
ATOM 2556 N N . LYS A 1 323 ? -11.266 23.656 21.859 1 86.75 323 LYS A N 1
ATOM 2557 C CA . LYS A 1 323 ? -10.969 23.297 23.234 1 86.75 323 LYS A CA 1
ATOM 2558 C C . LYS A 1 323 ? -12.25 23.219 24.078 1 86.75 323 LYS A C 1
ATOM 2560 O O . LYS A 1 323 ? -12.344 22.422 25 1 86.75 323 LYS A O 1
ATOM 2565 N N . ASN A 1 324 ? -13.195 24.047 23.828 1 77.31 324 ASN A N 1
ATOM 2566 C CA . ASN A 1 324 ? -14.391 24.219 24.656 1 77.31 324 ASN A CA 1
ATOM 2567 C C . ASN A 1 324 ? -15.477 23.219 24.266 1 77.31 324 ASN A C 1
ATOM 2569 O O . ASN A 1 324 ? -16.562 23.203 24.859 1 77.31 324 ASN A O 1
ATOM 2573 N N . ASN A 1 325 ? -15.258 22.406 23.375 1 71.69 325 ASN A N 1
ATOM 2574 C CA . ASN A 1 325 ? -16.25 21.406 23 1 71.69 325 ASN A CA 1
ATOM 2575 C C . ASN A 1 325 ? -15.867 20.016 23.516 1 71.69 325 ASN A C 1
ATOM 2577 O O . ASN A 1 325 ? -14.688 19.688 23.578 1 71.69 325 ASN A O 1
ATOM 2581 N N . MET B 1 1 ? -23.047 -61.438 -9.781 1 27.98 1 MET B N 1
ATOM 2582 C CA . MET B 1 1 ? -23.188 -60.781 -8.484 1 27.98 1 MET B CA 1
ATOM 2583 C C . MET B 1 1 ? -22.469 -59.438 -8.469 1 27.98 1 MET B C 1
ATOM 2585 O O . MET B 1 1 ? -22.594 -58.656 -7.516 1 27.98 1 MET B O 1
ATOM 2589 N N . GLN B 1 2 ? -21.375 -59.281 -9.328 1 27.8 2 GLN B N 1
ATOM 2590 C CA . GLN B 1 2 ? -20.344 -58.25 -9.359 1 27.8 2 GLN B CA 1
ATOM 2591 C C . GLN B 1 2 ? -20.891 -56.938 -9.891 1 27.8 2 GLN B C 1
ATOM 2593 O O . GLN B 1 2 ? -20.266 -55.875 -9.727 1 27.8 2 GLN B O 1
ATOM 2598 N N . VAL B 1 3 ? -22 -56.844 -10.594 1 33.19 3 VAL B N 1
ATOM 2599 C CA . VAL B 1 3 ? -22.5 -55.719 -11.359 1 33.19 3 VAL B CA 1
ATOM 2600 C C . VAL B 1 3 ? -23.172 -54.719 -10.43 1 33.19 3 VAL B C 1
ATOM 2602 O O . VAL B 1 3 ? -23.297 -53.531 -10.758 1 33.19 3 VAL B O 1
ATOM 2605 N N . MET B 1 4 ? -23.734 -55.062 -9.25 1 26.3 4 MET B N 1
ATOM 2606 C CA . MET B 1 4 ? -24.609 -54.188 -8.492 1 26.3 4 MET B CA 1
ATOM 2607 C C . MET B 1 4 ? -23.812 -53.125 -7.723 1 26.3 4 MET B C 1
ATOM 2609 O O . MET B 1 4 ? -24.391 -52.219 -7.113 1 26.3 4 MET B O 1
ATOM 2613 N N . LYS B 1 5 ? -22.5 -53.5 -7.262 1 28.97 5 LYS B N 1
ATOM 2614 C CA . LYS B 1 5 ? -21.844 -52.594 -6.312 1 28.97 5 LYS B CA 1
ATOM 2615 C C . LYS B 1 5 ? -21.391 -51.312 -6.988 1 28.97 5 LYS B C 1
ATOM 2617 O O . LYS B 1 5 ? -20.766 -50.469 -6.359 1 28.97 5 LYS B O 1
ATOM 2622 N N . ILE B 1 6 ? -21.469 -51.156 -8.273 1 29.97 6 ILE B N 1
ATOM 2623 C CA . ILE B 1 6 ? -20.906 -49.969 -8.914 1 29.97 6 ILE B CA 1
ATOM 2624 C C . ILE B 1 6 ? -21.859 -48.812 -8.75 1 29.97 6 ILE B C 1
ATOM 2626 O O . ILE B 1 6 ? -21.453 -47.656 -8.867 1 29.97 6 ILE B O 1
ATOM 2630 N N . ARG B 1 7 ? -23.25 -48.875 -8.602 1 31.59 7 ARG B N 1
ATOM 2631 C CA . ARG B 1 7 ? -24.203 -47.781 -8.719 1 31.59 7 ARG B CA 1
ATOM 2632 C C . ARG B 1 7 ? -24.234 -46.969 -7.434 1 31.59 7 ARG B C 1
ATOM 2634 O O . ARG B 1 7 ? -24.781 -45.844 -7.414 1 31.59 7 ARG B O 1
ATOM 2641 N N . LYS B 1 8 ? -24.078 -47.531 -6.289 1 33.88 8 LYS B N 1
ATOM 2642 C CA . LYS B 1 8 ? -24.297 -46.781 -5.062 1 33.88 8 LYS B CA 1
ATOM 2643 C C . LYS B 1 8 ? -23.172 -45.781 -4.82 1 33.88 8 LYS B C 1
ATOM 2645 O O . LYS B 1 8 ? -23.203 -45 -3.857 1 33.88 8 LYS B O 1
ATOM 2650 N N . LEU B 1 9 ? -21.969 -45.969 -5.367 1 29.88 9 LEU B N 1
ATOM 2651 C CA . LEU B 1 9 ? -20.859 -45.062 -5.094 1 29.88 9 LEU B CA 1
ATOM 2652 C C . LEU B 1 9 ? -21.078 -43.719 -5.789 1 29.88 9 LEU B C 1
ATOM 2654 O O . LEU B 1 9 ? -20.422 -42.75 -5.473 1 29.88 9 LEU B O 1
ATOM 2658 N N . SER B 1 10 ? -21.953 -43.594 -6.816 1 31.67 10 SER B N 1
ATOM 2659 C CA . SER B 1 10 ? -22.125 -42.312 -7.5 1 31.67 10 SER B CA 1
ATOM 2660 C C . SER B 1 10 ? -22.969 -41.344 -6.668 1 31.67 10 SER B C 1
ATOM 2662 O O . SER B 1 10 ? -22.969 -40.125 -6.93 1 31.67 10 SER B O 1
ATOM 2664 N N . LEU B 1 11 ? -23.859 -41.781 -5.77 1 32.69 11 LEU B N 1
ATOM 2665 C CA . LEU B 1 11 ? -24.812 -40.875 -5.148 1 32.69 11 LEU B CA 1
ATOM 2666 C C . LEU B 1 11 ? -24.156 -40.094 -4.02 1 32.69 11 LEU B C 1
ATOM 2668 O O . LEU B 1 11 ? -24.5 -38.906 -3.781 1 32.69 11 LEU B O 1
ATOM 2672 N N . ILE B 1 12 ? -23.234 -40.656 -3.221 1 30.73 12 ILE B N 1
ATOM 2673 C CA . ILE B 1 12 ? -22.734 -39.969 -2.041 1 30.73 12 ILE B CA 1
ATOM 2674 C C . ILE B 1 12 ? -21.797 -38.812 -2.465 1 30.73 12 ILE B C 1
ATOM 2676 O O . ILE B 1 12 ? -21.5 -37.938 -1.673 1 30.73 12 ILE B O 1
ATOM 2680 N N . MET B 1 13 ? -21.234 -38.75 -3.67 1 30.5 13 MET B N 1
ATOM 2681 C CA . MET B 1 13 ? -20.297 -37.688 -4.023 1 30.5 13 MET B CA 1
ATOM 2682 C C . MET B 1 13 ? -21.031 -36.375 -4.238 1 30.5 13 MET B C 1
ATOM 2684 O O . MET B 1 13 ? -20.406 -35.312 -4.262 1 30.5 13 MET B O 1
ATOM 2688 N N . SER B 1 14 ? -22.359 -36.281 -4.574 1 31.81 14 SER B N 1
ATOM 2689 C CA . SER B 1 14 ? -23.031 -35.031 -4.898 1 31.81 14 SER B CA 1
ATOM 2690 C C . SER B 1 14 ? -23.344 -34.25 -3.639 1 31.81 14 SER B C 1
ATOM 2692 O O . SER B 1 14 ? -23.5 -33.031 -3.693 1 31.81 14 SER B O 1
ATOM 2694 N N . VAL B 1 15 ? -23.578 -34.875 -2.498 1 30.11 15 VAL B N 1
ATOM 2695 C CA . VAL B 1 15 ? -24.109 -34.125 -1.37 1 30.11 15 VAL B CA 1
ATOM 2696 C C . VAL B 1 15 ? -23 -33.281 -0.721 1 30.11 15 VAL B C 1
ATOM 2698 O O . VAL B 1 15 ? -23.234 -32.156 -0.266 1 30.11 15 VAL B O 1
ATOM 2701 N N . LEU B 1 16 ? -21.781 -33.719 -0.628 1 30.2 16 LEU B N 1
ATOM 2702 C CA . LEU B 1 16 ? -20.766 -32.969 0.114 1 30.2 16 LEU B CA 1
ATOM 2703 C C . LEU B 1 16 ? -20.328 -31.734 -0.651 1 30.2 16 LEU B C 1
ATOM 2705 O O . LEU B 1 16 ? -19.734 -30.812 -0.071 1 30.2 16 LEU B O 1
ATOM 2709 N N . LEU B 1 17 ? -20.562 -31.609 -1.937 1 32.5 17 LEU B N 1
ATOM 2710 C CA . LEU B 1 17 ? -20.219 -30.422 -2.707 1 32.5 17 LEU B CA 1
ATOM 2711 C C . LEU B 1 17 ? -21.109 -29.25 -2.307 1 32.5 17 LEU B C 1
ATOM 2713 O O . LEU B 1 17 ? -20.75 -28.094 -2.529 1 32.5 17 LEU B O 1
ATOM 2717 N N . PHE B 1 18 ? -22.281 -29.516 -1.689 1 32.88 18 PHE B N 1
ATOM 2718 C CA . PHE B 1 18 ? -23.234 -28.438 -1.437 1 32.88 18 PHE B CA 1
ATOM 2719 C C . PHE B 1 18 ? -22.828 -27.625 -0.214 1 32.88 18 PHE B C 1
ATOM 2721 O O . PHE B 1 18 ? -23.078 -26.422 -0.154 1 32.88 18 PHE B O 1
ATOM 2728 N N . ALA B 1 19 ? -22.344 -28.25 0.848 1 31.86 19 ALA B N 1
ATOM 2729 C CA . ALA B 1 19 ? -22.203 -27.531 2.109 1 31.86 19 ALA B CA 1
ATOM 2730 C C . ALA B 1 19 ? -21.047 -26.531 2.053 1 31.86 19 ALA B C 1
ATOM 2732 O O . ALA B 1 19 ? -21.094 -25.469 2.664 1 31.86 19 ALA B O 1
ATOM 2733 N N . THR B 1 20 ? -20 -26.781 1.414 1 34.25 20 THR B N 1
ATOM 2734 C CA . THR B 1 20 ? -18.812 -25.922 1.474 1 34.25 20 THR B CA 1
ATOM 2735 C C . THR B 1 20 ? -19.016 -24.688 0.605 1 34.25 20 THR B C 1
ATOM 2737 O O . THR B 1 20 ? -18.391 -23.656 0.848 1 34.25 20 THR B O 1
ATOM 2740 N N . ALA B 1 21 ? -19.875 -24.734 -0.383 1 35.25 21 ALA B N 1
ATOM 2741 C CA . ALA B 1 21 ? -20.156 -23.578 -1.226 1 35.25 21 ALA B CA 1
ATOM 2742 C C . ALA B 1 21 ? -20.875 -22.484 -0.436 1 35.25 21 ALA B C 1
ATOM 2744 O O . ALA B 1 21 ? -20.672 -21.297 -0.673 1 35.25 21 ALA B O 1
ATOM 2745 N N . ILE B 1 22 ? -21.578 -22.844 0.671 1 35.78 22 ILE B N 1
ATOM 2746 C CA . ILE B 1 22 ? -22.438 -21.906 1.398 1 35.78 22 ILE B CA 1
ATOM 2747 C C . ILE B 1 22 ? -21.578 -20.984 2.258 1 35.78 22 ILE B C 1
ATOM 2749 O O . ILE B 1 22 ? -21.922 -19.812 2.449 1 35.78 22 ILE B O 1
ATOM 2753 N N . TYR B 1 23 ? -20.609 -21.5 2.783 1 35.19 23 TYR B N 1
ATOM 2754 C CA . TYR B 1 23 ? -19.891 -20.641 3.719 1 35.19 23 TYR B CA 1
ATOM 2755 C C . TYR B 1 23 ? -19.297 -19.438 3.004 1 35.19 23 TYR B C 1
ATOM 2757 O O . TYR B 1 23 ? -19.047 -18.391 3.625 1 35.19 23 TYR B O 1
ATOM 2765 N N . ALA B 1 24 ? -18.844 -19.656 1.852 1 38.31 24 ALA B N 1
ATOM 2766 C CA . ALA B 1 24 ? -18.141 -18.531 1.222 1 38.31 24 ALA B CA 1
ATOM 2767 C C . ALA B 1 24 ? -19.047 -17.312 1.135 1 38.31 24 ALA B C 1
ATOM 2769 O O . ALA B 1 24 ? -18.594 -16.188 1.378 1 38.31 24 ALA B O 1
ATOM 2770 N N . ASN B 1 25 ? -20.312 -17.438 0.66 1 38.62 25 ASN B N 1
ATOM 2771 C CA . ASN B 1 25 ? -21.172 -16.359 0.204 1 38.62 25 ASN B CA 1
ATOM 2772 C C . ASN B 1 25 ? -21.891 -15.688 1.371 1 38.62 25 ASN B C 1
ATOM 2774 O O . ASN B 1 25 ? -22.078 -14.469 1.358 1 38.62 25 ASN B O 1
ATOM 2778 N N . ASN B 1 26 ? -22.375 -16.453 2.244 1 37.97 26 ASN B N 1
ATOM 2779 C CA . ASN B 1 26 ? -23.359 -15.906 3.168 1 37.97 26 ASN B CA 1
ATOM 2780 C C . ASN B 1 26 ? -22.703 -15.219 4.355 1 37.97 26 ASN B C 1
ATOM 2782 O O . ASN B 1 26 ? -23.312 -14.406 5.039 1 37.97 26 ASN B O 1
ATOM 2786 N N . HIS B 1 27 ? -21.641 -15.75 4.785 1 41.06 27 HIS B N 1
ATOM 2787 C CA . HIS B 1 27 ? -21.125 -15.219 6.043 1 41.06 27 HIS B CA 1
ATOM 2788 C C . HIS B 1 27 ? -20.797 -13.734 5.922 1 41.06 27 HIS B C 1
ATOM 2790 O O . HIS B 1 27 ? -20.938 -12.984 6.891 1 41.06 27 HIS B O 1
ATOM 2796 N N . PHE B 1 28 ? -20.469 -13.352 4.723 1 47.72 28 PHE B N 1
ATOM 2797 C CA . PHE B 1 28 ? -19.953 -11.992 4.609 1 47.72 28 PHE B CA 1
ATOM 2798 C C . PHE B 1 28 ? -21.047 -11.039 4.125 1 47.72 28 PHE B C 1
ATOM 2800 O O . PHE B 1 28 ? -21.016 -9.844 4.434 1 47.72 28 PHE B O 1
ATOM 2807 N N . GLY B 1 29 ? -22.141 -11.672 3.475 1 49.22 29 GLY B N 1
ATOM 2808 C CA . GLY B 1 29 ? -23.094 -10.789 2.818 1 49.22 29 GLY B CA 1
ATOM 2809 C C . GLY B 1 29 ? -23.797 -9.852 3.779 1 49.22 29 GLY B C 1
ATOM 2810 O O . GLY B 1 29 ? -23.875 -8.641 3.541 1 49.22 29 GLY B O 1
ATOM 2811 N N . ASN B 1 30 ? -24.344 -10.469 4.762 1 51.91 30 ASN B N 1
ATOM 2812 C CA . ASN B 1 30 ? -25.062 -9.617 5.699 1 51.91 30 ASN B CA 1
ATOM 2813 C C . ASN B 1 30 ? -24.125 -8.68 6.453 1 51.91 30 ASN B C 1
ATOM 2815 O O . ASN B 1 30 ? -24.469 -7.527 6.723 1 51.91 30 ASN B O 1
ATOM 2819 N N . ASN B 1 31 ? -22.984 -9.148 6.594 1 58.28 31 ASN B N 1
ATOM 2820 C CA . ASN B 1 31 ? -22.016 -8.398 7.367 1 58.28 31 ASN B CA 1
ATOM 2821 C C . ASN B 1 31 ? -21.375 -7.289 6.539 1 58.28 31 ASN B C 1
ATOM 2823 O O . ASN B 1 31 ? -21.078 -6.211 7.055 1 58.28 31 ASN B O 1
ATOM 2827 N N . LEU B 1 32 ? -21.609 -7.422 5.281 1 65.94 32 LEU B N 1
ATOM 2828 C CA . LEU B 1 32 ? -20.938 -6.445 4.43 1 65.94 32 LEU B CA 1
ATOM 2829 C C . LEU B 1 32 ? -21.781 -5.18 4.293 1 65.94 32 LEU B C 1
ATOM 2831 O O . LEU B 1 32 ? -21.234 -4.074 4.238 1 65.94 32 LEU B O 1
ATOM 2835 N N . ALA B 1 33 ? -23.094 -5.488 4.297 1 64.69 33 ALA B N 1
ATOM 2836 C CA . ALA B 1 33 ? -23.953 -4.316 4.238 1 64.69 33 ALA B CA 1
ATOM 2837 C C . ALA B 1 33 ? -23.766 -3.428 5.465 1 64.69 33 ALA B C 1
ATOM 2839 O O . ALA B 1 33 ? -23.781 -2.199 5.359 1 64.69 33 ALA B O 1
ATOM 2840 N N . GLY B 1 34 ? -23.578 -4.121 6.52 1 68.06 34 GLY B N 1
ATOM 2841 C CA . GLY B 1 34 ? -23.312 -3.387 7.742 1 68.06 34 GLY B CA 1
ATOM 2842 C C . GLY B 1 34 ? -22 -2.631 7.699 1 68.06 34 GLY B C 1
ATOM 2843 O O . GLY B 1 34 ? -21.812 -1.646 8.422 1 68.06 34 GLY B O 1
ATOM 2844 N N . CYS B 1 35 ? -21.25 -3.057 6.785 1 72.69 35 CYS B N 1
ATOM 2845 C CA . CYS B 1 35 ? -19.953 -2.398 6.621 1 72.69 35 CYS B CA 1
ATOM 2846 C C . CYS B 1 35 ? -20.016 -1.356 5.512 1 72.69 35 CYS B C 1
ATOM 2848 O O . CYS B 1 35 ? -19 -0.729 5.191 1 72.69 35 CYS B O 1
ATOM 2850 N N . GLY B 1 36 ? -21.188 -1.236 4.992 1 70.69 36 GLY B N 1
ATOM 2851 C CA . GLY B 1 36 ? -21.312 -0.31 3.881 1 70.69 36 GLY B CA 1
ATOM 2852 C C . GLY B 1 36 ? -20.766 -0.861 2.578 1 70.69 36 GLY B C 1
ATOM 2853 O O . GLY B 1 36 ? -20.406 -0.1 1.677 1 70.69 36 GLY B O 1
ATOM 2854 N N . LEU B 1 37 ? -20.641 -2.109 2.547 1 71.62 37 LEU B N 1
ATOM 2855 C CA . LEU B 1 37 ? -20.141 -2.779 1.354 1 71.62 37 LEU B CA 1
ATOM 2856 C C . LEU B 1 37 ? -21.234 -3.596 0.685 1 71.62 37 LEU B C 1
ATOM 2858 O O . LEU B 1 37 ? -22.188 -4.016 1.343 1 71.62 37 LEU B O 1
ATOM 2862 N N . ASN B 1 38 ? -21.156 -3.6 -0.667 1 67.62 38 ASN B N 1
ATOM 2863 C CA . ASN B 1 38 ? -22.062 -4.445 -1.439 1 67.62 38 ASN B CA 1
ATOM 2864 C C . ASN B 1 38 ? -21.328 -5.613 -2.086 1 67.62 38 ASN B C 1
ATOM 2866 O O . ASN B 1 38 ? -20.188 -5.465 -2.52 1 67.62 38 ASN B O 1
ATOM 2870 N N . PHE B 1 39 ? -21.953 -6.824 -1.911 1 66.44 39 PHE B N 1
ATOM 2871 C CA . PHE B 1 39 ? -21.438 -8.008 -2.588 1 66.44 39 PHE B CA 1
ATOM 2872 C C . PHE B 1 39 ? -22.281 -8.344 -3.811 1 66.44 39 PHE B C 1
ATOM 2874 O O . PHE B 1 39 ? -23.469 -8.625 -3.688 1 66.44 39 PHE B O 1
ATOM 2881 N N . ASP B 1 40 ? -21.797 -8.102 -4.98 1 66.19 40 ASP B N 1
ATOM 2882 C CA . ASP B 1 40 ? -22.469 -8.516 -6.207 1 66.19 40 ASP B CA 1
ATOM 2883 C C . ASP B 1 40 ? -21.484 -9.148 -7.188 1 66.19 40 ASP B C 1
ATOM 2885 O O . ASP B 1 40 ? -20.609 -8.469 -7.746 1 66.19 40 ASP B O 1
ATOM 2889 N N . PRO B 1 41 ? -21.625 -10.562 -7.164 1 67.31 41 PRO B N 1
ATOM 2890 C CA . PRO B 1 41 ? -20.844 -11.102 -8.273 1 67.31 41 PRO B CA 1
ATOM 2891 C C . PRO B 1 41 ? -21.312 -10.602 -9.633 1 67.31 41 PRO B C 1
ATOM 2893 O O . PRO B 1 41 ? -22.516 -10.492 -9.875 1 67.31 41 PRO B O 1
ATOM 2896 N N . ILE B 1 42 ? -20.453 -9.992 -10.375 1 66.19 42 ILE B N 1
ATOM 2897 C CA . ILE B 1 42 ? -20.844 -9.492 -11.68 1 66.19 42 ILE B CA 1
ATOM 2898 C C . ILE B 1 42 ? -20.016 -10.164 -12.766 1 66.19 42 ILE B C 1
ATOM 2900 O O . ILE B 1 42 ? -18.859 -10.531 -12.531 1 66.19 42 ILE B O 1
ATOM 2904 N N . ASN B 1 43 ? -20.812 -10.469 -13.797 1 70.25 43 ASN B N 1
ATOM 2905 C CA . ASN B 1 43 ? -20.078 -10.844 -15.008 1 70.25 43 ASN B CA 1
ATOM 2906 C C . ASN B 1 43 ? -19.266 -9.688 -15.555 1 70.25 43 ASN B C 1
ATOM 2908 O O . ASN B 1 43 ? -19.812 -8.742 -16.125 1 70.25 43 ASN B O 1
ATOM 2912 N N . LEU B 1 44 ? -18.016 -9.805 -15.336 1 68.31 44 LEU B N 1
ATOM 2913 C CA . LEU B 1 44 ? -17.141 -8.703 -15.719 1 68.31 44 LEU B CA 1
ATOM 2914 C C . LEU B 1 44 ? -17.219 -8.453 -17.219 1 68.31 44 LEU B C 1
ATOM 2916 O O . LEU B 1 44 ? -16.953 -7.336 -17.672 1 68.31 44 LEU B O 1
ATOM 2920 N N . GLN B 1 45 ? -17.578 -9.516 -17.922 1 67.88 45 GLN B N 1
ATOM 2921 C CA . GLN B 1 45 ? -17.656 -9.344 -19.359 1 67.88 45 GLN B CA 1
ATOM 2922 C C . GLN B 1 45 ? -18.766 -8.367 -19.75 1 67.88 45 GLN B C 1
ATOM 2924 O O . GLN B 1 45 ? -18.75 -7.809 -20.844 1 67.88 45 GLN B O 1
ATOM 2929 N N . ASP B 1 46 ? -19.609 -8.234 -18.75 1 66.88 46 ASP B N 1
ATOM 2930 C CA . ASP B 1 46 ? -20.719 -7.328 -19.016 1 66.88 46 ASP B CA 1
ATOM 2931 C C . ASP B 1 46 ? -20.391 -5.91 -18.547 1 66.88 46 ASP B C 1
ATOM 2933 O O . ASP B 1 46 ? -21.172 -4.984 -18.766 1 66.88 46 ASP B O 1
ATOM 2937 N N . THR B 1 47 ? -19.266 -5.91 -17.953 1 65.12 47 THR B N 1
ATOM 2938 C CA . THR B 1 47 ? -18.891 -4.578 -17.5 1 65.12 47 THR B CA 1
ATOM 2939 C C . THR B 1 47 ? -18.234 -3.789 -18.625 1 65.12 47 THR B C 1
ATOM 2941 O O . THR B 1 47 ? -17.578 -4.367 -19.5 1 65.12 47 THR B O 1
ATOM 2944 N N . ALA B 1 48 ? -18.531 -2.566 -18.703 1 59.12 48 ALA B N 1
ATOM 2945 C CA . ALA B 1 48 ? -18.125 -1.685 -19.797 1 59.12 48 ALA B CA 1
ATOM 2946 C C . ALA B 1 48 ? -16.625 -1.809 -20.062 1 59.12 48 ALA B C 1
ATOM 2948 O O . ALA B 1 48 ? -16.203 -1.86 -21.234 1 59.12 48 ALA B O 1
ATOM 2949 N N . ASN B 1 49 ? -15.922 -2.012 -19.078 1 62.22 49 ASN B N 1
ATOM 2950 C CA . ASN B 1 49 ? -14.477 -2.014 -19.312 1 62.22 49 ASN B CA 1
ATOM 2951 C C . ASN B 1 49 ? -14.016 -3.311 -19.969 1 62.22 49 ASN B C 1
ATOM 2953 O O . ASN B 1 49 ? -13.164 -3.293 -20.859 1 62.22 49 ASN B O 1
ATOM 2957 N N . TRP B 1 50 ? -14.625 -4.395 -19.609 1 72 50 TRP B N 1
ATOM 2958 C CA . TRP B 1 50 ? -14.164 -5.668 -20.156 1 72 50 TRP B CA 1
ATOM 2959 C C . TRP B 1 50 ? -14.609 -5.836 -21.609 1 72 50 TRP B C 1
ATOM 2961 O O . TRP B 1 50 ? -13.844 -6.309 -22.453 1 72 50 TRP B O 1
ATOM 2971 N N . LYS B 1 51 ? -15.766 -5.367 -21.766 1 68.69 51 LYS B N 1
ATOM 2972 C CA . LYS B 1 51 ? -16.297 -5.504 -23.125 1 68.69 51 LYS B CA 1
ATOM 2973 C C . LYS B 1 51 ? -15.555 -4.59 -24.094 1 68.69 51 LYS B C 1
ATOM 2975 O O . LYS B 1 51 ? -15.133 -5.027 -25.172 1 68.69 51 LYS B O 1
ATOM 2980 N N . ASP B 1 52 ? -15.32 -3.357 -23.625 1 68.69 52 ASP B N 1
ATOM 2981 C CA . ASP B 1 52 ? -14.688 -2.369 -24.5 1 68.69 52 ASP B CA 1
ATOM 2982 C C . ASP B 1 52 ? -13.211 -2.693 -24.719 1 68.69 52 ASP B C 1
ATOM 2984 O O . ASP B 1 52 ? -12.648 -2.367 -25.766 1 68.69 52 ASP B O 1
ATOM 2988 N N . LYS B 1 53 ? -12.797 -3.389 -23.75 1 69.38 53 LYS B N 1
ATOM 2989 C CA . LYS B 1 53 ? -11.367 -3.682 -23.828 1 69.38 53 LYS B CA 1
ATOM 2990 C C . LYS B 1 53 ? -11.125 -5.105 -24.328 1 69.38 53 LYS B C 1
ATOM 2992 O O . LYS B 1 53 ? -9.984 -5.574 -24.344 1 69.38 53 LYS B O 1
ATOM 2997 N N . LEU B 1 54 ? -12.156 -5.762 -24.672 1 70.19 54 LEU B N 1
ATOM 2998 C CA . LEU B 1 54 ? -12.117 -7.105 -25.234 1 70.19 54 LEU B CA 1
ATOM 2999 C C . LEU B 1 54 ? -11.484 -8.094 -24.266 1 70.19 54 LEU B C 1
ATOM 3001 O O . LEU B 1 54 ? -10.734 -8.977 -24.688 1 70.19 54 LEU B O 1
ATOM 3005 N N . ILE B 1 55 ? -11.727 -7.809 -23.047 1 76.19 55 ILE B N 1
ATOM 3006 C CA . ILE B 1 55 ? -11.234 -8.703 -22 1 76.19 55 ILE B CA 1
ATOM 3007 C C . ILE B 1 55 ? -12.273 -9.789 -21.734 1 76.19 55 ILE B C 1
ATOM 3009 O O . ILE B 1 55 ? -13.453 -9.5 -21.547 1 76.19 55 ILE B O 1
ATOM 3013 N N . LYS B 1 56 ? -11.805 -11.039 -21.812 1 81.75 56 LYS B N 1
ATOM 3014 C CA . LYS B 1 56 ? -12.664 -12.188 -21.562 1 81.75 56 LYS B CA 1
ATOM 3015 C C . LYS B 1 56 ? -12.203 -12.961 -20.328 1 81.75 56 LYS B C 1
ATOM 3017 O O . LYS B 1 56 ? -11.023 -12.922 -19.969 1 81.75 56 LYS B O 1
ATOM 3022 N N . ASN B 1 57 ? -13.188 -13.703 -19.797 1 83.19 57 ASN B N 1
ATOM 3023 C CA . ASN B 1 57 ? -12.875 -14.523 -18.625 1 83.19 57 ASN B CA 1
ATOM 3024 C C . ASN B 1 57 ? -11.812 -15.578 -18.953 1 83.19 57 ASN B C 1
ATOM 3026 O O . ASN B 1 57 ? -10.945 -15.852 -18.125 1 83.19 57 ASN B O 1
ATOM 3030 N N . ASP B 1 58 ? -11.883 -16.078 -20.094 1 85.94 58 ASP B N 1
ATOM 3031 C CA . ASP B 1 58 ? -10.984 -17.188 -20.422 1 85.94 58 ASP B CA 1
ATOM 3032 C C . ASP B 1 58 ? -9.789 -16.688 -21.234 1 85.94 58 ASP B C 1
ATOM 3034 O O . ASP B 1 58 ? -9.109 -17.484 -21.891 1 85.94 58 ASP B O 1
ATOM 3038 N N . ASP B 1 59 ? -9.555 -15.344 -21.156 1 91.88 59 ASP B N 1
ATOM 3039 C CA . ASP B 1 59 ? -8.383 -14.789 -21.828 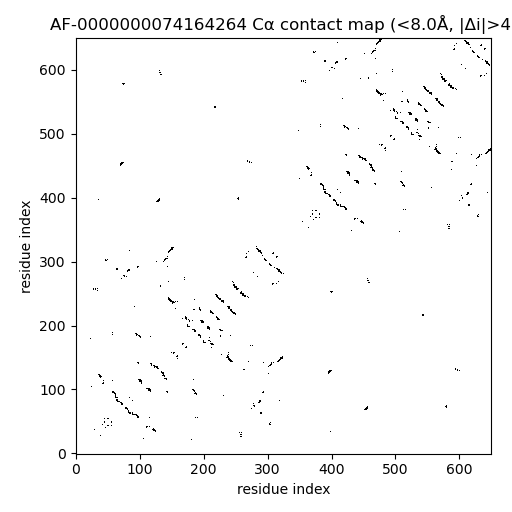1 91.88 59 ASP B CA 1
ATOM 3040 C C . ASP B 1 59 ? -7.102 -15.461 -21.344 1 91.88 59 ASP B C 1
ATOM 3042 O O . ASP B 1 59 ? -6.906 -15.625 -20.141 1 91.88 59 ASP B O 1
ATOM 3046 N N . GLN B 1 60 ? -6.289 -15.898 -22.375 1 94.88 60 GLN B N 1
ATOM 3047 C CA . GLN B 1 60 ? -5.004 -16.531 -22.094 1 94.88 60 GLN B CA 1
ATOM 3048 C C . GLN B 1 60 ? -3.939 -16.078 -23.094 1 94.88 60 GLN B C 1
ATOM 3050 O O . GLN B 1 60 ? -4.266 -15.586 -24.172 1 94.88 60 GLN B O 1
ATOM 3055 N N . SER B 1 61 ? -2.768 -16.203 -22.672 1 96.38 61 SER B N 1
ATOM 3056 C CA . SER B 1 61 ? -1.646 -15.938 -23.562 1 96.38 61 SER B CA 1
ATOM 3057 C C . SER B 1 61 ? -0.387 -16.656 -23.094 1 96.38 61 SER B C 1
ATOM 3059 O O . SER B 1 61 ? -0.31 -17.109 -21.953 1 96.38 61 SER B O 1
ATOM 3061 N N . LYS B 1 62 ? 0.514 -16.766 -24.094 1 97.62 62 LYS B N 1
ATOM 3062 C CA . LYS B 1 62 ? 1.869 -17.125 -23.688 1 97.62 62 LYS B CA 1
ATOM 3063 C C . LYS B 1 62 ? 2.484 -16.047 -22.812 1 97.62 62 LYS B C 1
ATOM 3065 O O . LYS B 1 62 ? 2.148 -14.867 -22.953 1 97.62 62 LYS B O 1
ATOM 3070 N N . LEU B 1 63 ? 3.352 -16.531 -21.891 1 97.94 63 LEU B N 1
ATOM 3071 C CA . LEU B 1 63 ? 4.168 -15.547 -21.188 1 97.94 63 LEU B CA 1
ATOM 3072 C C . LEU B 1 63 ? 5.035 -14.758 -22.156 1 97.94 63 LEU B C 1
ATOM 3074 O O . LEU B 1 63 ? 5.637 -15.336 -23.062 1 97.94 63 LEU B O 1
ATOM 3078 N N . LYS B 1 64 ? 5.066 -13.484 -21.953 1 96.44 64 LYS B N 1
ATOM 3079 C CA . LYS B 1 64 ? 5.84 -12.602 -22.828 1 96.44 64 LYS B CA 1
ATOM 3080 C C . LYS B 1 64 ? 7.066 -12.055 -22.094 1 96.44 64 LYS B C 1
ATOM 3082 O O . LYS B 1 64 ? 7.008 -11.758 -20.906 1 96.44 64 LYS B O 1
ATOM 3087 N N . THR B 1 65 ? 8.109 -11.898 -22.891 1 94.5 65 THR B N 1
ATOM 3088 C CA . THR B 1 65 ? 9.328 -11.297 -22.359 1 94.5 65 THR B CA 1
ATOM 3089 C C . THR B 1 65 ? 9.125 -9.812 -22.094 1 94.5 65 THR B C 1
ATOM 3091 O O . THR B 1 65 ? 8.5 -9.109 -22.891 1 94.5 65 THR B O 1
ATOM 3094 N N . ILE B 1 66 ? 9.68 -9.461 -20.922 1 89.44 66 ILE B N 1
ATOM 3095 C CA . ILE B 1 66 ? 9.703 -8.031 -20.625 1 89.44 66 ILE B CA 1
ATOM 3096 C C . ILE B 1 66 ? 11.117 -7.488 -20.828 1 89.44 66 ILE B C 1
ATOM 3098 O O . ILE B 1 66 ? 12.047 -8.258 -21.078 1 89.44 66 ILE B O 1
ATOM 3102 N N . HIS B 1 67 ? 11.328 -6.227 -20.766 1 78.69 67 HIS B N 1
ATOM 3103 C CA . HIS B 1 67 ? 12.602 -5.676 -21.203 1 78.69 67 HIS B CA 1
ATOM 3104 C C . HIS B 1 67 ? 13.445 -5.215 -20.016 1 78.69 67 HIS B C 1
ATOM 3106 O O . HIS B 1 67 ? 14.586 -4.777 -20.203 1 78.69 67 HIS B O 1
ATOM 3112 N N . LYS B 1 68 ? 12.992 -5.512 -18.859 1 81.94 68 LYS B N 1
ATOM 3113 C CA . LYS B 1 68 ? 13.75 -4.949 -17.75 1 81.94 68 LYS B CA 1
ATOM 3114 C C . LYS B 1 68 ? 14.047 -6.008 -16.688 1 81.94 68 LYS B C 1
ATOM 3116 O O . LYS B 1 68 ? 13.219 -6.891 -16.438 1 81.94 68 LYS B O 1
ATOM 3121 N N . SER B 1 69 ? 15.312 -5.895 -16.141 1 89.62 69 SER B N 1
ATOM 3122 C CA . SER B 1 69 ? 15.656 -6.691 -14.977 1 89.62 69 SER B CA 1
ATOM 3123 C C . SER B 1 69 ? 15.219 -5.996 -13.688 1 89.62 69 SER B C 1
ATOM 3125 O O . SER B 1 69 ? 15.125 -4.77 -13.641 1 89.62 69 SER B O 1
ATOM 3127 N N . ILE B 1 70 ? 14.977 -6.809 -12.672 1 90.62 70 ILE B N 1
ATOM 3128 C CA . ILE B 1 70 ? 14.539 -6.289 -11.383 1 90.62 70 ILE B CA 1
ATOM 3129 C C . ILE B 1 70 ? 15.516 -6.734 -10.289 1 90.62 70 ILE B C 1
ATOM 3131 O O . ILE B 1 70 ? 15.781 -7.926 -10.141 1 90.62 70 ILE B O 1
ATOM 3135 N N . GLN B 1 71 ? 15.984 -5.816 -9.516 1 88.19 71 GLN B N 1
ATOM 3136 C CA . GLN B 1 71 ? 16.953 -6.129 -8.469 1 88.19 71 GLN B CA 1
ATOM 3137 C C . GLN B 1 71 ? 16.266 -6.285 -7.117 1 88.19 71 GLN B C 1
ATOM 3139 O O . GLN B 1 71 ? 15.484 -5.426 -6.707 1 88.19 71 GLN B O 1
ATOM 3144 N N . PHE B 1 72 ? 16.516 -7.367 -6.457 1 87.94 72 PHE B N 1
ATOM 3145 C CA . PHE B 1 72 ? 16.047 -7.648 -5.105 1 87.94 72 PHE B CA 1
ATOM 3146 C C . PHE B 1 72 ? 17.219 -7.703 -4.129 1 87.94 72 PHE B C 1
ATOM 3148 O O . PHE B 1 72 ? 18.109 -8.547 -4.266 1 87.94 72 PHE B O 1
ATOM 3155 N N . ASN B 1 73 ? 17.234 -6.867 -3.252 1 82.38 73 ASN B N 1
ATOM 3156 C CA . ASN B 1 73 ? 18.141 -6.969 -2.113 1 82.38 73 ASN B CA 1
ATOM 3157 C C . ASN B 1 73 ? 17.422 -7.492 -0.872 1 82.38 73 ASN B C 1
ATOM 3159 O O . ASN B 1 73 ? 16.578 -6.801 -0.294 1 82.38 73 ASN B O 1
ATOM 3163 N N . THR B 1 74 ? 17.766 -8.672 -0.522 1 84 74 THR B N 1
ATOM 3164 C CA . THR B 1 74 ? 17.109 -9.305 0.613 1 84 74 THR B CA 1
ATOM 3165 C C . THR B 1 74 ? 18.062 -9.414 1.802 1 84 74 THR B C 1
ATOM 3167 O O . THR B 1 74 ? 19.203 -8.977 1.723 1 84 74 THR B O 1
ATOM 3170 N N . THR B 1 75 ? 17.609 -9.93 2.906 1 76.69 75 THR B N 1
ATOM 3171 C CA . THR B 1 75 ? 18.406 -10.078 4.121 1 76.69 75 THR B CA 1
ATOM 3172 C C . THR B 1 75 ? 19.531 -11.094 3.914 1 76.69 75 THR B C 1
ATOM 3174 O O . THR B 1 75 ? 20.562 -11.031 4.59 1 76.69 75 THR B O 1
ATOM 3177 N N . LYS B 1 76 ? 19.312 -11.969 2.898 1 81.56 76 LYS B N 1
ATOM 3178 C CA . LYS B 1 76 ? 20.281 -13.047 2.754 1 81.56 76 LYS B CA 1
ATOM 3179 C C . LYS B 1 76 ? 21.188 -12.82 1.55 1 81.56 76 LYS B C 1
ATOM 3181 O O . LYS B 1 76 ? 22.359 -13.195 1.571 1 81.56 76 LYS B O 1
ATOM 3186 N N . ARG B 1 77 ? 20.609 -12.234 0.484 1 83.81 77 ARG B N 1
ATOM 3187 C CA . ARG B 1 77 ? 21.438 -12.023 -0.701 1 83.81 77 ARG B CA 1
ATOM 3188 C C . ARG B 1 77 ? 20.766 -11.062 -1.674 1 83.81 77 ARG B C 1
ATOM 3190 O O . ARG B 1 77 ? 19.562 -10.82 -1.585 1 83.81 77 ARG B O 1
ATOM 3197 N N . ASN B 1 78 ? 21.641 -10.594 -2.578 1 84.56 78 ASN B N 1
ATOM 3198 C CA . ASN B 1 78 ? 21.125 -9.875 -3.742 1 84.56 78 ASN B CA 1
ATOM 3199 C C . ASN B 1 78 ? 20.766 -10.828 -4.879 1 84.56 78 ASN B C 1
ATOM 3201 O O . ASN B 1 78 ? 21.453 -11.836 -5.086 1 84.56 78 ASN B O 1
ATOM 3205 N N . TYR B 1 79 ? 19.734 -10.477 -5.469 1 92.62 79 TYR B N 1
ATOM 3206 C CA . TYR B 1 79 ? 19.266 -11.297 -6.578 1 92.62 79 TYR B CA 1
ATOM 3207 C C . TYR B 1 79 ? 18.75 -10.438 -7.719 1 92.62 79 TYR B C 1
ATOM 3209 O O . TYR B 1 79 ? 18.062 -9.438 -7.488 1 92.62 79 TYR B O 1
ATOM 3217 N N . VAL B 1 80 ? 19.109 -10.805 -8.922 1 94 80 VAL B N 1
ATOM 3218 C CA . VAL B 1 80 ? 18.594 -10.125 -10.109 1 94 80 VAL B CA 1
ATOM 3219 C C . VAL B 1 80 ? 17.625 -11.039 -10.852 1 94 80 VAL B C 1
ATOM 3221 O O . VAL B 1 80 ? 18 -12.117 -11.305 1 94 80 VAL B O 1
ATOM 3224 N N . ILE B 1 81 ? 16.422 -10.586 -10.883 1 96.06 81 ILE B N 1
ATOM 3225 C CA . ILE B 1 81 ? 15.43 -11.266 -11.695 1 96.06 81 ILE B CA 1
ATOM 3226 C C . ILE B 1 81 ? 15.555 -10.82 -13.148 1 96.06 81 ILE B C 1
ATOM 3228 O O . ILE B 1 81 ? 15.359 -9.641 -13.461 1 96.06 81 ILE B O 1
ATOM 3232 N N . SER B 1 82 ? 15.844 -11.773 -14.008 1 95.69 82 SER B N 1
ATOM 3233 C CA . SER B 1 82 ? 15.961 -11.484 -15.43 1 95.69 82 SER B CA 1
ATOM 3234 C C . SER B 1 82 ? 14.648 -11.734 -16.156 1 95.69 82 SER B C 1
ATOM 3236 O O . SER B 1 82 ? 13.828 -12.547 -15.711 1 95.69 82 SER B O 1
ATOM 3238 N N . PRO B 1 83 ? 14.492 -11.078 -17.281 1 96.25 83 PRO B N 1
ATOM 3239 C CA . PRO B 1 83 ? 13.32 -11.391 -18.094 1 96.25 83 PRO B CA 1
ATOM 3240 C C . PRO B 1 83 ? 13.32 -12.836 -18.594 1 96.25 83 PRO B C 1
ATOM 3242 O O . PRO B 1 83 ? 14.375 -13.375 -18.922 1 96.25 83 PRO B O 1
ATOM 3245 N N . LEU B 1 84 ? 12.109 -13.32 -18.656 1 97.44 84 LEU B N 1
ATOM 3246 C CA . LEU B 1 84 ? 11.945 -14.656 -19.219 1 97.44 84 LEU B CA 1
ATOM 3247 C C . LEU B 1 84 ? 12.344 -14.68 -20.688 1 97.44 84 LEU B C 1
ATOM 3249 O O . LEU B 1 84 ? 11.875 -13.844 -21.469 1 97.44 84 LEU B O 1
ATOM 3253 N N . ASP B 1 85 ? 13.227 -15.531 -21 1 94.38 85 ASP B N 1
ATOM 3254 C CA . ASP B 1 85 ? 13.625 -15.562 -22.406 1 94.38 85 ASP B CA 1
ATOM 3255 C C . ASP B 1 85 ? 12.531 -16.172 -23.281 1 94.38 85 ASP B C 1
ATOM 3257 O O . ASP B 1 85 ? 11.68 -16.922 -22.781 1 94.38 85 ASP B O 1
ATOM 3261 N N . ILE B 1 86 ? 12.656 -15.93 -24.547 1 94.81 86 ILE B N 1
ATOM 3262 C CA . ILE B 1 86 ? 11.609 -16.266 -25.5 1 94.81 86 ILE B CA 1
ATOM 3263 C C . ILE B 1 86 ? 11.516 -17.781 -25.656 1 94.81 86 ILE B C 1
ATOM 3265 O O . ILE B 1 86 ? 10.422 -18.344 -25.797 1 94.81 86 ILE B O 1
ATOM 3269 N N . GLN B 1 87 ? 12.609 -18.453 -25.641 1 95.06 87 GLN B N 1
ATOM 3270 C CA . GLN B 1 87 ? 12.602 -19.891 -25.812 1 95.06 87 GLN B CA 1
ATOM 3271 C C . GLN B 1 87 ? 11.891 -20.594 -24.656 1 95.06 87 GLN B C 1
ATOM 3273 O O . GLN B 1 87 ? 11.062 -21.484 -24.875 1 95.06 87 GLN B O 1
ATOM 3278 N N . LEU B 1 88 ? 12.18 -20.172 -23.516 1 94.75 88 LEU B N 1
ATOM 3279 C CA . LEU B 1 88 ? 11.508 -20.75 -22.344 1 94.75 88 LEU B CA 1
ATOM 3280 C C . LEU B 1 88 ? 10.031 -20.375 -22.344 1 94.75 88 LEU B C 1
ATOM 3282 O O . LEU B 1 88 ? 9.18 -21.219 -22.016 1 94.75 88 LEU B O 1
ATOM 3286 N N . ALA B 1 89 ? 9.719 -19.172 -22.656 1 96.75 89 ALA B N 1
ATOM 3287 C CA . ALA B 1 89 ? 8.328 -18.734 -22.719 1 96.75 89 ALA B CA 1
ATOM 3288 C C . ALA B 1 89 ? 7.531 -19.594 -23.703 1 96.75 89 ALA B C 1
ATOM 3290 O O . ALA B 1 89 ? 6.414 -20.016 -23.391 1 96.75 89 ALA B O 1
ATOM 3291 N N . ASP B 1 90 ? 8.133 -19.875 -24.781 1 95.69 90 ASP B N 1
ATOM 3292 C CA . ASP B 1 90 ? 7.469 -20.656 -25.812 1 95.69 90 ASP B CA 1
ATOM 3293 C C . ASP B 1 90 ? 7.273 -22.094 -25.375 1 95.69 90 ASP B C 1
ATOM 3295 O O . ASP B 1 90 ? 6.328 -22.766 -25.812 1 95.69 90 ASP B O 1
ATOM 3299 N N . SER B 1 91 ? 8.125 -22.562 -24.531 1 95.31 91 SER B N 1
ATOM 3300 C CA . SER B 1 91 ? 8.055 -23.953 -24.094 1 95.31 91 SER B CA 1
ATOM 3301 C C . SER B 1 91 ? 6.953 -24.156 -23.062 1 95.31 91 SER B C 1
ATOM 3303 O O . SER B 1 91 ? 6.539 -25.297 -22.797 1 95.31 91 SER B O 1
ATOM 3305 N N . LEU B 1 92 ? 6.469 -23.141 -22.484 1 97.81 92 LEU B N 1
ATOM 3306 C CA . LEU B 1 92 ? 5.441 -23.219 -21.453 1 97.81 92 LEU B CA 1
ATOM 3307 C C . LEU B 1 92 ? 4.051 -23.062 -22.062 1 97.81 92 LEU B C 1
ATOM 3309 O O . LEU B 1 92 ? 3.908 -22.562 -23.172 1 97.81 92 LEU B O 1
ATOM 3313 N N . PRO B 1 93 ? 3.043 -23.578 -21.391 1 98.25 93 PRO B N 1
ATOM 3314 C CA . PRO B 1 93 ? 1.687 -23.422 -21.922 1 98.25 93 PRO B CA 1
ATOM 3315 C C . PRO B 1 93 ? 1.205 -21.969 -21.875 1 98.25 93 PRO B C 1
ATOM 3317 O O . PRO B 1 93 ? 1.769 -21.141 -21.156 1 98.25 93 PRO B O 1
ATOM 3320 N N . ALA B 1 94 ? 0.193 -21.719 -22.719 1 98.44 94 ALA B N 1
ATOM 3321 C CA . ALA B 1 94 ? -0.541 -20.484 -22.469 1 98.44 94 ALA B CA 1
ATOM 3322 C C . ALA B 1 94 ? -1.171 -20.484 -21.078 1 98.44 94 ALA B C 1
ATOM 3324 O O . ALA B 1 94 ? -1.646 -21.516 -20.609 1 98.44 94 ALA B O 1
ATOM 3325 N N . VAL B 1 95 ? -1.15 -19.328 -20.438 1 98.56 95 VAL B N 1
ATOM 3326 C CA . VAL B 1 95 ? -1.656 -19.188 -19.078 1 98.56 95 VAL B CA 1
ATOM 3327 C C . VAL B 1 95 ? -2.848 -18.234 -19.062 1 98.56 95 VAL B C 1
ATOM 3329 O O . VAL B 1 95 ? -2.828 -17.188 -19.734 1 98.56 95 VAL B O 1
ATOM 3332 N N . GLY B 1 96 ? -3.85 -18.578 -18.312 1 97.94 96 GLY B N 1
ATOM 3333 C CA . GLY B 1 96 ? -4.961 -17.672 -18.094 1 97.94 96 GLY B CA 1
ATOM 3334 C C . GLY B 1 96 ? -4.543 -16.375 -17.406 1 97.94 96 GLY B C 1
ATOM 3335 O O . GLY B 1 96 ? -3.703 -16.391 -16.516 1 97.94 96 GLY B O 1
ATOM 3336 N N . LYS B 1 97 ? -5.188 -15.328 -17.766 1 95.88 97 LYS B N 1
ATOM 3337 C CA . LYS B 1 97 ? -4.836 -14.008 -17.266 1 95.88 97 LYS B CA 1
ATOM 3338 C C . LYS B 1 97 ? -5.391 -13.789 -15.859 1 95.88 97 LYS B C 1
ATOM 3340 O O . LYS B 1 97 ? -4.844 -13 -15.086 1 95.88 97 LYS B O 1
ATOM 3345 N N . TRP B 1 98 ? -6.441 -14.539 -15.594 1 94.94 98 TRP B N 1
ATOM 3346 C CA . TRP B 1 98 ? -7.191 -14.289 -14.367 1 94.94 98 TRP B CA 1
ATOM 3347 C C . TRP B 1 98 ? -7.348 -15.578 -13.555 1 94.94 98 TRP B C 1
ATOM 3349 O O . TRP B 1 98 ? -7.438 -16.672 -14.125 1 94.94 98 TRP B O 1
ATOM 3359 N N . MET B 1 99 ? -7.367 -15.352 -12.203 1 95.56 99 MET B N 1
ATOM 3360 C CA . MET B 1 99 ? -7.941 -16.406 -11.383 1 95.56 99 MET B CA 1
ATOM 3361 C C . MET B 1 99 ? -9.445 -16.5 -11.586 1 95.56 99 MET B C 1
ATOM 3363 O O . MET B 1 99 ? -10.148 -15.492 -11.562 1 95.56 99 MET B O 1
ATOM 3367 N N . MET B 1 100 ? -9.867 -17.703 -11.773 1 93.19 100 MET B N 1
ATOM 3368 C CA . MET B 1 100 ? -11.281 -17.938 -12.078 1 93.19 100 MET B CA 1
ATOM 3369 C C . MET B 1 100 ? -12.023 -18.438 -10.836 1 93.19 100 MET B C 1
ATOM 3371 O O . MET B 1 100 ? -11.422 -19.031 -9.938 1 93.19 100 MET B O 1
ATOM 3375 N N . VAL B 1 101 ? -13.297 -18.125 -10.867 1 89.38 101 VAL B N 1
ATOM 3376 C CA . VAL B 1 101 ? -14.148 -18.672 -9.812 1 89.38 101 VAL B CA 1
ATOM 3377 C C . VAL B 1 101 ? -15.406 -19.281 -10.422 1 89.38 101 VAL B C 1
ATOM 3379 O O . VAL B 1 101 ? -15.969 -18.734 -11.375 1 89.38 101 VAL B O 1
ATOM 3382 N N . ASN B 1 102 ? -15.648 -20.406 -9.828 1 83.88 102 ASN B N 1
ATOM 3383 C CA . ASN B 1 102 ? -16.906 -21.047 -10.219 1 83.88 102 ASN B CA 1
ATOM 3384 C C . ASN B 1 102 ? -18.109 -20.281 -9.68 1 83.88 102 ASN B C 1
ATOM 3386 O O . ASN B 1 102 ? -18.109 -19.859 -8.523 1 83.88 102 ASN B O 1
ATOM 3390 N N . THR B 1 103 ? -19.25 -20.125 -10.484 1 80.12 103 THR B N 1
ATOM 3391 C CA . THR B 1 103 ? -20.359 -19.25 -10.102 1 80.12 103 THR B CA 1
ATOM 3392 C C . THR B 1 103 ? -21.547 -20.094 -9.625 1 80.12 103 THR B C 1
ATOM 3394 O O . THR B 1 103 ? -22.625 -19.547 -9.344 1 80.12 103 THR B O 1
ATOM 3397 N N . SER B 1 104 ? -21.391 -21.359 -9.531 1 76.56 104 SER B N 1
ATOM 3398 C CA . SER B 1 104 ? -22.516 -22.234 -9.219 1 76.56 104 SER B CA 1
ATOM 3399 C C . SER B 1 104 ? -23.125 -21.875 -7.863 1 76.56 104 SER B C 1
ATOM 3401 O O . SER B 1 104 ? -24.312 -22.094 -7.641 1 76.56 104 SER B O 1
ATOM 3403 N N . SER B 1 105 ? -22.25 -21.266 -7.055 1 68.75 105 SER B N 1
ATOM 3404 C CA . SER B 1 105 ? -22.734 -20.953 -5.715 1 68.75 105 SER B CA 1
ATOM 3405 C C . SER B 1 105 ? -23.453 -19.609 -5.688 1 68.75 105 SER B C 1
ATOM 3407 O O . SER B 1 105 ? -24.094 -19.266 -4.695 1 68.75 105 SER B O 1
ATOM 3409 N N . TYR B 1 106 ? -23.344 -19 -6.793 1 70.5 106 TYR B N 1
ATOM 3410 C CA . TYR B 1 106 ? -23.984 -17.688 -6.84 1 70.5 106 TYR B CA 1
ATOM 3411 C C . TYR B 1 106 ? -25.406 -17.797 -7.383 1 70.5 106 TYR B C 1
ATOM 3413 O O . TYR B 1 106 ? -25.656 -18.547 -8.328 1 70.5 106 TYR B O 1
ATOM 3421 N N . ASN B 1 107 ? -26.344 -17.422 -6.59 1 69.25 107 ASN B N 1
ATOM 3422 C CA . ASN B 1 107 ? -27.734 -17.438 -7.031 1 69.25 107 ASN B CA 1
ATOM 3423 C C . ASN B 1 107 ? -28.047 -16.234 -7.926 1 69.25 107 ASN B C 1
ATOM 3425 O O . ASN B 1 107 ? -28.891 -15.406 -7.586 1 69.25 107 ASN B O 1
ATOM 3429 N N . LYS B 1 108 ? -27.375 -16.062 -8.914 1 73.31 108 LYS B N 1
ATOM 3430 C CA . LYS B 1 108 ? -27.609 -15.008 -9.883 1 73.31 108 LYS B CA 1
ATOM 3431 C C . LYS B 1 108 ? -27.844 -15.578 -11.281 1 73.31 108 LYS B C 1
ATOM 3433 O O . LYS B 1 108 ? -27.047 -16.375 -11.773 1 73.31 108 LYS B O 1
ATOM 3438 N N . PRO B 1 109 ? -28.969 -15.07 -11.734 1 72.81 109 PRO B N 1
ATOM 3439 C CA . PRO B 1 109 ? -29.266 -15.602 -13.062 1 72.81 109 PRO B CA 1
ATOM 3440 C C . PRO B 1 109 ? -28.297 -15.109 -14.133 1 72.81 109 PRO B C 1
ATOM 3442 O O . PRO B 1 109 ? -27.734 -14.023 -14 1 72.81 109 PRO B O 1
ATOM 3445 N N . ASN B 1 110 ? -27.938 -15.906 -15.102 1 74.56 110 ASN B N 1
ATOM 3446 C CA . ASN B 1 110 ? -27.234 -15.578 -16.344 1 74.56 110 ASN B CA 1
ATOM 3447 C C . ASN B 1 110 ? -25.75 -15.383 -16.109 1 74.56 110 ASN B C 1
ATOM 3449 O O . ASN B 1 110 ? -25.062 -14.75 -16.922 1 74.56 110 ASN B O 1
ATOM 3453 N N . LEU B 1 111 ? -25.359 -15.836 -14.945 1 79.06 111 LEU B N 1
ATOM 3454 C CA . LEU B 1 111 ? -23.906 -15.828 -14.797 1 79.06 111 LEU B CA 1
ATOM 3455 C C . LEU B 1 111 ? -23.266 -17 -15.539 1 79.06 111 LEU B C 1
ATOM 3457 O O . LEU B 1 111 ? -23.781 -18.109 -15.508 1 79.06 111 LEU B O 1
ATOM 3461 N N . PRO B 1 112 ? -22.188 -16.656 -16.25 1 81.69 112 PRO B N 1
ATOM 3462 C CA . PRO B 1 112 ? -21.438 -17.797 -16.781 1 81.69 112 PRO B CA 1
ATOM 3463 C C . PRO B 1 112 ? -20.969 -18.75 -15.688 1 81.69 112 PRO B C 1
ATOM 3465 O O . PRO B 1 112 ? -20.906 -18.375 -14.516 1 81.69 112 PRO B O 1
ATOM 3468 N N . GLN B 1 113 ? -20.656 -19.938 -16.094 1 82.31 113 GLN B N 1
ATOM 3469 C CA . GLN B 1 113 ? -20.234 -20.953 -15.148 1 82.31 113 GLN B CA 1
ATOM 3470 C C . GLN B 1 113 ? -18.969 -20.547 -14.414 1 82.31 113 GLN B C 1
ATOM 3472 O O . GLN B 1 113 ? -18.766 -20.891 -13.25 1 82.31 113 GLN B O 1
ATOM 3477 N N . GLU B 1 114 ? -18.094 -19.891 -15.188 1 87.19 114 GLU B N 1
ATOM 3478 C CA . GLU B 1 114 ? -16.859 -19.359 -14.609 1 87.19 114 GLU B CA 1
ATOM 3479 C C . GLU B 1 114 ? -16.656 -17.891 -14.969 1 87.19 114 GLU B C 1
ATOM 3481 O O . GLU B 1 114 ? -16.891 -17.484 -16.109 1 87.19 114 GLU B O 1
ATOM 3486 N N . ILE B 1 115 ? -16.25 -17.188 -13.922 1 86.38 115 ILE B N 1
ATOM 3487 C CA . ILE B 1 115 ? -15.914 -15.789 -14.141 1 86.38 115 ILE B CA 1
ATOM 3488 C C . ILE B 1 115 ? -14.578 -15.461 -13.469 1 86.38 115 ILE B C 1
ATOM 3490 O O . ILE B 1 115 ? -14.102 -16.219 -12.625 1 86.38 115 ILE B O 1
ATOM 3494 N N . ALA B 1 116 ? -13.984 -14.336 -13.93 1 88.94 116 ALA B N 1
ATOM 3495 C CA . ALA B 1 116 ? -12.789 -13.867 -13.227 1 88.94 116 ALA B CA 1
ATOM 3496 C C . ALA B 1 116 ? -13.117 -13.508 -11.773 1 88.94 116 ALA B C 1
ATOM 3498 O O . ALA B 1 116 ? -14.117 -12.844 -11.5 1 88.94 116 ALA B O 1
ATOM 3499 N N . ALA B 1 117 ? -12.289 -14 -10.914 1 87.94 117 ALA B N 1
ATOM 3500 C CA . ALA B 1 117 ? -12.461 -13.688 -9.5 1 87.94 117 ALA B CA 1
ATOM 3501 C C . ALA B 1 117 ? -12.148 -12.219 -9.219 1 87.94 117 ALA B C 1
ATOM 3503 O O . ALA B 1 117 ? -11.273 -11.633 -9.859 1 87.94 117 ALA B O 1
ATOM 3504 N N . THR B 1 118 ? -12.812 -11.648 -8.281 1 84.12 118 THR B N 1
ATOM 3505 C CA . THR B 1 118 ? -12.586 -10.273 -7.855 1 84.12 118 THR B CA 1
ATOM 3506 C C . THR B 1 118 ? -12.484 -10.188 -6.336 1 84.12 118 THR B C 1
ATOM 3508 O O . THR B 1 118 ? -13.133 -10.953 -5.621 1 84.12 118 THR B O 1
ATOM 3511 N N . TRP B 1 119 ? -11.398 -9.266 -6.043 1 75.75 119 TRP B N 1
ATOM 3512 C CA . TRP B 1 119 ? -11.414 -8.883 -4.637 1 75.75 119 TRP B CA 1
ATOM 3513 C C . TRP B 1 119 ? -12.742 -8.219 -4.27 1 75.75 119 TRP B C 1
ATOM 3515 O O . TRP B 1 119 ? -13.188 -7.297 -4.949 1 75.75 119 TRP B O 1
ATOM 3525 N N . VAL B 1 120 ? -13.18 -8.688 -3.191 1 57.31 120 VAL B N 1
ATOM 3526 C CA . VAL B 1 120 ? -14.414 -8.305 -2.516 1 57.31 120 VAL B CA 1
ATOM 3527 C C . VAL B 1 120 ? -15.461 -7.879 -3.547 1 57.31 120 VAL B C 1
ATOM 3529 O O . VAL B 1 120 ? -15.266 -6.895 -4.262 1 57.31 120 VAL B O 1
ATOM 3532 N N . TYR B 1 121 ? -15.828 -8.875 -4.363 1 57.53 121 TYR B N 1
ATOM 3533 C CA . TYR B 1 121 ? -17.047 -8.492 -5.055 1 57.53 121 TYR B CA 1
ATOM 3534 C C . TYR B 1 121 ? -17.797 -7.414 -4.281 1 57.53 121 TYR B C 1
ATOM 3536 O O . TYR B 1 121 ? -18.984 -7.184 -4.52 1 57.53 121 TYR B O 1
ATOM 3544 N N . TRP B 1 122 ? -16.828 -6.758 -3.361 1 57.44 122 TRP B N 1
ATOM 3545 C CA . TRP B 1 122 ? -17.297 -5.727 -2.449 1 57.44 122 TRP B CA 1
ATOM 3546 C C . TRP B 1 122 ? -16.844 -4.344 -2.898 1 57.44 122 TRP B C 1
ATOM 3548 O O . TRP B 1 122 ? -15.664 -4.152 -3.234 1 57.44 122 TRP B O 1
ATOM 3558 N N . ARG B 1 123 ? -17.672 -3.646 -3.201 1 64.56 123 ARG B N 1
ATOM 3559 C CA . ARG B 1 123 ? -17.344 -2.266 -3.539 1 64.56 123 ARG B CA 1
ATOM 3560 C C . ARG B 1 123 ? -17.891 -1.301 -2.494 1 64.56 123 ARG B C 1
ATOM 3562 O O . ARG B 1 123 ? -19 -1.493 -1.987 1 64.56 123 ARG B O 1
ATOM 3569 N N . GLY B 1 124 ? -16.953 -0.603 -2.086 1 64.5 124 GLY B N 1
ATOM 3570 C CA . GLY B 1 124 ? -17.438 0.511 -1.284 1 64.5 124 GLY B CA 1
ATOM 3571 C C . GLY B 1 124 ? -18.031 1.626 -2.115 1 64.5 124 GLY B C 1
ATOM 3572 O O . GLY B 1 124 ? -17.938 1.613 -3.344 1 64.5 124 GLY B O 1
ATOM 3573 N N . ALA B 1 125 ? -18.781 2.279 -1.382 1 65.62 125 ALA B N 1
ATOM 3574 C CA . ALA B 1 125 ? -19.172 3.521 -2.037 1 65.62 125 ALA B CA 1
ATOM 3575 C C . ALA B 1 125 ? -17.953 4.328 -2.467 1 65.62 125 ALA B C 1
ATOM 3577 O O . ALA B 1 125 ? -16.828 4.043 -2.045 1 65.62 125 ALA B O 1
ATOM 3578 N N . LYS B 1 126 ? -18.062 5.125 -3.463 1 63.81 126 LYS B N 1
ATOM 3579 C CA . LYS B 1 126 ? -16.969 6.031 -3.818 1 63.81 126 LYS B CA 1
ATOM 3580 C C . LYS B 1 126 ? -16.453 6.785 -2.594 1 63.81 126 LYS B C 1
ATOM 3582 O O . LYS B 1 126 ? -17.25 7.242 -1.764 1 63.81 126 LYS B O 1
ATOM 3587 N N . ASP B 1 127 ? -15.156 6.832 -2.465 1 70.56 127 ASP B N 1
ATOM 3588 C CA . ASP B 1 127 ? -14.555 7.551 -1.348 1 70.56 127 ASP B CA 1
ATOM 3589 C C . ASP B 1 127 ? -14.969 6.941 -0.012 1 70.56 127 ASP B C 1
ATOM 3591 O O . ASP B 1 127 ? -15.43 7.652 0.885 1 70.56 127 ASP B O 1
ATOM 3595 N N . PHE B 1 128 ? -14.789 5.691 0.056 1 79.5 128 PHE B N 1
ATOM 3596 C CA . PHE B 1 128 ? -15.172 4.922 1.234 1 79.5 128 PHE B CA 1
ATOM 3597 C C . PHE B 1 128 ? -13.953 4.305 1.901 1 79.5 128 PHE B C 1
ATOM 3599 O O . PHE B 1 128 ? -13.117 3.695 1.232 1 79.5 128 PHE B O 1
ATOM 3606 N N . VAL B 1 129 ? -13.766 4.578 3.268 1 80.69 129 VAL B N 1
ATOM 3607 C CA . VAL B 1 129 ? -12.641 4.062 4.039 1 80.69 129 VAL B CA 1
ATOM 3608 C C . VAL B 1 129 ? -13.156 3.262 5.234 1 80.69 129 VAL B C 1
ATOM 3610 O O . VAL B 1 129 ? -14.062 3.707 5.941 1 80.69 129 VAL B O 1
ATOM 3613 N N . ILE B 1 130 ? -12.555 2.092 5.383 1 79.56 130 ILE B N 1
ATOM 3614 C CA . ILE B 1 130 ? -12.867 1.272 6.547 1 79.56 130 ILE B CA 1
ATOM 3615 C C . ILE B 1 130 ? -11.609 1.056 7.387 1 79.56 130 ILE B C 1
ATOM 3617 O O . ILE B 1 130 ? -10.625 0.489 6.906 1 79.56 130 ILE B O 1
ATOM 3621 N N . ASN B 1 131 ? -11.695 1.506 8.586 1 77.19 131 ASN B N 1
ATOM 3622 C CA . ASN B 1 131 ? -10.602 1.35 9.531 1 77.19 131 ASN B CA 1
ATOM 3623 C C . ASN B 1 131 ? -9.258 1.719 8.906 1 77.19 131 ASN B C 1
ATOM 3625 O O . ASN B 1 131 ? -8.289 0.959 9.008 1 77.19 131 ASN B O 1
ATOM 3629 N N . GLY B 1 132 ? -9.289 2.773 8.156 1 76.94 132 GLY B N 1
ATOM 3630 C CA . GLY B 1 132 ? -8.062 3.334 7.602 1 76.94 132 GLY B CA 1
ATOM 3631 C C . GLY B 1 132 ? -7.672 2.723 6.27 1 76.94 132 GLY B C 1
ATOM 3632 O O . GLY B 1 132 ? -6.668 3.115 5.672 1 76.94 132 GLY B O 1
ATOM 3633 N N . VAL B 1 133 ? -8.422 1.788 5.828 1 76.69 133 VAL B N 1
ATOM 3634 C CA . VAL B 1 133 ? -8.141 1.184 4.531 1 76.69 133 VAL B CA 1
ATOM 3635 C C . VAL B 1 133 ? -9.133 1.706 3.496 1 76.69 133 VAL B C 1
ATOM 3637 O O . VAL B 1 133 ? -10.344 1.534 3.646 1 76.69 133 VAL B O 1
ATOM 3640 N N . ALA B 1 134 ? -8.57 2.375 2.473 1 76.44 134 ALA B N 1
ATOM 3641 C CA . ALA B 1 134 ? -9.422 2.83 1.38 1 76.44 134 ALA B CA 1
ATOM 3642 C C . ALA B 1 134 ? -10.008 1.647 0.61 1 76.44 134 ALA B C 1
ATOM 3644 O O . ALA B 1 134 ? -9.297 0.684 0.312 1 76.44 134 ALA B O 1
ATOM 3645 N N . GLN B 1 135 ? -11.312 1.721 0.332 1 76.06 135 GLN B N 1
ATOM 3646 C CA . GLN B 1 135 ? -11.977 0.638 -0.385 1 76.06 135 GLN B CA 1
ATOM 3647 C C . GLN B 1 135 ? -12.164 0.985 -1.86 1 76.06 135 GLN B C 1
ATOM 3649 O O . GLN B 1 135 ? -12.469 2.129 -2.201 1 76.06 135 GLN B O 1
ATOM 3654 N N . PRO B 1 136 ? -11.93 -0.064 -2.66 1 70.19 136 PRO B N 1
ATOM 3655 C CA . PRO B 1 136 ? -12.094 0.211 -4.09 1 70.19 136 PRO B CA 1
ATOM 3656 C C . PRO B 1 136 ? -13.547 0.493 -4.469 1 70.19 136 PRO B C 1
ATOM 3658 O O . PRO B 1 136 ? -14.461 -0.106 -3.902 1 70.19 136 PRO B O 1
ATOM 3661 N N . GLN B 1 137 ? -13.695 1.433 -5.367 1 70 137 GLN B N 1
ATOM 3662 C CA . GLN B 1 137 ? -15.016 1.737 -5.914 1 70 137 GLN B CA 1
ATOM 3663 C C . GLN B 1 137 ? -15.383 0.768 -7.035 1 70 137 GLN B C 1
ATOM 3665 O O . GLN B 1 137 ? -16.562 0.61 -7.367 1 70 137 GLN B O 1
ATOM 3670 N N . SER B 1 138 ? -14.258 0.268 -7.586 1 72.25 138 SER B N 1
ATOM 3671 C CA . SER B 1 138 ? -14.406 -0.688 -8.68 1 72.25 138 SER B CA 1
ATOM 3672 C C . SER B 1 138 ? -14 -2.092 -8.242 1 72.25 138 SER B C 1
ATOM 3674 O O . SER B 1 138 ? -13.281 -2.258 -7.254 1 72.25 138 SER B O 1
ATOM 3676 N N . TYR B 1 139 ? -14.492 -3.016 -9.031 1 77.12 139 TYR B N 1
ATOM 3677 C CA . TYR B 1 139 ? -14.07 -4.391 -8.789 1 77.12 139 TYR B CA 1
ATOM 3678 C C . TYR B 1 139 ? -12.578 -4.555 -9.055 1 77.12 139 TYR B C 1
ATOM 3680 O O . TYR B 1 139 ? -12.047 -4 -10.016 1 77.12 139 TYR B O 1
ATOM 3688 N N . THR B 1 140 ? -12.039 -5.266 -8.094 1 84.44 140 THR B N 1
ATOM 3689 C CA . THR B 1 140 ? -10.625 -5.559 -8.281 1 84.44 140 THR B CA 1
ATOM 3690 C C . THR B 1 140 ? -10.43 -7.004 -8.742 1 84.44 140 THR B C 1
ATOM 3692 O O . THR B 1 140 ? -10.477 -7.93 -7.926 1 84.44 140 THR B O 1
ATOM 3695 N N . VAL B 1 141 ? -10.164 -7.121 -10.023 1 88.31 141 VAL B N 1
ATOM 3696 C CA . VAL B 1 141 ? -9.961 -8.438 -10.625 1 88.31 141 VAL B CA 1
ATOM 3697 C C . VAL B 1 141 ? -8.633 -9.023 -10.148 1 88.31 141 VAL B C 1
ATOM 3699 O O . VAL B 1 141 ? -7.629 -8.312 -10.07 1 88.31 141 VAL B O 1
ATOM 3702 N N . GLU B 1 142 ? -8.68 -10.32 -9.906 1 92.56 142 GLU B N 1
ATOM 3703 C CA . GLU B 1 142 ? -7.488 -10.984 -9.391 1 92.56 142 GLU B CA 1
ATOM 3704 C C . GLU B 1 142 ? -6.641 -11.555 -10.531 1 92.56 142 GLU B C 1
ATOM 3706 O O . GLU B 1 142 ? -6.945 -12.617 -11.07 1 92.56 142 GLU B O 1
ATOM 3711 N N . PRO B 1 143 ? -5.531 -10.867 -10.828 1 95.88 143 PRO B N 1
ATOM 3712 C CA . PRO B 1 143 ? -4.664 -11.344 -11.906 1 95.88 143 PRO B CA 1
ATOM 3713 C C . PRO B 1 143 ? -3.768 -12.5 -11.477 1 95.88 143 PRO B C 1
ATOM 3715 O O . PRO B 1 143 ? -3.385 -12.594 -10.305 1 95.88 143 PRO B O 1
ATOM 3718 N N . ILE B 1 144 ? -3.475 -13.359 -12.445 1 98 144 ILE B N 1
ATOM 3719 C CA . ILE B 1 144 ? -2.352 -14.266 -12.211 1 98 144 ILE B CA 1
ATOM 3720 C C . ILE B 1 144 ? -1.055 -13.461 -12.141 1 98 144 ILE B C 1
ATOM 3722 O O . ILE B 1 144 ? -0.744 -12.688 -13.047 1 98 144 ILE B O 1
ATOM 3726 N N . ASN B 1 145 ? -0.344 -13.656 -11.008 1 98.12 145 ASN B N 1
ATOM 3727 C CA . ASN B 1 145 ? 0.854 -12.828 -10.883 1 98.12 145 ASN B CA 1
ATOM 3728 C C . ASN B 1 145 ? 2.07 -13.664 -10.492 1 98.12 145 ASN B C 1
ATOM 3730 O O . ASN B 1 145 ? 3.164 -13.125 -10.305 1 98.12 145 ASN B O 1
ATOM 3734 N N . ALA B 1 146 ? 1.96 -15 -10.477 1 98.56 146 ALA B N 1
ATOM 3735 C CA . ALA B 1 146 ? 3.107 -15.883 -10.289 1 98.56 146 ALA B CA 1
ATOM 3736 C C . ALA B 1 146 ? 2.861 -17.25 -10.922 1 98.56 146 ALA B C 1
ATOM 3738 O O . ALA B 1 146 ? 1.733 -17.734 -10.922 1 98.56 146 ALA B O 1
ATOM 3739 N N . VAL B 1 147 ? 3.922 -17.859 -11.406 1 98.75 147 VAL B N 1
ATOM 3740 C CA . VAL B 1 147 ? 3.918 -19.203 -11.992 1 98.75 147 VAL B CA 1
ATOM 3741 C C . VAL B 1 147 ? 5.082 -20.016 -11.422 1 98.75 147 VAL B C 1
ATOM 3743 O O . VAL B 1 147 ? 6.207 -19.531 -11.336 1 98.75 147 VAL B O 1
ATOM 3746 N N . PHE B 1 148 ? 4.824 -21.234 -11.031 1 98.69 148 PHE B N 1
ATOM 3747 C CA . PHE B 1 148 ? 5.852 -22.172 -10.609 1 98.69 148 PHE B CA 1
ATOM 3748 C C . PHE B 1 148 ? 6.027 -23.281 -11.641 1 98.69 148 PHE B C 1
ATOM 3750 O O . PHE B 1 148 ? 5.047 -23.875 -12.102 1 98.69 148 PHE B O 1
ATOM 3757 N N . VAL B 1 149 ? 7.207 -23.516 -12 1 98.44 149 VAL B N 1
ATOM 3758 C CA . VAL B 1 149 ? 7.594 -24.641 -12.859 1 98.44 149 VAL B CA 1
ATOM 3759 C C . VAL B 1 149 ? 8.492 -25.594 -12.086 1 98.44 149 VAL B C 1
ATOM 3761 O O . VAL B 1 149 ? 9.648 -25.281 -11.789 1 98.44 149 VAL B O 1
ATOM 3764 N N . LEU B 1 150 ? 7.969 -26.781 -11.828 1 98.12 150 LEU B N 1
ATOM 3765 C CA . LEU B 1 150 ? 8.711 -27.797 -11.094 1 98.12 150 LEU B CA 1
ATOM 3766 C C . LEU B 1 150 ? 9.266 -28.859 -12.031 1 98.12 150 LEU B C 1
ATOM 3768 O O . LEU B 1 150 ? 8.516 -29.453 -12.812 1 98.12 150 LEU B O 1
ATOM 3772 N N . GLU B 1 151 ? 10.539 -29.078 -11.859 1 96.56 151 GLU B N 1
ATOM 3773 C CA . GLU B 1 151 ? 11.242 -30.062 -12.672 1 96.56 151 GLU B CA 1
ATOM 3774 C C . GLU B 1 151 ? 11.867 -31.141 -11.797 1 96.56 151 GLU B C 1
ATOM 3776 O O . GLU B 1 151 ? 12.227 -30.891 -10.648 1 96.56 151 GLU B O 1
ATOM 3781 N N . GLY B 1 152 ? 12.008 -32.344 -12.344 1 95.19 152 GLY B N 1
ATOM 3782 C CA . GLY B 1 152 ? 12.688 -33.406 -11.648 1 95.19 152 GLY B CA 1
ATOM 3783 C C . GLY B 1 152 ? 11.758 -34.281 -10.805 1 95.19 152 GLY B C 1
ATOM 3784 O O . GLY B 1 152 ? 12.203 -35.156 -10.078 1 95.19 152 GLY B O 1
ATOM 3785 N N . PHE B 1 153 ? 10.539 -34 -10.906 1 96.06 153 PHE B N 1
ATOM 3786 C CA . PHE B 1 153 ? 9.547 -34.781 -10.18 1 96.06 153 PHE B CA 1
ATOM 3787 C C . PHE B 1 153 ? 8.914 -35.812 -11.086 1 96.06 153 PHE B C 1
ATOM 3789 O O . PHE B 1 153 ? 8.805 -35.625 -12.297 1 96.06 153 PHE B O 1
ATOM 3796 N N . LEU B 1 154 ? 8.422 -36.906 -10.484 1 94.06 154 LEU B N 1
ATOM 3797 C CA . LEU B 1 154 ? 7.887 -38 -11.281 1 94.06 154 LEU B CA 1
ATOM 3798 C C . LEU B 1 154 ? 6.367 -37.938 -11.359 1 94.06 154 LEU B C 1
ATOM 3800 O O . LEU B 1 154 ? 5.77 -38.344 -12.359 1 94.06 154 LEU B O 1
ATOM 3804 N N . THR B 1 155 ? 5.762 -37.5 -10.266 1 96.12 155 THR B N 1
ATOM 3805 C CA . THR B 1 155 ? 4.301 -37.469 -10.234 1 96.12 155 THR B CA 1
ATOM 3806 C C . THR B 1 155 ? 3.777 -36.125 -9.75 1 96.12 155 THR B C 1
ATOM 3808 O O . THR B 1 155 ? 4.484 -35.406 -9.062 1 96.12 155 THR B O 1
ATOM 3811 N N . ALA B 1 156 ? 2.561 -35.875 -10.102 1 97.19 156 ALA B N 1
ATOM 3812 C CA . ALA B 1 156 ? 1.888 -34.656 -9.633 1 97.19 156 ALA B CA 1
ATOM 3813 C C . ALA B 1 156 ? 1.787 -34.625 -8.109 1 97.19 156 ALA B C 1
ATOM 3815 O O . ALA B 1 156 ? 1.914 -33.594 -7.484 1 97.19 156 ALA B O 1
ATOM 3816 N N . LYS B 1 157 ? 1.542 -35.812 -7.543 1 96.56 157 LYS B N 1
ATOM 3817 C CA . LYS B 1 157 ? 1.438 -35.906 -6.09 1 96.56 157 LYS B CA 1
ATOM 3818 C C . LYS B 1 157 ? 2.727 -35.438 -5.414 1 96.56 157 LYS B C 1
ATOM 3820 O O . LYS B 1 157 ? 2.689 -34.719 -4.434 1 96.56 157 LYS B O 1
ATOM 3825 N N . GLU B 1 158 ? 3.834 -35.906 -5.957 1 96.88 158 GLU B N 1
ATOM 3826 C CA . GLU B 1 158 ? 5.133 -35.5 -5.426 1 96.88 158 GLU B CA 1
ATOM 3827 C C . GLU B 1 158 ? 5.34 -34 -5.566 1 96.88 158 GLU B C 1
ATOM 3829 O O . GLU B 1 158 ? 5.809 -33.344 -4.633 1 96.88 158 GLU B O 1
ATOM 3834 N N . ALA B 1 159 ? 5.023 -33.5 -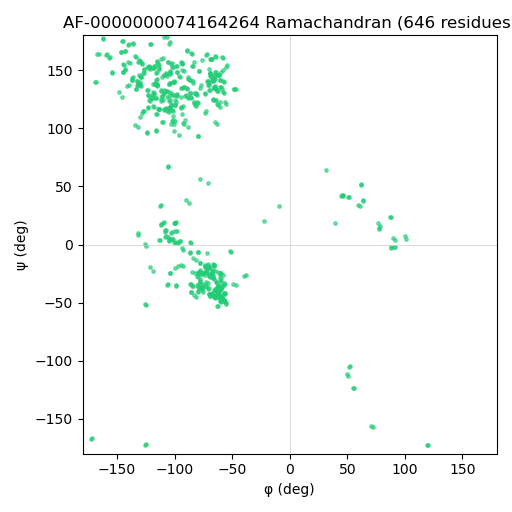6.715 1 97.81 159 ALA B N 1
ATOM 3835 C CA . ALA B 1 159 ? 5.18 -32.062 -6.984 1 97.81 159 ALA B CA 1
ATOM 3836 C C . ALA B 1 159 ? 4.285 -31.234 -6.066 1 97.81 159 ALA B C 1
ATOM 3838 O O . ALA B 1 159 ? 4.723 -30.219 -5.508 1 97.81 159 ALA B O 1
ATOM 3839 N N . ASN B 1 160 ? 3.029 -31.641 -5.895 1 97.38 160 ASN B N 1
ATOM 3840 C CA . ASN B 1 160 ? 2.102 -30.984 -4.977 1 97.38 160 ASN B CA 1
ATOM 3841 C C . ASN B 1 160 ? 2.666 -30.922 -3.561 1 97.38 160 ASN B C 1
ATOM 3843 O O . ASN B 1 160 ? 2.662 -29.859 -2.936 1 97.38 160 ASN B O 1
ATOM 3847 N N . ASN B 1 161 ? 3.104 -32.031 -3.098 1 95.94 161 ASN B N 1
ATOM 3848 C CA . ASN B 1 161 ? 3.633 -32.125 -1.74 1 95.94 161 ASN B CA 1
ATOM 3849 C C . ASN B 1 161 ? 4.852 -31.219 -1.564 1 95.94 161 ASN B C 1
ATOM 3851 O O . ASN B 1 161 ? 5.02 -30.578 -0.517 1 95.94 161 ASN B O 1
ATOM 3855 N N . TYR B 1 162 ? 5.625 -31.219 -2.551 1 96.88 162 TYR B N 1
ATOM 3856 C CA . TYR B 1 162 ? 6.801 -30.344 -2.488 1 96.88 162 TYR B CA 1
ATOM 3857 C C . TYR B 1 162 ? 6.402 -28.891 -2.32 1 96.88 162 TYR B C 1
ATOM 3859 O O . TYR B 1 162 ? 6.941 -28.188 -1.464 1 96.88 162 TYR B O 1
ATOM 3867 N N . LEU B 1 163 ? 5.477 -28.406 -3.123 1 97.31 163 LEU B N 1
ATOM 3868 C CA . LEU B 1 163 ? 5.078 -27 -3.07 1 97.31 163 LEU B CA 1
ATOM 3869 C C . LEU B 1 163 ? 4.398 -26.672 -1.745 1 97.31 163 LEU B C 1
ATOM 3871 O O . LEU B 1 163 ? 4.621 -25.609 -1.17 1 97.31 163 LEU B O 1
ATOM 3875 N N . ILE B 1 164 ? 3.588 -27.594 -1.279 1 96.38 164 ILE B N 1
ATOM 3876 C CA . ILE B 1 164 ? 2.93 -27.391 0.007 1 96.38 164 ILE B CA 1
ATOM 3877 C C . ILE B 1 164 ? 3.98 -27.219 1.102 1 96.38 164 ILE B C 1
ATOM 3879 O O . ILE B 1 164 ? 3.895 -26.281 1.911 1 96.38 164 ILE B O 1
ATOM 3883 N N . ASN B 1 165 ? 4.965 -28.031 1.094 1 95.56 165 ASN B N 1
ATOM 3884 C CA . ASN B 1 165 ? 6.039 -27.953 2.08 1 95.56 165 ASN B CA 1
ATOM 3885 C C . ASN B 1 165 ? 6.879 -26.688 1.896 1 95.56 165 ASN B C 1
ATOM 3887 O O . ASN B 1 165 ? 7.309 -26.078 2.873 1 95.56 165 ASN B O 1
ATOM 3891 N N . LEU B 1 166 ? 7.137 -26.422 0.675 1 96.38 166 LEU B N 1
ATOM 3892 C CA . LEU B 1 166 ? 7.898 -25.219 0.394 1 96.38 166 LEU B CA 1
ATOM 3893 C C . LEU B 1 166 ? 7.195 -23.984 0.968 1 96.38 166 LEU B C 1
ATOM 3895 O O . LEU B 1 166 ? 7.832 -23.141 1.614 1 96.38 166 LEU B O 1
ATOM 3899 N N . PHE B 1 167 ? 5.914 -23.844 0.718 1 97.38 167 PHE B N 1
ATOM 3900 C CA . PHE B 1 167 ? 5.176 -22.672 1.196 1 97.38 167 PHE B CA 1
ATOM 3901 C C . PHE B 1 167 ? 5.191 -22.625 2.719 1 97.38 167 PHE B C 1
ATOM 3903 O O . PHE B 1 167 ? 5.297 -21.531 3.301 1 97.38 167 PHE B O 1
ATOM 3910 N N . ALA B 1 168 ? 5.141 -23.766 3.316 1 95.38 168 ALA B N 1
ATOM 3911 C CA . ALA B 1 168 ? 5.293 -23.797 4.7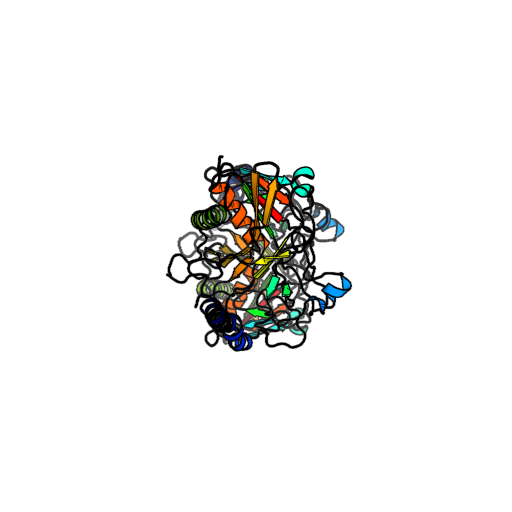7 1 95.38 168 ALA B CA 1
ATOM 3912 C C . ALA B 1 168 ? 6.656 -23.25 5.188 1 95.38 168 ALA B C 1
ATOM 3914 O O . ALA B 1 168 ? 6.754 -22.469 6.137 1 95.38 168 ALA B O 1
ATOM 3915 N N . GLN B 1 169 ? 7.648 -23.656 4.473 1 95.31 169 GLN B N 1
ATOM 3916 C CA . GLN B 1 169 ? 9.008 -23.188 4.754 1 95.31 169 GLN B CA 1
ATOM 3917 C C . GLN B 1 169 ? 9.125 -21.688 4.543 1 95.31 169 GLN B C 1
ATOM 3919 O O . GLN B 1 169 ? 9.906 -21.016 5.227 1 95.31 169 GLN B O 1
ATOM 3924 N N . LEU B 1 170 ? 8.391 -21.219 3.627 1 96 170 LEU B N 1
ATOM 3925 C CA . LEU B 1 170 ? 8.414 -19.797 3.314 1 96 170 LEU B CA 1
ATOM 3926 C C . LEU B 1 170 ? 7.582 -19 4.316 1 96 170 LEU B C 1
ATOM 3928 O O . LEU B 1 170 ? 7.512 -17.781 4.242 1 96 170 LEU B O 1
ATOM 3932 N N . GLY B 1 171 ? 6.895 -19.656 5.188 1 94.38 171 GLY B N 1
ATOM 3933 C CA . GLY B 1 171 ? 6.133 -19.016 6.246 1 94.38 171 GLY B CA 1
ATOM 3934 C C . GLY B 1 171 ? 4.648 -18.922 5.949 1 94.38 171 GLY B C 1
ATOM 3935 O O . GLY B 1 171 ? 3.9 -18.281 6.684 1 94.38 171 GLY B O 1
ATOM 3936 N N . TYR B 1 172 ? 4.191 -19.531 4.875 1 96.31 172 TYR B N 1
ATOM 3937 C CA . TYR B 1 172 ? 2.77 -19.562 4.551 1 96.31 172 TYR B CA 1
ATOM 3938 C C . TYR B 1 172 ? 2.098 -20.781 5.148 1 96.31 172 TYR B C 1
ATOM 3940 O O . TYR B 1 172 ? 2.547 -21.922 4.934 1 96.31 172 TYR B O 1
ATOM 3948 N N . SER B 1 173 ? 1.039 -20.484 5.852 1 95.69 173 SER B N 1
ATOM 3949 C CA . SER B 1 173 ? 0.28 -21.562 6.477 1 95.69 173 SER B CA 1
AT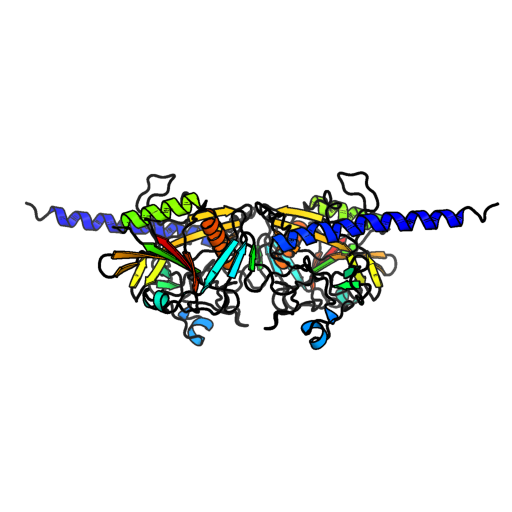OM 3950 C C . SER B 1 173 ? -1.002 -21.844 5.703 1 95.69 173 SER B C 1
ATOM 3952 O O . SER B 1 173 ? -1.575 -20.953 5.078 1 95.69 173 SER B O 1
ATOM 3954 N N . ASN B 1 174 ? -1.432 -23.141 5.742 1 95.81 174 ASN B N 1
ATOM 3955 C CA . ASN B 1 174 ? -2.709 -23.516 5.141 1 95.81 174 ASN B CA 1
ATOM 3956 C C . ASN B 1 174 ? -3.73 -23.922 6.195 1 95.81 174 ASN B C 1
ATOM 3958 O O . ASN B 1 174 ? -4.773 -24.5 5.867 1 95.81 174 ASN B O 1
ATOM 3962 N N . THR B 1 175 ? -3.51 -23.562 7.43 1 91.81 175 THR B N 1
ATOM 3963 C CA . THR B 1 175 ? -4.316 -24 8.57 1 91.81 175 THR B CA 1
ATOM 3964 C C . THR B 1 175 ? -5.727 -23.422 8.477 1 91.81 175 THR B C 1
ATOM 3966 O O . THR B 1 175 ? -6.691 -24.062 8.906 1 91.81 175 THR B O 1
ATOM 3969 N N . ASP B 1 176 ? -5.848 -22.312 7.871 1 88.5 176 ASP B N 1
ATOM 3970 C CA . ASP B 1 176 ? -7.137 -21.625 7.879 1 88.5 176 ASP B CA 1
ATOM 3971 C C . ASP B 1 176 ? -7.887 -21.844 6.566 1 88.5 176 ASP B C 1
ATOM 3973 O O . ASP B 1 176 ? -8.836 -21.125 6.258 1 88.5 176 ASP B O 1
ATOM 3977 N N . SER B 1 177 ? -7.516 -22.828 5.848 1 91.88 177 SER B N 1
ATOM 3978 C CA . SER B 1 177 ? -8.094 -23.094 4.531 1 91.88 177 SER B CA 1
ATOM 3979 C C . SER B 1 177 ? -9.602 -23.344 4.629 1 91.88 177 SER B C 1
ATOM 3981 O O . SER B 1 177 ? -10.352 -22.953 3.734 1 91.88 177 SER B O 1
ATOM 3983 N N . ILE B 1 178 ? -10.023 -23.859 5.691 1 85.81 178 ILE B N 1
ATOM 3984 C CA . ILE B 1 178 ? -11.438 -24.219 5.832 1 85.81 178 ILE B CA 1
ATOM 3985 C C . ILE B 1 178 ? -12.281 -22.953 5.973 1 85.81 178 ILE B C 1
ATOM 3987 O O . ILE B 1 178 ? -13.484 -22.969 5.699 1 85.81 178 ILE B O 1
ATOM 3991 N N . ASN B 1 179 ? -11.633 -21.906 6.363 1 79.62 179 ASN B N 1
ATOM 3992 C CA . ASN B 1 179 ? -12.344 -20.656 6.578 1 79.62 179 ASN B CA 1
ATOM 3993 C C . ASN B 1 179 ? -12.219 -19.719 5.379 1 79.62 179 ASN B C 1
ATOM 3995 O O . ASN B 1 179 ? -12.547 -18.531 5.465 1 79.62 179 ASN B O 1
ATOM 3999 N N . HIS B 1 180 ? -11.734 -20.203 4.293 1 85.38 180 HIS B N 1
ATOM 4000 C CA . HIS B 1 180 ? -11.562 -19.406 3.084 1 85.38 180 HIS B CA 1
ATOM 4001 C C . HIS B 1 180 ? -12.422 -19.938 1.944 1 85.38 180 HIS B C 1
ATOM 4003 O O . HIS B 1 180 ? -12.758 -21.125 1.923 1 85.38 180 HIS B O 1
ATOM 4009 N N . SER B 1 181 ? -12.75 -19 1.03 1 80.75 181 SER B N 1
ATOM 4010 C CA . SER B 1 181 ? -13.461 -19.422 -0.174 1 80.75 181 SER B CA 1
ATOM 4011 C C . SER B 1 181 ? -12.586 -20.328 -1.047 1 80.75 181 SER B C 1
ATOM 4013 O O . SER B 1 181 ? -11.359 -20.172 -1.076 1 80.75 181 SER B O 1
ATOM 4015 N N . GLY B 1 182 ? -13.289 -21.297 -1.686 1 85.25 182 GLY B N 1
ATOM 4016 C CA . GLY B 1 182 ? -12.656 -22.219 -2.619 1 85.25 182 GLY B CA 1
ATOM 4017 C C . GLY B 1 182 ? -13.32 -22.234 -3.982 1 85.25 182 GLY B C 1
ATOM 4018 O O . GLY B 1 182 ? -14.094 -21.328 -4.312 1 85.25 182 GLY B O 1
ATOM 4019 N N . GLY B 1 183 ? -12.836 -23.234 -4.797 1 88.5 183 GLY B N 1
ATOM 4020 C CA . GLY B 1 183 ? -13.445 -23.406 -6.105 1 88.5 183 GLY B CA 1
ATOM 4021 C C . GLY B 1 183 ? -12.828 -22.531 -7.176 1 88.5 183 GLY B C 1
ATOM 4022 O O . GLY B 1 183 ? -13.477 -22.219 -8.18 1 88.5 183 GLY B O 1
ATOM 4023 N N . TYR B 1 184 ? -11.625 -22.141 -6.969 1 94.19 184 TYR B N 1
ATOM 4024 C CA . TYR B 1 184 ? -10.93 -21.297 -7.934 1 94.19 184 TYR B CA 1
ATOM 4025 C C . TYR B 1 184 ? -10.195 -22.141 -8.969 1 94.19 184 TYR B C 1
ATOM 4027 O O . TYR B 1 184 ? -10.117 -23.375 -8.836 1 94.19 184 TYR B O 1
ATOM 4035 N N . GLY B 1 185 ? -9.773 -21.453 -10.016 1 96.06 185 GLY B N 1
ATOM 4036 C CA . GLY B 1 185 ? -9.047 -22.141 -11.07 1 96.06 185 GLY B CA 1
ATOM 4037 C C . GLY B 1 185 ? -8.273 -21.203 -11.969 1 96.06 185 GLY B C 1
ATOM 4038 O O . GLY B 1 185 ? -8.305 -19.984 -11.781 1 96.06 185 GLY B O 1
ATOM 4039 N N . VAL B 1 186 ? -7.57 -21.844 -12.883 1 98 186 VAL B N 1
ATOM 4040 C CA . VAL B 1 186 ? -6.824 -21.094 -13.891 1 98 186 VAL B CA 1
ATOM 4041 C C . VAL B 1 186 ? -6.832 -21.844 -15.211 1 98 186 VAL B C 1
ATOM 4043 O O . VAL B 1 186 ? -6.848 -23.078 -15.227 1 98 186 VAL B O 1
ATOM 4046 N N . TYR B 1 187 ? -6.801 -21.125 -16.297 1 97.38 187 TYR B N 1
ATOM 4047 C CA . TYR B 1 187 ? -6.699 -21.75 -17.609 1 97.38 187 TYR B CA 1
ATOM 4048 C C . TYR B 1 187 ? -5.246 -22 -17.984 1 97.38 187 TYR B C 1
ATOM 4050 O O . TYR B 1 187 ? -4.395 -21.125 -17.812 1 97.38 187 TYR B O 1
ATOM 4058 N N . PHE B 1 188 ? -4.969 -23.234 -18.422 1 98.25 188 PHE B N 1
ATOM 4059 C CA . PHE B 1 188 ? -3.77 -23.578 -19.172 1 98.25 188 PHE B CA 1
ATOM 4060 C C . PHE B 1 188 ? -4.133 -24.188 -20.516 1 98.25 188 PHE B C 1
ATOM 4062 O O . PHE B 1 188 ? -4.852 -25.188 -20.578 1 98.25 188 PHE B O 1
ATOM 4069 N N . ASP B 1 189 ? -3.617 -23.594 -21.578 1 97.69 189 ASP B N 1
ATOM 4070 C CA . ASP B 1 189 ? -3.848 -24.094 -22.938 1 97.69 189 ASP B CA 1
ATOM 4071 C C . ASP B 1 189 ? -5.312 -24.469 -23.141 1 97.69 189 ASP B C 1
ATOM 4073 O O . ASP B 1 189 ? -5.621 -25.562 -23.609 1 97.69 189 ASP B O 1
ATOM 4077 N N . GLY B 1 190 ? -6.152 -23.656 -22.641 1 96.25 190 GLY B N 1
ATOM 4078 C CA . GLY B 1 190 ? -7.566 -23.766 -22.969 1 96.25 190 GLY B CA 1
ATOM 4079 C C . GLY B 1 190 ? -8.336 -24.641 -22 1 96.25 190 GLY B C 1
ATOM 4080 O O . GLY B 1 190 ? -9.555 -24.766 -22.094 1 96.25 190 GLY B O 1
ATOM 4081 N N . LYS B 1 191 ? -7.691 -25.188 -21.078 1 96.88 191 LYS B N 1
ATOM 4082 C CA . LYS B 1 191 ? -8.344 -26.047 -20.094 1 96.88 191 LYS B CA 1
ATOM 4083 C C . LYS B 1 191 ? -8.266 -25.438 -18.688 1 96.88 191 LYS B C 1
ATOM 4085 O O . LYS B 1 191 ? -7.227 -24.891 -18.312 1 96.88 191 LYS B O 1
ATOM 4090 N N . LEU B 1 192 ? -9.383 -25.516 -17.953 1 96.69 192 LEU B N 1
ATOM 4091 C CA . LEU B 1 192 ? -9.438 -24.984 -16.594 1 96.69 192 LEU B CA 1
ATOM 4092 C C . LEU B 1 192 ? -8.875 -26 -15.602 1 96.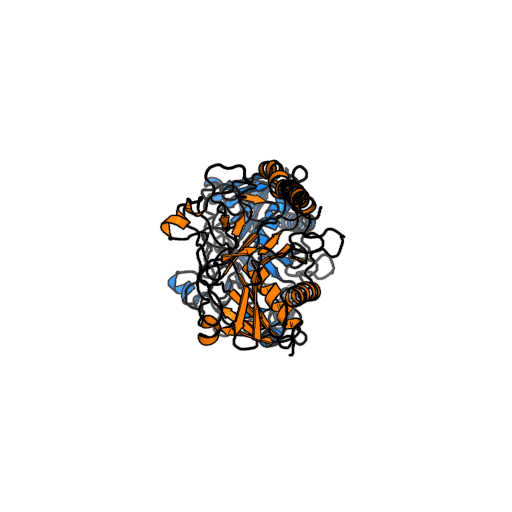69 192 LEU B C 1
ATOM 4094 O O . LEU B 1 192 ? -9.32 -27.141 -15.555 1 96.69 192 LEU B O 1
ATOM 4098 N N . TYR B 1 193 ? -7.859 -25.594 -14.867 1 97.75 193 TYR B N 1
ATOM 4099 C CA . TYR B 1 193 ? -7.273 -26.391 -13.797 1 97.75 193 TYR B CA 1
ATOM 4100 C C . TYR B 1 193 ? -7.703 -25.875 -12.43 1 97.75 193 TYR B C 1
ATOM 4102 O O . TYR B 1 193 ? -7.723 -24.672 -12.195 1 97.75 193 TYR B O 1
ATOM 4110 N N . PRO B 1 194 ? -7.984 -26.734 -11.555 1 96.62 194 PRO B N 1
ATOM 4111 C CA . PRO B 1 194 ? -8.578 -26.312 -10.273 1 96.62 194 PRO B CA 1
ATOM 4112 C C . PRO B 1 194 ? -7.527 -25.906 -9.242 1 96.62 194 PRO B C 1
ATOM 4114 O O . PRO B 1 194 ? -6.348 -26.219 -9.398 1 96.62 194 PRO B O 1
ATOM 4117 N N . GLN B 1 195 ? -8.055 -25.25 -8.266 1 97.44 195 GLN B N 1
ATOM 4118 C CA . GLN B 1 195 ? -7.332 -25.047 -7.016 1 97.44 195 GLN B CA 1
ATOM 4119 C C . GLN B 1 195 ? -6.93 -26.375 -6.383 1 97.44 195 GLN B C 1
ATOM 4121 O O . GLN B 1 195 ? -7.699 -27.328 -6.406 1 97.44 195 GLN B O 1
ATOM 4126 N N . LEU B 1 196 ? -5.715 -26.359 -5.84 1 97.31 196 LEU B N 1
ATOM 4127 C CA . LEU B 1 196 ? -5.215 -27.562 -5.199 1 97.31 196 LEU B CA 1
ATOM 4128 C C . LEU B 1 196 ? -6.055 -27.922 -3.979 1 97.31 196 LEU B C 1
ATOM 4130 O O . LEU B 1 196 ? -6.355 -27.047 -3.154 1 97.31 196 LEU B O 1
ATOM 4134 N N . LEU B 1 197 ? -6.367 -29.188 -3.926 1 95.19 197 LEU B N 1
ATOM 4135 C CA . LEU B 1 197 ? -7.047 -29.75 -2.76 1 95.19 197 LEU B CA 1
ATOM 4136 C C . LEU B 1 197 ? -6.082 -30.547 -1.894 1 95.19 197 LEU B C 1
ATOM 4138 O O . LEU B 1 197 ? -5.105 -31.109 -2.398 1 95.19 197 LEU B O 1
ATOM 4142 N N . GLY B 1 198 ? -6.367 -30.484 -0.597 1 94 198 GLY B N 1
ATOM 4143 C CA . GLY B 1 198 ? -5.539 -31.25 0.319 1 94 198 GLY B CA 1
ATOM 4144 C C . GLY B 1 198 ? -6.074 -31.266 1.738 1 94 198 GLY B C 1
ATOM 4145 O O . GLY B 1 198 ? -7.277 -31.094 1.956 1 94 198 GLY B O 1
ATOM 4146 N N . THR B 1 199 ? -5.184 -31.703 2.584 1 92.56 199 THR B N 1
ATOM 4147 C CA . THR B 1 199 ? -5.488 -31.703 4.012 1 92.56 199 THR B CA 1
ATOM 4148 C C . THR B 1 199 ? -4.746 -30.578 4.723 1 92.56 199 THR B C 1
ATOM 4150 O O . THR B 1 199 ? -3.52 -30.609 4.836 1 92.56 199 THR B O 1
ATOM 4153 N N . PRO B 1 200 ? -5.516 -29.609 5.242 1 92.06 200 PRO B N 1
ATOM 4154 C CA . PRO B 1 200 ? -4.836 -28.578 6.016 1 92.06 200 PRO B CA 1
ATOM 4155 C C . PRO B 1 200 ? -4.047 -29.125 7.195 1 92.06 200 PRO B C 1
ATOM 4157 O O . PRO B 1 200 ? -4.441 -30.141 7.785 1 92.06 200 PRO B O 1
ATOM 4160 N N . THR B 1 201 ? -2.988 -28.516 7.602 1 87.75 201 THR B N 1
ATOM 4161 C CA . THR B 1 201 ? -2.039 -29.031 8.586 1 87.75 201 THR B CA 1
ATOM 4162 C C . THR B 1 201 ? -2.703 -29.172 9.953 1 87.75 201 THR B C 1
ATOM 4164 O O . THR B 1 201 ? -2.309 -30.031 10.742 1 87.75 201 THR B O 1
ATOM 4167 N N . ASN B 1 202 ? -3.73 -28.516 10.281 1 86 202 ASN B N 1
ATOM 4168 C CA . ASN B 1 202 ? -4.305 -28.516 11.625 1 86 202 ASN B CA 1
ATOM 4169 C C . ASN B 1 202 ? -5.59 -29.344 11.68 1 86 202 ASN B C 1
ATOM 4171 O O . ASN B 1 202 ? -6.297 -29.328 12.688 1 86 202 ASN B O 1
ATOM 4175 N N . THR B 1 203 ? -5.887 -29.984 10.656 1 87.5 203 THR B N 1
ATOM 4176 C CA . THR B 1 203 ? -7.129 -30.75 10.625 1 87.5 203 THR B CA 1
ATOM 4177 C C . THR B 1 203 ? -6.922 -32.094 9.938 1 87.5 203 THR B C 1
ATOM 4179 O O . THR B 1 203 ? -5.855 -32.344 9.375 1 87.5 203 THR B O 1
ATOM 4182 N N . ASN B 1 204 ? -8.016 -32.938 10.023 1 88.56 204 ASN B N 1
ATOM 4183 C CA . ASN B 1 204 ? -8.023 -34.219 9.297 1 88.56 204 ASN B CA 1
ATOM 4184 C C . ASN B 1 204 ? -8.977 -34.188 8.109 1 88.56 204 ASN B C 1
ATOM 4186 O O . ASN B 1 204 ? -9.234 -35.188 7.48 1 88.56 204 ASN B O 1
ATOM 4190 N N . ASP B 1 205 ? -9.359 -32.969 7.859 1 89.69 205 ASP B N 1
ATOM 4191 C CA . ASP B 1 205 ? -10.266 -32.844 6.719 1 89.69 205 ASP B CA 1
ATOM 4192 C C . ASP B 1 205 ? -9.523 -33.031 5.402 1 89.69 205 ASP B C 1
ATOM 4194 O O . ASP B 1 205 ? -8.484 -32.406 5.172 1 89.69 205 ASP B O 1
ATOM 4198 N N . VAL B 1 206 ? -10.133 -33.906 4.617 1 89.69 206 VAL B N 1
ATOM 4199 C CA . VAL B 1 206 ? -9.484 -34.219 3.342 1 89.69 206 VAL B CA 1
ATOM 4200 C C . VAL B 1 206 ? -10.203 -33.469 2.215 1 89.69 206 VAL B C 1
ATOM 4202 O O . VAL B 1 206 ? -11.344 -33.031 2.379 1 89.69 206 VAL B O 1
ATOM 4205 N N . ASN B 1 207 ? -9.508 -33.25 1.156 1 91.88 207 ASN B N 1
ATOM 4206 C CA . ASN B 1 207 ? -10.062 -32.656 -0.054 1 91.88 207 ASN B CA 1
ATOM 4207 C C . ASN B 1 207 ? -10.547 -31.219 0.202 1 91.88 207 ASN B C 1
ATOM 4209 O O . ASN B 1 207 ? -11.609 -30.828 -0.28 1 91.88 207 ASN B O 1
ATOM 4213 N N . VAL B 1 208 ? -9.82 -30.5 1.022 1 92.75 208 VAL B N 1
ATOM 4214 C CA . VAL B 1 208 ? -10.078 -29.094 1.291 1 92.75 208 VAL B CA 1
ATOM 4215 C C . VAL B 1 208 ? -9.328 -28.219 0.284 1 92.75 208 VAL B C 1
ATOM 4217 O O . VAL B 1 208 ? -8.164 -28.5 -0.032 1 92.75 208 VAL B O 1
ATOM 4220 N N . ALA B 1 209 ? -10.047 -27.219 -0.262 1 93.75 209 ALA B N 1
ATOM 4221 C CA . ALA B 1 209 ? -9.352 -26.25 -1.097 1 93.75 209 ALA B CA 1
ATOM 4222 C C . ALA B 1 209 ? -8.312 -25.469 -0.289 1 93.75 209 ALA B C 1
ATOM 4224 O O . ALA B 1 209 ? -8.656 -24.734 0.633 1 93.75 209 ALA B O 1
ATOM 4225 N N . LEU B 1 210 ? -7.094 -25.578 -0.717 1 95.69 210 LEU B N 1
ATOM 4226 C CA . LEU B 1 210 ? -6.027 -25.031 0.109 1 95.69 210 LEU B CA 1
ATOM 4227 C C . LEU B 1 210 ? -5.828 -23.547 -0.174 1 95.69 210 LEU B C 1
ATOM 4229 O O . LEU B 1 210 ? -5.711 -23.141 -1.333 1 95.69 210 LEU B O 1
ATOM 4233 N N . THR B 1 211 ? -5.859 -22.812 0.873 1 95.5 211 THR B N 1
ATOM 4234 C CA . THR B 1 211 ? -5.422 -21.422 0.89 1 95.5 211 THR B CA 1
ATOM 4235 C C . THR B 1 211 ? -4.156 -21.25 1.729 1 95.5 211 THR B C 1
ATOM 4237 O O . THR B 1 211 ? -4.051 -21.828 2.814 1 95.5 211 THR B O 1
ATOM 4240 N N . PHE B 1 212 ? -3.229 -20.547 1.138 1 97.12 212 PHE B N 1
ATOM 4241 C CA . PHE B 1 212 ? -1.991 -20.266 1.857 1 97.12 212 PHE B CA 1
ATOM 4242 C C . PHE B 1 212 ? -1.948 -18.828 2.332 1 97.12 212 PHE B C 1
ATOM 4244 O O . PHE B 1 212 ? -2.221 -17.906 1.561 1 97.12 212 PHE B O 1
ATOM 4251 N N . GLU B 1 213 ? -1.611 -18.703 3.594 1 95 213 GLU B N 1
ATOM 4252 C CA . GLU B 1 213 ? -1.638 -17.375 4.199 1 95 213 GLU B CA 1
ATOM 4253 C C . GLU B 1 213 ? -0.405 -17.141 5.066 1 95 213 GLU B C 1
ATOM 4255 O O . GLU B 1 213 ? 0.075 -18.062 5.734 1 95 213 GLU B O 1
ATOM 4260 N N . LYS B 1 214 ? 0.052 -15.961 4.984 1 92.56 214 LYS B N 1
ATOM 4261 C CA . LYS B 1 214 ? 1.135 -15.477 5.836 1 92.56 214 LYS B CA 1
ATOM 4262 C C . LYS B 1 214 ? 0.742 -14.188 6.539 1 92.56 214 LYS B C 1
ATOM 4264 O O . LYS B 1 214 ? 0.541 -13.156 5.891 1 92.56 214 LYS B O 1
ATOM 4269 N N . ASP B 1 215 ? 0.666 -14.359 7.867 1 82.75 215 ASP B N 1
ATOM 4270 C CA . ASP B 1 215 ? 0.381 -13.172 8.672 1 82.75 215 ASP B CA 1
ATOM 4271 C C . ASP B 1 215 ? 1.64 -12.336 8.875 1 82.75 215 ASP B C 1
ATOM 4273 O O . ASP B 1 215 ? 2.682 -12.859 9.273 1 82.75 215 ASP B O 1
ATOM 4277 N N . ILE B 1 216 ? 1.495 -11.188 8.453 1 74.12 216 ILE B N 1
ATOM 4278 C CA . ILE B 1 216 ? 2.586 -10.234 8.609 1 74.12 216 ILE B CA 1
ATOM 4279 C C . ILE B 1 216 ? 2.084 -9 9.359 1 74.12 216 ILE B C 1
ATOM 4281 O O . ILE B 1 216 ? 1.491 -8.102 8.75 1 74.12 216 ILE B O 1
ATOM 4285 N N . ALA B 1 217 ? 2.285 -8.984 10.602 1 62.97 217 ALA B N 1
ATOM 4286 C CA . ALA B 1 217 ? 1.886 -7.848 11.422 1 62.97 217 ALA B CA 1
ATOM 4287 C C . ALA B 1 217 ? 0.419 -7.492 11.203 1 62.97 217 ALA B C 1
ATOM 4289 O O . ALA B 1 217 ? -0.473 -8.281 11.516 1 62.97 217 ALA B O 1
ATOM 4290 N N . ASP B 1 218 ? 0.093 -6.277 10.367 1 61.56 218 ASP B N 1
ATOM 4291 C CA . ASP B 1 218 ? -1.263 -5.75 10.242 1 61.56 218 ASP B CA 1
ATOM 4292 C C . ASP B 1 218 ? -1.88 -6.137 8.898 1 61.56 218 ASP B C 1
ATOM 4294 O O . ASP B 1 218 ? -2.881 -5.551 8.484 1 61.56 218 ASP B O 1
ATOM 4298 N N . PHE B 1 219 ? -1.166 -7.004 8.266 1 76.81 219 PHE B N 1
ATOM 4299 C CA . PHE B 1 219 ? -1.742 -7.5 7.023 1 76.81 219 PHE B CA 1
ATOM 4300 C C . PHE B 1 219 ? -1.422 -8.977 6.832 1 76.81 219 PHE B C 1
ATOM 4302 O O . PHE B 1 219 ? -0.68 -9.562 7.621 1 76.81 219 PHE B O 1
ATOM 4309 N N . ALA B 1 220 ? -2.086 -9.5 5.953 1 86.62 220 ALA B N 1
ATOM 4310 C CA . ALA B 1 220 ? -1.808 -10.883 5.559 1 86.62 220 ALA B CA 1
ATOM 4311 C C . ALA B 1 220 ? -1.665 -11 4.047 1 86.62 220 ALA B C 1
ATOM 4313 O O . ALA B 1 220 ? -2.377 -10.336 3.293 1 86.62 220 ALA B O 1
ATOM 4314 N N . ASP B 1 221 ? -0.675 -11.773 3.682 1 92.5 221 ASP B N 1
ATOM 4315 C CA . ASP B 1 221 ? -0.601 -12.211 2.293 1 92.5 221 ASP B CA 1
ATOM 4316 C C . ASP B 1 221 ? -1.262 -13.578 2.113 1 92.5 221 ASP B C 1
ATOM 4318 O O . ASP B 1 221 ? -1.104 -14.461 2.955 1 92.5 221 ASP B O 1
ATOM 4322 N N . HIS B 1 222 ? -2.059 -13.695 1.067 1 94.81 222 HIS B N 1
ATOM 4323 C CA . HIS B 1 222 ? -2.697 -14.992 0.87 1 94.81 222 HIS B CA 1
ATOM 4324 C C . HIS B 1 222 ? -2.826 -15.328 -0.614 1 94.81 222 HIS B C 1
ATOM 4326 O O . HIS B 1 222 ? -2.812 -14.43 -1.458 1 94.81 222 HIS B O 1
ATOM 4332 N N . PHE B 1 223 ? -2.898 -16.531 -0.932 1 97 223 PHE B N 1
ATOM 4333 C CA . PHE B 1 223 ? -3.076 -16.953 -2.314 1 97 223 PHE B CA 1
ATOM 4334 C C . PHE B 1 223 ? -3.635 -18.375 -2.379 1 97 223 PHE B C 1
ATOM 4336 O O . PHE B 1 223 ? -3.676 -19.078 -1.367 1 97 223 PHE B O 1
ATOM 4343 N N . ARG B 1 224 ? -4.137 -18.672 -3.559 1 95.62 224 ARG B N 1
ATOM 4344 C CA . ARG B 1 224 ? -4.492 -20.031 -3.961 1 95.62 224 ARG B CA 1
ATOM 4345 C C . ARG B 1 224 ? -3.504 -20.578 -4.988 1 95.62 224 ARG B C 1
ATOM 4347 O O . ARG B 1 224 ? -2.963 -19.828 -5.797 1 95.62 224 ARG B O 1
ATOM 4354 N N . LEU B 1 225 ? -3.354 -21.828 -4.859 1 97.31 225 LEU B N 1
ATOM 4355 C CA . LEU B 1 225 ? -2.516 -22.531 -5.824 1 97.31 225 LEU B CA 1
ATOM 4356 C C . LEU B 1 225 ? -3.369 -23.328 -6.812 1 97.31 225 LEU B C 1
ATOM 4358 O O . LEU B 1 225 ? -4.16 -24.188 -6.41 1 97.31 225 LEU B O 1
ATOM 4362 N N . MET B 1 226 ? -3.162 -23.031 -8.125 1 98.25 226 MET B N 1
ATOM 4363 C CA . MET B 1 226 ? -3.924 -23.734 -9.156 1 98.25 226 MET B CA 1
ATOM 4364 C C . MET B 1 226 ? -3.006 -24.578 -10.039 1 98.25 226 MET B C 1
ATOM 4366 O O . MET B 1 226 ? -1.892 -24.156 -10.359 1 98.25 226 MET B O 1
ATOM 4370 N N . GLY B 1 227 ? -3.479 -25.688 -10.547 1 98.06 227 GLY B N 1
ATOM 4371 C CA . GLY B 1 227 ? -2.662 -26.625 -11.297 1 98.06 227 GLY B CA 1
ATOM 4372 C C . GLY B 1 227 ? -2.607 -28.016 -10.664 1 98.06 227 GLY B C 1
ATOM 4373 O O . GLY B 1 227 ? -3.438 -28.344 -9.812 1 98.06 227 GLY B O 1
ATOM 4374 N N . PRO B 1 228 ? -1.741 -28.922 -11.195 1 98.38 228 PRO B N 1
ATOM 4375 C CA . PRO B 1 228 ? -0.701 -28.594 -12.172 1 98.38 228 PRO B CA 1
ATOM 4376 C C . PRO B 1 228 ? -1.132 -28.891 -13.609 1 98.38 228 PRO B C 1
ATOM 4378 O O . PRO B 1 228 ? -1.932 -29.797 -13.852 1 98.38 228 PRO B O 1
ATOM 4381 N N . TYR B 1 229 ? -0.619 -28.109 -14.492 1 98.56 229 TYR B N 1
ATOM 4382 C CA . TYR B 1 229 ? -0.447 -28.516 -15.883 1 98.56 229 TYR B CA 1
ATOM 4383 C C . TYR B 1 229 ? 0.812 -29.359 -16.047 1 98.56 229 TYR B C 1
ATOM 4385 O O . TYR B 1 229 ? 1.897 -28.969 -15.625 1 98.56 229 TYR B O 1
ATOM 4393 N N . ILE B 1 230 ? 0.672 -30.547 -16.703 1 98.06 230 ILE B N 1
ATOM 4394 C CA . ILE B 1 230 ? 1.821 -31.422 -16.891 1 98.06 230 ILE B CA 1
ATOM 4395 C C . ILE B 1 230 ? 2.342 -31.297 -18.312 1 98.06 230 ILE B C 1
ATOM 4397 O O . ILE B 1 230 ? 1.641 -31.641 -19.266 1 98.06 230 ILE B O 1
ATOM 4401 N N . LEU B 1 231 ? 3.529 -30.812 -18.406 1 97.19 231 LEU B N 1
ATOM 4402 C CA . LEU B 1 231 ? 4.215 -30.688 -19.688 1 97.19 231 LEU B CA 1
ATOM 4403 C C . LEU B 1 231 ? 5.195 -31.844 -19.891 1 97.19 231 LEU B C 1
ATOM 4405 O O . LEU B 1 231 ? 6.133 -32 -19.109 1 97.19 231 LEU B O 1
ATOM 4409 N N . HIS B 1 232 ? 4.941 -32.562 -20.938 1 94.5 232 HIS B N 1
ATOM 4410 C CA . HIS B 1 232 ? 5.836 -33.656 -21.297 1 94.5 232 HIS B CA 1
ATOM 4411 C C . HIS B 1 232 ? 6.883 -33.188 -22.312 1 94.5 232 HIS B C 1
ATOM 4413 O O . HIS B 1 232 ? 6.535 -32.656 -23.359 1 94.5 232 HIS B O 1
ATOM 4419 N N . GLN B 1 233 ? 8.094 -33.281 -21.891 1 88.5 233 GLN B N 1
ATOM 4420 C CA . GLN B 1 233 ? 9.203 -32.938 -22.781 1 88.5 233 GLN B CA 1
ATOM 4421 C C . GLN B 1 233 ? 10.242 -34.062 -22.781 1 88.5 233 GLN B C 1
ATOM 4423 O O . GLN B 1 233 ? 11.008 -34.219 -21.828 1 88.5 233 GLN B O 1
ATOM 4428 N N . ASN B 1 234 ? 10.266 -34.719 -23.938 1 83.69 234 ASN B N 1
ATOM 4429 C CA . ASN B 1 234 ? 11.102 -35.906 -24.062 1 83.69 234 ASN B CA 1
ATOM 4430 C C . ASN B 1 234 ? 10.859 -36.875 -22.922 1 83.69 234 ASN B C 1
ATOM 4432 O O . ASN B 1 234 ? 9.727 -37.281 -22.672 1 83.69 234 ASN B O 1
ATOM 4436 N N . ASP B 1 235 ? 11.883 -37.094 -22 1 86.69 235 ASP B N 1
ATOM 4437 C CA . ASP B 1 235 ? 11.734 -38.094 -20.953 1 86.69 235 ASP B CA 1
ATOM 4438 C C . ASP B 1 235 ? 11.578 -37.438 -19.594 1 86.69 235 ASP B C 1
ATOM 4440 O O . ASP B 1 235 ? 11.758 -38.094 -18.547 1 86.69 235 ASP B O 1
ATOM 4444 N N . THR B 1 236 ? 11.203 -36.188 -19.766 1 90.75 236 THR B N 1
ATOM 4445 C CA . THR B 1 236 ? 11.031 -35.5 -18.5 1 90.75 236 THR B CA 1
ATOM 4446 C C . THR B 1 236 ? 9.664 -34.812 -18.422 1 90.75 236 THR B C 1
ATOM 4448 O O . THR B 1 236 ? 8.977 -34.688 -19.438 1 90.75 236 THR B O 1
ATOM 4451 N N . LYS B 1 237 ? 9.227 -34.625 -17.156 1 95.56 237 LYS B N 1
ATOM 4452 C CA . LYS B 1 237 ? 7.977 -33.906 -16.906 1 95.56 237 LYS B CA 1
ATOM 4453 C C . LYS B 1 237 ? 8.227 -32.594 -16.156 1 95.56 237 LYS B C 1
ATOM 4455 O O . LYS B 1 237 ? 9.141 -32.5 -15.344 1 95.56 237 LYS B O 1
ATOM 4460 N N . LYS B 1 238 ? 7.438 -31.625 -16.578 1 97.38 238 LYS B N 1
ATOM 4461 C CA . LYS B 1 238 ? 7.336 -30.391 -15.789 1 97.38 238 LYS B CA 1
ATOM 4462 C C . LYS B 1 238 ? 5.926 -30.219 -15.227 1 97.38 238 LYS B C 1
ATOM 4464 O O . LYS B 1 238 ? 4.941 -30.516 -15.906 1 97.38 238 LYS B O 1
ATOM 4469 N N . PHE B 1 239 ? 5.867 -29.844 -14.031 1 98.5 239 PHE B N 1
ATOM 4470 C CA . PHE B 1 239 ? 4.602 -29.531 -13.383 1 98.5 239 PHE B CA 1
ATOM 4471 C C . PHE B 1 239 ? 4.449 -28.031 -13.188 1 98.5 239 PHE B C 1
ATOM 4473 O O . PHE B 1 239 ? 5.234 -27.406 -12.477 1 98.5 239 PHE B O 1
ATOM 4480 N N . ILE B 1 240 ? 3.43 -27.422 -13.836 1 98.81 240 ILE B N 1
ATOM 4481 C CA . ILE B 1 240 ? 3.277 -25.969 -13.898 1 98.81 240 ILE B CA 1
ATOM 4482 C C . ILE B 1 240 ? 2.062 -25.547 -13.078 1 98.81 240 ILE B C 1
ATOM 4484 O O . ILE B 1 240 ? 0.976 -26.109 -13.227 1 98.81 240 ILE B O 1
ATOM 4488 N N . TYR B 1 241 ? 2.273 -24.594 -12.172 1 98.81 241 TYR B N 1
ATOM 4489 C CA . TYR B 1 241 ? 1.245 -24.031 -11.305 1 98.81 241 TYR B CA 1
ATOM 4490 C C . TYR B 1 241 ? 1.124 -22.531 -11.492 1 98.81 241 TYR B C 1
ATOM 4492 O O . TYR B 1 241 ? 2.088 -21.875 -11.891 1 98.81 241 TYR B O 1
ATOM 4500 N N . ALA B 1 242 ? -0.053 -21.984 -11.234 1 98.69 242 ALA B N 1
ATOM 4501 C CA . ALA B 1 242 ? -0.26 -20.547 -11.25 1 98.69 242 ALA B CA 1
ATOM 4502 C C . ALA B 1 242 ? -0.883 -20.062 -9.945 1 98.69 242 ALA B C 1
ATOM 4504 O O . ALA B 1 242 ? -1.612 -20.812 -9.289 1 98.69 242 ALA B O 1
ATOM 4505 N N . ILE B 1 243 ? -0.568 -18.781 -9.578 1 97.69 243 ILE B N 1
ATOM 4506 C CA . ILE B 1 243 ? -1.039 -18.188 -8.328 1 97.69 243 ILE B CA 1
ATOM 4507 C C . ILE B 1 243 ? -1.51 -16.766 -8.586 1 97.69 243 ILE B C 1
ATOM 4509 O O . ILE B 1 243 ? -1.018 -16.094 -9.492 1 97.69 243 ILE B O 1
ATOM 4513 N N . SER B 1 244 ? -2.521 -16.391 -7.914 1 97.12 244 SER B N 1
ATOM 4514 C CA . SER B 1 244 ? -2.848 -14.992 -7.668 1 97.12 244 SER B CA 1
ATOM 4515 C C . SER B 1 244 ? -2.645 -14.625 -6.199 1 97.12 244 SER B C 1
ATOM 4517 O O . SER B 1 244 ? -3.447 -15.008 -5.344 1 97.12 244 SER B O 1
ATOM 4519 N N . ILE B 1 245 ? -1.587 -13.906 -5.922 1 97.31 245 ILE B N 1
ATOM 4520 C CA . ILE B 1 245 ? -1.293 -13.57 -4.535 1 97.31 245 ILE B CA 1
ATOM 4521 C C . ILE B 1 245 ? -1.648 -12.102 -4.277 1 97.31 245 ILE B C 1
ATOM 4523 O O . ILE B 1 245 ? -1.435 -11.25 -5.137 1 97.31 245 ILE B O 1
ATOM 4527 N N . SER B 1 246 ? -2.248 -11.859 -3.121 1 94.31 246 SER B N 1
ATOM 4528 C CA . SER B 1 246 ? -2.639 -10.508 -2.729 1 94.31 246 SER B CA 1
ATOM 4529 C C . SER B 1 246 ? -2.441 -10.281 -1.233 1 94.31 246 SER B C 1
ATOM 4531 O O . SER B 1 246 ? -2.445 -11.242 -0.453 1 94.31 246 SER B O 1
ATOM 4533 N N . ARG B 1 247 ? -2.174 -9.023 -0.921 1 91.5 247 ARG B N 1
ATOM 4534 C CA . ARG B 1 247 ? -2.125 -8.57 0.464 1 91.5 247 ARG B CA 1
ATOM 4535 C C . ARG B 1 247 ? -3.484 -8.047 0.918 1 91.5 247 ARG B C 1
ATOM 4537 O O . ARG B 1 247 ? -4.152 -7.32 0.183 1 91.5 247 ARG B O 1
ATOM 4544 N N . GLU B 1 248 ? -3.916 -8.453 2.18 1 86.31 248 GLU B N 1
ATOM 4545 C CA . GLU B 1 248 ? -5.199 -8.023 2.734 1 86.31 248 GLU B CA 1
ATOM 4546 C C . GLU B 1 248 ? -5.031 -7.469 4.145 1 86.31 248 GLU B C 1
ATOM 4548 O O . GLU B 1 248 ? -4.055 -7.781 4.832 1 86.31 248 GLU B O 1
ATOM 4553 N N . SER B 1 249 ? -5.957 -6.699 4.492 1 78.5 249 SER B N 1
ATOM 4554 C CA . SER B 1 249 ? -5.996 -6.191 5.863 1 78.5 249 SER B CA 1
ATOM 4555 C C . SER B 1 249 ? -6.312 -7.305 6.855 1 78.5 249 SER B C 1
ATOM 4557 O O . SER B 1 249 ? -6.789 -8.375 6.469 1 78.5 249 SER B O 1
ATOM 4559 N N . LEU B 1 250 ? -5.926 -6.977 8.094 1 71.06 250 LEU B N 1
ATOM 4560 C CA . LEU B 1 250 ? -6.469 -7.852 9.125 1 71.06 250 LEU B CA 1
ATOM 4561 C C . LEU B 1 250 ? -7.988 -7.738 9.195 1 71.06 250 LEU B C 1
ATOM 4563 O O . LEU B 1 250 ? -8.57 -6.816 8.625 1 71.06 250 LEU B O 1
ATOM 4567 N N . TRP B 1 251 ? -8.484 -8.773 9.812 1 69.88 251 TRP B N 1
ATOM 4568 C CA . TRP B 1 251 ? -9.93 -8.789 9.969 1 69.88 251 TRP B CA 1
ATOM 4569 C C . TRP B 1 251 ? -10.422 -7.523 10.664 1 69.88 251 TRP B C 1
ATOM 4571 O O . TRP B 1 251 ? -9.898 -7.141 11.711 1 69.88 251 TRP B O 1
ATOM 4581 N N . PHE B 1 252 ? -11.289 -6.82 9.938 1 64.88 252 PHE B N 1
ATOM 4582 C CA . PHE B 1 252 ? -11.875 -5.582 10.438 1 64.88 252 PHE B CA 1
ATOM 4583 C C . PHE B 1 252 ? -13.148 -5.859 11.219 1 64.88 252 PHE B C 1
ATOM 4585 O O . PHE B 1 252 ? -14.086 -6.469 10.695 1 64.88 252 PHE B O 1
ATOM 4592 N N . LYS B 1 253 ? -13 -5.828 12.57 1 58.19 253 LYS B N 1
ATOM 4593 C CA . LYS B 1 253 ? -14.188 -5.965 13.422 1 58.19 253 LYS B CA 1
ATOM 4594 C C . LYS B 1 253 ? -14.711 -4.602 13.859 1 58.19 253 LYS B C 1
ATOM 4596 O O . LYS B 1 253 ? -13.961 -3.797 14.422 1 58.19 253 LYS B O 1
ATOM 4601 N N . SER B 1 254 ? -15.602 -4.086 13.188 1 51.53 254 SER B N 1
ATOM 4602 C CA . SER B 1 254 ? -16.281 -2.971 13.836 1 51.53 254 SER B CA 1
ATOM 4603 C C . SER B 1 254 ? -17.125 -3.451 15.016 1 51.53 254 SER B C 1
ATOM 4605 O O . SER B 1 254 ? -17.359 -4.652 15.172 1 51.53 254 SER B O 1
ATOM 4607 N N . SER B 1 255 ? -17.297 -2.65 16.125 1 53.12 255 SER B N 1
ATOM 4608 C CA . SER B 1 255 ? -18.125 -2.99 17.266 1 53.12 255 SER B CA 1
ATOM 4609 C C . SER B 1 255 ? -19.406 -3.703 16.828 1 53.12 255 SER B C 1
ATOM 4611 O O . SER B 1 255 ? -19.984 -4.48 17.594 1 53.12 255 SER B O 1
ATOM 4613 N N . LYS B 1 256 ? -19.906 -3.482 15.609 1 54.5 256 LYS B N 1
ATOM 4614 C CA . LYS B 1 256 ? -21.234 -3.992 15.266 1 54.5 256 LYS B CA 1
ATOM 4615 C C . LYS B 1 256 ? -21.156 -4.98 14.102 1 54.5 256 LYS B C 1
ATOM 4617 O O . LYS B 1 256 ? -22.078 -5.781 13.906 1 54.5 256 LYS B O 1
ATOM 4622 N N . VAL B 1 257 ? -20.062 -4.844 13.32 1 58.97 257 VAL B N 1
ATOM 4623 C CA . VAL B 1 257 ? -20.141 -5.652 12.109 1 58.97 257 VAL B CA 1
ATOM 4624 C C . VAL B 1 257 ? -18.734 -6.148 11.734 1 58.97 257 VAL B C 1
ATOM 4626 O O . VAL B 1 257 ? -17.766 -5.406 11.844 1 58.97 257 VAL B O 1
ATOM 4629 N N . ASN B 1 258 ? -18.609 -7.41 11.555 1 66.62 258 ASN B N 1
ATOM 4630 C CA . ASN B 1 258 ? -17.422 -8.023 10.984 1 66.62 258 ASN B CA 1
ATOM 4631 C C . ASN B 1 258 ? -17.312 -7.777 9.484 1 66.62 258 ASN B C 1
ATOM 4633 O O . ASN B 1 258 ? -18.172 -8.227 8.719 1 66.62 258 ASN B O 1
ATOM 4637 N N . CYS B 1 259 ? -16.266 -6.977 9.086 1 70.5 259 CYS B N 1
ATOM 4638 C CA . CYS B 1 259 ? -16.172 -6.582 7.68 1 70.5 259 CYS B CA 1
ATOM 4639 C C . CYS B 1 259 ? -15.156 -7.438 6.938 1 70.5 259 CYS B C 1
ATOM 4641 O O . CYS B 1 259 ? -14.891 -7.207 5.754 1 70.5 259 CYS B O 1
ATOM 4643 N N . GLY B 1 260 ? -14.625 -8.312 7.551 1 76.25 260 GLY B N 1
ATOM 4644 C CA . GLY B 1 260 ? -13.688 -9.219 6.898 1 76.25 260 GLY B CA 1
ATOM 4645 C C . GLY B 1 260 ? -12.375 -8.562 6.535 1 76.25 260 GLY B C 1
ATOM 4646 O O . GLY B 1 260 ? -11.938 -7.621 7.203 1 76.25 260 GLY B O 1
ATOM 4647 N N . ASN B 1 261 ? -11.711 -9.141 5.543 1 80.25 261 ASN B N 1
ATOM 4648 C CA . ASN B 1 261 ? -10.445 -8.602 5.055 1 80.25 261 ASN B CA 1
ATOM 4649 C C . ASN B 1 261 ? -10.648 -7.688 3.85 1 80.25 261 ASN B C 1
ATOM 4651 O O . ASN B 1 261 ? -11.531 -7.934 3.025 1 80.25 261 ASN B O 1
ATOM 4655 N N . LEU B 1 262 ? -9.883 -6.723 3.799 1 80.56 262 LEU B N 1
ATOM 4656 C CA . LEU B 1 262 ? -9.953 -5.785 2.684 1 80.56 262 LEU B CA 1
ATOM 4657 C C . LEU B 1 262 ? -8.68 -5.852 1.842 1 80.56 262 LEU B C 1
ATOM 4659 O O . LEU B 1 262 ? -7.598 -6.109 2.367 1 80.56 262 LEU B O 1
ATOM 4663 N N . TYR B 1 263 ? -8.914 -5.52 0.541 1 83.38 263 TYR B N 1
ATOM 4664 C CA . TYR B 1 263 ? -7.793 -5.512 -0.392 1 83.38 263 TYR B CA 1
ATOM 4665 C C . TYR B 1 263 ? -6.805 -4.406 -0.046 1 83.38 263 TYR B C 1
ATOM 4667 O O . TYR B 1 263 ? -7.207 -3.287 0.281 1 83.38 263 TYR B O 1
ATOM 4675 N N . ILE B 1 264 ? -5.453 -4.812 -0.219 1 82.69 264 ILE B N 1
ATOM 4676 C CA . ILE B 1 264 ? -4.414 -3.809 -0.011 1 82.69 264 ILE B CA 1
ATOM 4677 C C . ILE B 1 264 ? -3.518 -3.732 -1.245 1 82.69 264 ILE B C 1
ATOM 4679 O O . ILE B 1 264 ? -3.301 -2.65 -1.795 1 82.69 264 ILE B O 1
ATOM 4683 N N . SER B 1 265 ? -2.967 -4.906 -1.757 1 87.31 265 SER B N 1
ATOM 4684 C CA . SER B 1 265 ? -1.966 -4.809 -2.814 1 87.31 265 SER B CA 1
ATOM 4685 C C . SER B 1 265 ? -1.681 -6.176 -3.43 1 87.31 265 SER B C 1
ATOM 4687 O O . SER B 1 265 ? -1.559 -7.172 -2.715 1 87.31 265 SER B O 1
ATOM 4689 N N . PHE B 1 266 ? -1.522 -6.223 -4.738 1 92.69 266 PHE B N 1
ATOM 4690 C CA . PHE B 1 266 ? -0.985 -7.395 -5.418 1 92.69 266 PHE B CA 1
ATOM 4691 C C . PHE B 1 266 ? 0.539 -7.363 -5.43 1 92.69 266 PHE B C 1
ATOM 4693 O O . PHE B 1 266 ? 1.188 -8.375 -5.152 1 92.69 266 PHE B O 1
ATOM 4700 N N . ARG B 1 267 ? 1.073 -6.258 -5.652 1 90.19 267 ARG B N 1
ATOM 4701 C CA . ARG B 1 267 ? 2.506 -6.094 -5.875 1 90.19 267 ARG B CA 1
ATOM 4702 C C . ARG B 1 267 ? 3.291 -6.348 -4.594 1 90.19 267 ARG B C 1
ATOM 4704 O O . ARG B 1 267 ? 4.34 -6.996 -4.621 1 90.19 267 ARG B O 1
ATOM 4711 N N . GLN B 1 268 ? 2.824 -5.824 -3.541 1 87 268 GLN B N 1
ATOM 4712 C CA . GLN B 1 268 ? 3.537 -6.016 -2.281 1 87 268 GLN B CA 1
ATOM 4713 C C . GLN B 1 268 ? 3.543 -7.488 -1.872 1 87 268 GLN B C 1
ATOM 4715 O O . GLN B 1 268 ? 4.547 -7.992 -1.36 1 87 268 GLN B O 1
ATOM 4720 N N . ALA B 1 269 ? 2.455 -8.109 -2.096 1 93.81 269 ALA B N 1
ATOM 4721 C CA . ALA B 1 269 ? 2.381 -9.531 -1.773 1 93.81 269 ALA B CA 1
ATOM 4722 C C . ALA B 1 269 ? 3.326 -10.344 -2.654 1 93.81 269 ALA B C 1
ATOM 4724 O O . ALA B 1 269 ? 4.023 -11.234 -2.166 1 93.81 269 ALA B O 1
ATOM 4725 N N . GLU B 1 270 ? 3.318 -10.039 -3.906 1 96.31 270 GLU B N 1
ATOM 4726 C CA . GLU B 1 270 ? 4.219 -10.703 -4.844 1 96.31 270 GLU B CA 1
ATOM 4727 C C . GLU B 1 270 ? 5.676 -10.508 -4.441 1 96.31 270 GLU B C 1
ATOM 4729 O O . GLU B 1 270 ? 6.457 -11.461 -4.422 1 96.31 270 GLU B O 1
ATOM 4734 N N . ASN B 1 271 ? 6.066 -9.32 -4.113 1 92.38 271 ASN B N 1
ATOM 4735 C CA . ASN B 1 271 ? 7.434 -9.016 -3.703 1 92.38 271 ASN B CA 1
ATOM 4736 C C . ASN B 1 271 ? 7.824 -9.781 -2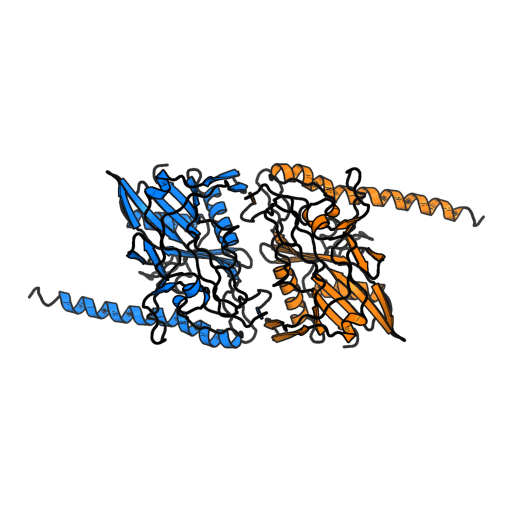.443 1 92.38 271 ASN B C 1
ATOM 4738 O O . ASN B 1 271 ? 8.969 -10.219 -2.305 1 92.38 271 ASN B O 1
ATOM 4742 N N . THR B 1 272 ? 6.902 -9.898 -1.572 1 92 272 THR B N 1
ATOM 4743 C CA . THR B 1 272 ? 7.168 -10.656 -0.354 1 92 272 THR B CA 1
ATOM 4744 C C . THR B 1 272 ? 7.438 -12.125 -0.679 1 92 272 THR B C 1
ATOM 4746 O O . THR B 1 272 ? 8.367 -12.727 -0.136 1 92 272 THR B O 1
ATOM 4749 N N . LEU B 1 273 ? 6.629 -12.641 -1.547 1 96.5 273 LEU B N 1
ATOM 4750 C CA . LEU B 1 273 ? 6.836 -14.023 -1.966 1 96.5 273 LEU B CA 1
ATOM 4751 C C . LEU B 1 273 ? 8.203 -14.203 -2.611 1 96.5 273 LEU B C 1
ATOM 4753 O O . LEU B 1 273 ? 8.953 -15.109 -2.256 1 96.5 273 LEU B O 1
ATOM 4757 N N . ILE B 1 274 ? 8.539 -13.344 -3.51 1 96.75 274 ILE B N 1
ATOM 4758 C CA . ILE B 1 274 ? 9.82 -13.391 -4.207 1 96.75 274 ILE B CA 1
ATOM 4759 C C . ILE B 1 274 ? 10.961 -13.32 -3.193 1 96.75 274 ILE B C 1
ATOM 4761 O O . ILE B 1 274 ? 11.898 -14.117 -3.244 1 96.75 274 ILE B O 1
ATOM 4765 N N . THR B 1 275 ? 10.859 -12.43 -2.301 1 92.88 275 THR B N 1
ATOM 4766 C CA . THR B 1 275 ? 11.891 -12.242 -1.287 1 92.88 275 THR B CA 1
ATOM 4767 C C . THR B 1 275 ? 12.062 -13.508 -0.451 1 92.88 275 THR B C 1
ATOM 4769 O O . THR B 1 275 ? 13.188 -13.938 -0.191 1 92.88 275 THR B O 1
ATOM 4772 N N . SER B 1 276 ? 10.961 -14.078 -0.061 1 94.44 276 SER B N 1
ATOM 4773 C CA . SER B 1 276 ? 11 -15.297 0.731 1 94.44 276 SER B CA 1
ATOM 4774 C C . SER B 1 276 ? 11.656 -16.438 -0.047 1 94.44 276 SER B C 1
ATOM 4776 O O . SER B 1 276 ? 12.461 -17.188 0.505 1 94.44 276 SER B O 1
ATOM 4778 N N . VAL B 1 277 ? 11.336 -16.562 -1.298 1 96.94 277 VAL B N 1
ATOM 4779 C CA . VAL B 1 277 ? 11.883 -17.609 -2.135 1 96.94 277 VAL B CA 1
ATOM 4780 C C . VAL B 1 277 ? 13.391 -17.406 -2.301 1 96.94 277 VAL B C 1
ATOM 4782 O O . VAL B 1 277 ? 14.172 -18.359 -2.17 1 96.94 277 VAL B O 1
ATOM 4785 N N . ILE B 1 278 ? 13.773 -16.219 -2.578 1 94.88 278 ILE B N 1
ATOM 4786 C CA . ILE B 1 278 ? 15.195 -15.898 -2.73 1 94.88 278 ILE B CA 1
ATOM 4787 C C . ILE B 1 278 ? 15.945 -16.297 -1.464 1 94.88 278 ILE B C 1
ATOM 4789 O O . ILE B 1 278 ? 17.031 -16.875 -1.538 1 94.88 278 ILE B O 1
ATOM 4793 N N . ASN B 1 279 ? 15.398 -16.031 -0.37 1 91.44 279 ASN B N 1
ATOM 4794 C CA . ASN B 1 279 ? 16.062 -16.281 0.904 1 91.44 279 ASN B CA 1
ATOM 4795 C C . ASN B 1 279 ? 16.156 -17.766 1.212 1 91.44 279 ASN B C 1
ATOM 4797 O O . ASN B 1 279 ? 17.125 -18.234 1.799 1 91.44 279 ASN B O 1
ATOM 4801 N N . GLU B 1 280 ? 15.18 -18.547 0.787 1 94.25 280 GLU B N 1
ATOM 4802 C CA . GLU B 1 280 ? 15.062 -19.922 1.286 1 94.25 280 GLU B CA 1
ATOM 4803 C C . GLU B 1 280 ? 15.539 -20.938 0.244 1 94.25 280 GLU B C 1
ATOM 4805 O O . GLU B 1 280 ? 15.875 -22.062 0.582 1 94.25 280 GLU B O 1
ATOM 4810 N N . LEU B 1 281 ? 15.5 -20.547 -1.051 1 95.31 281 LEU B N 1
ATOM 4811 C CA . LEU B 1 281 ? 15.867 -21.469 -2.109 1 95.31 281 LEU B CA 1
ATOM 4812 C C . LEU B 1 281 ? 17.094 -20.984 -2.863 1 95.31 281 LEU B C 1
ATOM 4814 O O . LEU B 1 281 ? 16.969 -20.281 -3.875 1 95.31 281 LEU B O 1
ATOM 4818 N N . PRO B 1 282 ? 18.203 -21.453 -2.562 1 91.69 282 PRO B N 1
ATOM 4819 C CA . PRO B 1 282 ? 19.453 -20.953 -3.152 1 91.69 282 PRO B CA 1
ATOM 4820 C C . PRO B 1 282 ? 19.562 -21.25 -4.645 1 91.69 282 PRO B C 1
ATOM 4822 O O . PRO B 1 282 ? 20.203 -20.5 -5.383 1 91.69 282 PRO B O 1
ATOM 4825 N N . THR B 1 283 ? 18.922 -22.281 -5.137 1 93.69 283 THR B N 1
ATOM 4826 C CA . THR B 1 283 ? 19.156 -22.703 -6.516 1 93.69 283 THR B CA 1
ATOM 4827 C C . THR B 1 283 ? 17.984 -22.297 -7.406 1 93.69 283 THR B C 1
ATOM 4829 O O . THR B 1 283 ? 17.953 -22.641 -8.594 1 93.69 283 THR B O 1
ATOM 4832 N N . VAL B 1 284 ? 17.047 -21.625 -6.867 1 96.12 284 VAL B N 1
ATOM 4833 C CA . VAL B 1 284 ? 15.867 -21.25 -7.645 1 96.12 284 VAL B CA 1
ATOM 4834 C C . VAL B 1 284 ? 16.266 -20.281 -8.758 1 96.12 284 VAL B C 1
ATOM 4836 O O . VAL B 1 284 ? 17.172 -19.453 -8.578 1 96.12 284 VAL B O 1
ATOM 4839 N N . LYS B 1 285 ? 15.617 -20.469 -9.906 1 97.25 285 LYS B N 1
ATOM 4840 C CA . LYS B 1 285 ? 15.672 -19.438 -10.938 1 97.25 285 LYS B CA 1
ATOM 4841 C C . LYS B 1 285 ? 14.359 -18.656 -11.016 1 97.25 285 LYS B C 1
ATOM 4843 O O . LYS B 1 285 ? 13.281 -19.266 -11.102 1 97.25 285 LYS B O 1
ATOM 4848 N N . ILE B 1 286 ? 14.516 -17.375 -10.953 1 98 286 ILE B N 1
ATOM 4849 C CA . ILE B 1 286 ? 13.336 -16.516 -11.008 1 98 286 ILE B CA 1
ATOM 4850 C C . ILE B 1 286 ? 13.414 -15.609 -12.234 1 98 286 ILE B C 1
ATOM 4852 O O . ILE B 1 286 ? 14.438 -14.977 -12.484 1 98 286 ILE B O 1
ATOM 4856 N N . TYR B 1 287 ? 12.305 -15.578 -12.984 1 98 287 TYR B N 1
ATOM 4857 C CA . TYR B 1 287 ? 12.195 -14.719 -14.156 1 98 287 TYR B CA 1
ATOM 4858 C C . TYR B 1 287 ? 10.984 -13.797 -14.039 1 98 287 TYR B C 1
ATOM 4860 O O . TYR B 1 287 ? 10.031 -14.109 -13.32 1 98 287 TYR B O 1
ATOM 4868 N N . SER B 1 288 ? 11.07 -12.648 -14.695 1 96.88 288 SER B N 1
ATOM 4869 C CA . SER B 1 288 ? 9.914 -11.781 -14.867 1 96.88 288 SER B CA 1
ATOM 4870 C C . SER B 1 288 ? 9.305 -11.938 -16.25 1 96.88 288 SER B C 1
ATOM 4872 O O . SER B 1 288 ? 10.023 -12.117 -17.234 1 96.88 288 SER B O 1
ATOM 4874 N N . ALA B 1 289 ? 8.023 -11.922 -16.328 1 97.56 289 ALA B N 1
ATOM 4875 C CA . ALA B 1 289 ? 7.285 -12.023 -17.594 1 97.56 289 ALA B CA 1
ATOM 4876 C C . ALA B 1 289 ? 6.008 -11.188 -17.531 1 97.56 289 ALA B C 1
ATOM 4878 O O . ALA B 1 289 ? 5.719 -10.539 -16.531 1 97.56 289 ALA B O 1
ATOM 4879 N N . SER B 1 290 ? 5.324 -11.156 -18.703 1 96.06 290 SER B N 1
ATOM 4880 C CA . SER B 1 290 ? 4.047 -10.453 -18.781 1 96.06 290 SER B CA 1
ATOM 4881 C C . SER B 1 290 ? 2.967 -11.336 -19.391 1 96.06 290 SER B C 1
ATOM 4883 O O . SER B 1 290 ? 3.25 -12.148 -20.281 1 96.06 290 SER B O 1
ATOM 4885 N N . LEU B 1 291 ? 1.777 -11.148 -18.859 1 96.5 291 LEU B N 1
ATOM 4886 C CA . LEU B 1 291 ? 0.59 -11.711 -19.5 1 96.5 291 LEU B CA 1
ATOM 4887 C C . LEU B 1 291 ? -0.311 -10.602 -20.031 1 96.5 291 LEU B C 1
ATOM 4889 O O . LEU B 1 291 ? -1.427 -10.867 -20.484 1 96.5 291 LEU B O 1
ATOM 4893 N N . ASP B 1 292 ? 0.142 -9.414 -19.906 1 92.19 292 ASP B N 1
ATOM 4894 C CA . ASP B 1 292 ? -0.687 -8.258 -20.234 1 92.19 292 ASP B CA 1
ATOM 4895 C C . ASP B 1 292 ? -2.039 -8.328 -19.531 1 92.19 292 ASP B C 1
ATOM 4897 O O . ASP B 1 292 ? -3.08 -8.094 -20.156 1 92.19 292 ASP B O 1
ATOM 4901 N N . ASN B 1 293 ? -2 -8.734 -18.344 1 93.19 293 ASN B N 1
ATOM 4902 C CA . ASN B 1 293 ? -3.232 -8.953 -17.594 1 93.19 293 ASN B CA 1
ATOM 4903 C C . ASN B 1 293 ? -3.461 -7.848 -16.562 1 93.19 293 ASN B C 1
ATOM 4905 O O . ASN B 1 293 ? -3.484 -8.117 -15.359 1 93.19 293 ASN B O 1
ATOM 4909 N N . TYR B 1 294 ? -3.717 -6.672 -17.078 1 89.12 294 TYR B N 1
ATOM 4910 C CA . TYR B 1 294 ? -4.051 -5.504 -16.266 1 89.12 294 TYR B CA 1
ATOM 4911 C C . TYR B 1 294 ? -5.301 -4.812 -16.797 1 89.12 294 TYR B C 1
ATOM 4913 O O . TYR B 1 294 ? -5.598 -4.891 -18 1 89.12 294 TYR B O 1
ATOM 4921 N N . ILE B 1 295 ? -6.02 -4.297 -15.758 1 83.12 295 ILE B N 1
ATOM 4922 C CA . ILE B 1 295 ? -7.176 -3.469 -16.078 1 83.12 295 ILE B CA 1
ATOM 4923 C C . ILE B 1 295 ? -7.035 -2.1 -15.422 1 83.12 295 ILE B C 1
ATOM 4925 O O . ILE B 1 295 ? -6.898 -2.006 -14.195 1 83.12 295 ILE B O 1
ATOM 4929 N N . GLU B 1 296 ? -6.98 -1.075 -16.219 1 74.75 296 GLU B N 1
ATOM 4930 C CA . GLU B 1 296 ? -6.863 0.284 -15.711 1 74.75 296 GLU B CA 1
ATOM 4931 C C . GLU B 1 296 ? -8.234 0.899 -15.445 1 74.75 296 GLU B C 1
ATOM 4933 O O . GLU B 1 296 ? -9.18 0.658 -16.203 1 74.75 296 GLU B O 1
ATOM 4938 N N . ALA B 1 297 ? -8.164 1.708 -14.312 1 65.5 297 ALA B N 1
ATOM 4939 C CA . ALA B 1 297 ? -9.422 2.354 -13.953 1 65.5 297 ALA B CA 1
ATOM 4940 C C . ALA B 1 297 ? -9.844 3.361 -15.016 1 65.5 297 ALA B C 1
ATOM 4942 O O . ALA B 1 297 ? -9 3.982 -15.664 1 65.5 297 ALA B O 1
ATOM 4943 N N . ASP B 1 298 ? -11.109 3.287 -15.312 1 62.69 298 ASP B N 1
ATOM 4944 C CA . ASP B 1 298 ? -11.688 4.355 -16.125 1 62.69 298 ASP B CA 1
ATOM 4945 C C . ASP B 1 298 ? -12.555 5.281 -15.273 1 62.69 298 ASP B C 1
ATOM 4947 O O . ASP B 1 298 ? -12.758 5.031 -14.078 1 62.69 298 ASP B O 1
ATOM 4951 N N . SER B 1 299 ? -12.727 6.496 -15.773 1 55.41 299 SER B N 1
ATOM 4952 C CA . SER B 1 299 ? -13.461 7.535 -15.062 1 55.41 299 SER B CA 1
ATOM 4953 C C . SER B 1 299 ? -14.836 7.035 -14.625 1 55.41 299 SER B C 1
ATOM 4955 O O . SER B 1 299 ? -15.492 7.656 -13.789 1 55.41 299 SER B O 1
ATOM 4957 N N . ASN B 1 300 ? -15.109 5.812 -15.094 1 57.34 300 ASN B N 1
ATOM 4958 C CA . ASN B 1 300 ? -16.453 5.344 -14.727 1 57.34 300 ASN B CA 1
ATOM 4959 C C . ASN B 1 300 ? -16.406 4.383 -13.547 1 57.34 300 ASN B C 1
ATOM 4961 O O . ASN B 1 300 ? -15.461 3.596 -13.414 1 57.34 300 ASN B O 1
ATOM 4965 N N . PHE B 1 301 ? -17.172 4.527 -12.438 1 56.41 301 PHE B N 1
ATOM 4966 C CA . PHE B 1 301 ? -17.219 3.783 -11.188 1 56.41 301 PHE B CA 1
ATOM 4967 C C . PHE B 1 301 ? -17.484 2.305 -11.445 1 56.41 301 PHE B C 1
ATOM 4969 O O . PHE B 1 301 ? -17 1.443 -10.703 1 56.41 301 PHE B O 1
ATOM 4976 N N . ASP B 1 302 ? -18.188 2.023 -12.398 1 57.5 302 ASP B N 1
ATOM 4977 C CA . ASP B 1 302 ? -18.594 0.636 -12.602 1 57.5 302 ASP B CA 1
ATOM 4978 C C . ASP B 1 302 ? -17.547 -0.126 -13.422 1 57.5 302 ASP B C 1
ATOM 4980 O O . ASP B 1 302 ? -17.875 -1.096 -14.109 1 57.5 302 ASP B O 1
ATOM 4984 N N . THR B 1 303 ? -16.375 0.366 -13.023 1 68.25 303 THR B N 1
ATOM 4985 C CA . THR B 1 303 ? -15.344 -0.293 -13.805 1 68.25 303 THR B CA 1
ATOM 4986 C C . THR B 1 303 ? -14.477 -1.187 -12.922 1 68.25 303 THR B C 1
ATOM 4988 O O . THR B 1 303 ? -14.703 -1.276 -11.711 1 68.25 303 THR B O 1
ATOM 4991 N N . SER B 1 304 ? -13.914 -2.188 -13.586 1 72.62 304 SER B N 1
ATOM 4992 C CA . SER B 1 304 ? -12.961 -3.098 -12.945 1 72.62 304 SER B CA 1
ATOM 4993 C C . SER B 1 304 ? -11.531 -2.604 -13.117 1 72.62 304 SER B C 1
ATOM 4995 O O . SER B 1 304 ? -11.227 -1.871 -14.055 1 72.62 304 SER B O 1
ATOM 4997 N N . THR B 1 305 ? -10.766 -2.959 -12.102 1 81.25 305 THR B N 1
ATOM 4998 C CA . THR B 1 305 ? -9.328 -2.723 -12.172 1 81.25 305 THR B CA 1
ATOM 4999 C C . THR B 1 305 ? -8.555 -3.939 -11.672 1 81.25 305 THR B C 1
ATOM 5001 O O . THR B 1 305 ? -9.156 -4.926 -11.234 1 81.25 305 THR B O 1
ATOM 5004 N N . THR B 1 306 ? -7.297 -3.822 -11.836 1 88.25 306 THR B N 1
ATOM 5005 C CA . THR B 1 306 ? -6.422 -4.809 -11.219 1 88.25 306 THR B CA 1
ATOM 5006 C C . THR B 1 306 ? -5.578 -4.172 -10.117 1 88.25 306 THR B C 1
ATOM 5008 O O . THR B 1 306 ? -4.422 -4.551 -9.914 1 88.25 306 THR B O 1
ATOM 5011 N N . GLY B 1 307 ? -6.242 -3.195 -9.484 1 81.62 307 GLY B N 1
ATOM 5012 C CA . GLY B 1 307 ? -5.551 -2.562 -8.367 1 81.62 307 GLY B CA 1
ATOM 5013 C C . GLY B 1 307 ? -4.191 -2.004 -8.75 1 81.62 307 GLY B C 1
ATOM 5014 O O . GLY B 1 307 ? -4.078 -1.248 -9.719 1 81.62 307 GLY B O 1
ATOM 5015 N N . ASP B 1 308 ? -3.115 -2.439 -8.055 1 80.38 308 ASP B N 1
ATOM 5016 C CA . ASP B 1 308 ? -1.781 -1.913 -8.328 1 80.38 308 ASP B CA 1
ATOM 5017 C C . ASP B 1 308 ? -1.018 -2.818 -9.289 1 80.38 308 ASP B C 1
ATOM 5019 O O . ASP B 1 308 ? 0.174 -2.613 -9.531 1 80.38 308 ASP B O 1
ATOM 5023 N N . HIS B 1 309 ? -1.71 -3.844 -9.727 1 90.5 309 HIS B N 1
ATOM 5024 C CA . HIS B 1 309 ? -1.191 -4.598 -10.859 1 90.5 309 HIS B CA 1
ATOM 5025 C C . HIS B 1 309 ? -1.479 -3.877 -12.172 1 90.5 309 HIS B C 1
ATOM 5027 O O . HIS B 1 309 ? -2.508 -4.121 -12.812 1 90.5 309 HIS B O 1
ATOM 5033 N N . THR B 1 310 ? -0.497 -3.098 -12.578 1 84 310 THR B N 1
ATOM 5034 C CA . THR B 1 310 ? -0.708 -2.184 -13.695 1 84 310 THR B CA 1
ATOM 5035 C C . THR B 1 310 ? 0.27 -2.479 -14.828 1 84 310 THR B C 1
ATOM 5037 O O . THR B 1 310 ? 1.212 -3.256 -14.656 1 84 310 THR B O 1
ATOM 5040 N N . ARG B 1 311 ? 0.011 -1.82 -15.836 1 80 311 ARG B N 1
ATOM 5041 C CA . ARG B 1 311 ? 0.835 -1.988 -17.031 1 80 311 ARG B CA 1
ATOM 5042 C C . ARG B 1 311 ? 2.293 -1.645 -16.734 1 80 311 ARG B C 1
ATOM 5044 O O . ARG B 1 311 ? 3.201 -2.348 -17.188 1 80 311 ARG B O 1
ATOM 5051 N N . ASP B 1 312 ? 2.523 -0.647 -15.945 1 71.31 312 ASP B N 1
ATOM 5052 C CA . ASP B 1 312 ? 3.859 -0.075 -15.82 1 71.31 312 ASP B CA 1
ATOM 5053 C C . ASP B 1 312 ? 4.625 -0.718 -14.664 1 71.31 312 ASP B C 1
ATOM 5055 O O . ASP B 1 312 ? 5.855 -0.654 -14.617 1 71.31 312 ASP B O 1
ATOM 5059 N N . SER B 1 313 ? 3.914 -1.328 -13.805 1 70.94 313 SER B N 1
ATOM 5060 C CA . SER B 1 313 ? 4.609 -1.686 -12.578 1 70.94 313 SER B CA 1
ATOM 5061 C C . SER B 1 313 ? 4.496 -3.18 -12.289 1 70.94 313 SER B C 1
ATOM 5063 O O . SER B 1 313 ? 5.094 -3.682 -11.336 1 70.94 313 SER B O 1
ATOM 5065 N N . SER B 1 314 ? 3.803 -3.877 -13.125 1 81.69 314 SER B N 1
ATOM 5066 C CA . SER B 1 314 ? 3.537 -5.246 -12.703 1 81.69 314 SER B CA 1
ATOM 5067 C C . SER B 1 314 ? 4.156 -6.254 -13.664 1 81.69 314 SER B C 1
ATOM 5069 O O . SER B 1 314 ? 4.461 -5.918 -14.812 1 81.69 314 SER B O 1
ATOM 5071 N N . PHE B 1 315 ? 4.465 -7.363 -13.133 1 91.31 315 PHE B N 1
ATOM 5072 C CA . PHE B 1 315 ? 4.973 -8.523 -13.867 1 91.31 315 PHE B CA 1
ATOM 5073 C C . PHE B 1 315 ? 4.488 -9.82 -13.227 1 91.31 315 PHE B C 1
ATOM 5075 O O . PHE B 1 315 ? 3.871 -9.797 -12.156 1 91.31 315 PHE B O 1
ATOM 5082 N N . VAL B 1 316 ? 4.66 -10.867 -14.008 1 97.44 316 VAL B N 1
ATOM 5083 C CA . VAL B 1 316 ? 4.445 -12.227 -13.508 1 97.44 316 VAL B CA 1
ATOM 5084 C C . VAL B 1 316 ? 5.785 -12.859 -13.141 1 97.44 316 VAL B C 1
ATOM 5086 O O . VAL B 1 316 ? 6.707 -12.891 -13.953 1 97.44 316 VAL B O 1
ATOM 5089 N N . SER B 1 317 ? 5.887 -13.273 -11.914 1 97.81 317 SER B N 1
ATOM 5090 C CA . SER B 1 317 ? 7.09 -13.992 -11.508 1 97.81 317 SER B CA 1
ATOM 5091 C C . SER B 1 317 ? 7.02 -15.461 -11.906 1 97.81 317 SER B C 1
ATOM 5093 O O . SER B 1 317 ? 6.023 -16.141 -11.641 1 97.81 317 SER B O 1
ATOM 5095 N N . VAL B 1 318 ? 8.078 -15.883 -12.523 1 98.62 318 VAL B N 1
ATOM 5096 C CA . VAL B 1 318 ? 8.188 -17.297 -12.898 1 98.62 318 VAL B CA 1
ATOM 5097 C C . VAL B 1 318 ? 9.305 -17.953 -12.102 1 98.62 318 VAL B C 1
ATOM 5099 O O . VAL B 1 318 ? 10.477 -17.609 -12.258 1 98.62 318 VAL B O 1
ATOM 5102 N N . PHE B 1 319 ? 8.914 -18.906 -11.289 1 98.56 319 PHE B N 1
ATOM 5103 C CA . PHE B 1 319 ? 9.859 -19.641 -10.453 1 98.56 319 PHE B CA 1
ATOM 5104 C C . PHE B 1 319 ? 10.156 -21.016 -11.047 1 98.56 319 PHE B C 1
ATOM 5106 O O . PHE B 1 319 ? 9.25 -21.828 -11.211 1 98.56 319 PHE B O 1
ATOM 5113 N N . ILE B 1 320 ? 11.375 -21.266 -11.352 1 98.06 320 ILE B N 1
ATOM 5114 C CA . ILE B 1 320 ? 11.797 -22.594 -11.789 1 98.06 320 ILE B CA 1
ATOM 5115 C C . ILE B 1 320 ? 12.539 -23.297 -10.664 1 98.06 320 ILE B C 1
ATOM 5117 O O . ILE B 1 320 ? 13.578 -22.828 -10.203 1 98.06 320 ILE B O 1
ATOM 5121 N N . VAL B 1 321 ? 11.938 -24.375 -10.273 1 96.88 321 VAL B N 1
ATOM 5122 C CA . VAL B 1 321 ? 12.523 -25.172 -9.195 1 96.88 321 VAL B CA 1
ATOM 5123 C C . VAL B 1 321 ? 12.852 -26.562 -9.703 1 96.88 321 VAL B C 1
ATOM 5125 O O . VAL B 1 321 ? 11.992 -27.25 -10.258 1 96.88 321 VAL B O 1
ATOM 5128 N N . ASN B 1 322 ? 14.062 -26.922 -9.516 1 93.75 322 ASN B N 1
ATOM 5129 C CA . ASN B 1 322 ? 14.508 -28.281 -9.852 1 93.75 322 ASN B CA 1
ATOM 5130 C C . ASN B 1 322 ? 14.82 -29.094 -8.602 1 93.75 322 ASN B C 1
ATOM 5132 O O . ASN B 1 322 ? 15.664 -28.703 -7.797 1 93.75 322 ASN B O 1
ATOM 5136 N N . LYS B 1 323 ? 14.164 -30.203 -8.539 1 86.56 323 LYS B N 1
ATOM 5137 C CA . LYS B 1 323 ? 14.32 -31.062 -7.371 1 86.56 323 LYS B CA 1
ATOM 5138 C C . LYS B 1 323 ? 15.773 -31.484 -7.184 1 86.56 323 LYS B C 1
ATOM 5140 O O . LYS B 1 323 ? 16.234 -31.672 -6.055 1 86.56 323 LYS B O 1
ATOM 5145 N N . ASN B 1 324 ? 16.516 -31.703 -8.219 1 77.62 324 ASN B N 1
ATOM 5146 C CA . ASN B 1 324 ? 17.859 -32.281 -8.188 1 77.62 324 ASN B CA 1
ATOM 5147 C C . ASN B 1 324 ? 18.906 -31.188 -7.969 1 77.62 324 ASN B C 1
ATOM 5149 O O . ASN B 1 324 ? 20.109 -31.484 -7.914 1 77.62 324 ASN B O 1
ATOM 5153 N N . ASN B 1 325 ? 18.562 -30.031 -7.816 1 71.75 325 ASN B N 1
ATOM 5154 C CA . ASN B 1 325 ? 19.531 -28.969 -7.551 1 71.75 325 ASN B CA 1
ATOM 5155 C C . ASN B 1 325 ? 19.5 -28.531 -6.09 1 71.75 325 ASN B C 1
ATOM 5157 O O . ASN B 1 325 ? 18.438 -28.531 -5.461 1 71.75 325 ASN B O 1
#

Solvent-accessible surface area (backbone atoms only — not comparable to full-atom values): 33877 Å² total; per-residue (Å²): 133,77,77,70,71,68,66,66,66,64,58,66,63,59,60,67,62,55,63,66,48,48,58,54,60,55,67,48,47,68,22,22,50,70,60,58,29,44,74,54,94,63,64,56,57,74,23,64,54,22,51,76,62,68,45,56,61,80,37,62,36,52,54,34,63,49,93,60,58,34,40,35,45,35,58,76,49,76,45,72,31,38,41,37,50,66,69,62,29,66,72,43,66,30,36,29,30,30,32,28,27,58,34,81,71,48,96,52,88,90,55,58,67,59,37,55,30,44,51,79,32,44,26,26,51,69,55,22,28,46,70,28,39,68,39,46,46,30,38,32,43,40,36,48,38,34,34,39,38,38,31,75,48,93,45,70,68,58,47,51,51,48,51,56,49,47,38,44,73,61,56,29,41,35,60,61,15,85,80,46,73,65,64,32,25,31,34,45,72,88,39,81,29,44,42,36,62,33,57,35,82,79,53,88,52,68,75,35,44,46,32,37,33,28,82,46,71,60,29,28,32,38,32,44,46,19,39,68,48,78,45,80,52,93,96,42,44,33,41,34,33,42,27,42,46,31,22,26,39,48,76,40,59,34,80,88,27,57,51,45,61,43,77,72,32,34,53,52,28,46,30,41,51,51,40,38,44,58,60,73,38,87,75,54,44,53,25,33,23,32,64,82,55,52,38,72,77,53,99,52,60,75,22,48,20,22,75,65,32,35,84,88,73,46,54,24,40,34,38,39,42,50,69,88,99,132,80,76,68,72,65,67,67,67,65,62,68,65,63,60,70,64,56,63,66,50,49,60,54,59,55,70,46,48,68,23,22,50,70,60,56,27,44,78,54,90,62,64,55,58,74,24,65,52,23,49,75,62,70,45,54,61,80,38,61,38,52,53,33,62,49,93,59,58,33,41,37,42,36,53,77,48,75,44,73,31,38,40,37,49,66,69,62,29,67,73,43,66,31,36,28,31,31,32,28,27,59,36,83,72,48,94,53,88,90,56,57,67,59,38,55,30,47,50,54,44,36,28,27,48,68,56,22,27,48,71,30,40,69,40,48,46,31,40,26,42,37,36,48,39,35,35,41,39,39,32,78,50,90,44,68,67,59,46,51,52,49,52,54,50,46,40,44,72,60,56,28,41,34,61,60,16,85,80,48,75,65,63,34,26,32,35,45,72,88,39,80,29,45,43,35,62,33,58,35,82,78,52,86,51,69,74,34,45,46,32,39,34,28,84,46,68,61,28,30,33,38,33,45,47,20,39,69,47,78,45,80,52,92,97,42,44,33,42,33,33,41,27,39,47,32,23,26,39,47,73,39,61,33,81,84,27,55,50,45,62,43,78,71,32,35,53,51,29,46,32,39,51,52,42,39,44,59,63,72,39,85,76,56,43,54,24,34,25,34,64,82,54,52,38,71,76,53,99,51,60,77,21,47,20,23,73,64,31,33,83,89,74,46,57,25,39,36,38,40,42,50,68,88,99

Sequence (650 aa):
MQVMKIRKLSLIMSVLLFATAIYANNHFGNNLAGCGLNFDPINLQDTANWKDKLIKNDDQSKLKTIHKSIQFNTTKRNYVISPLDIQLADSLPAVGKWMMVNTSSYNKPNLPQEIAATWVYWRGAKDFVINGVAQPQSYTVEPINAVFVLEGFLTAKEANNYLINLFAQLGYSNTDSINHSGGYGVYFDGKLYPQLLGTPTNTNDVNVALTFEKDIADFADHFRLMGPYILHQNDTKKFIYAISISRESLWFKSSKVNCGNLYISFRQAENTLITSVINELPTVKIYSASLDNYIEADSNFDTSTTGDHTRDSSFVSVFIVNKNNMQVMKIRKLSLIMSVLLFATAIYANNHFGNNLAGCGLNFDPINLQDTANWKDKLIKNDDQSKLKTIHKSIQFNTTKRNYVISPLDIQLADSLPAVGKWMMVNTSSYNKPNLPQEIAATWVYWRGAKDFVINGVAQPQSYTVEPINAVFVLEGFLTAKEANNYLINLFAQLGYSNTDSINHSGGYGVYFDGKLYPQLLGTPTNTNDVNVALTFEKDIADFADHFRLMGPYILHQNDTKKFIYAISISRESLWFKSSKVNCGNLYISFRQAENTLITSVINELPTVKIYSASLDNYIEADSNFDTSTTGDHTRDSSFVSVFIVNKNN

Organism: Francisella tularensis subsp. tularensis (strain SCHU S4 / Schu 4) (NCBI:txid177416)